Protein AF-A0A267DR86-F1 (afdb_monomer_lite)

pLDDT: mean 75.71, std 26.65, range [23.42, 98.31]

Radius of gyration: 29.77 Å; chains: 1; bounding box: 77×79×81 Å

Foldseek 3Di:
DQVVQQDPLVVVLVVLVVVVCCCQVPVQVVVCVVPVDDRQADEAEAECVVPDDVCVDVVNLVSVLVSLLCCCVPPPPRHPAYEYEPQDPCNVVSVVSNVVSHDPNRVVRHDYDDPCQLVVVCVVDPLCRDAVVSNGDHAPPVRHSVNCVPDPPDDRDDPVSGADWPVNVQWDKDKADALGKDKDKDFDAPPDAKWKKKKKKAWCFFKWKKWKWFAADPDPDDDPDDPRPVRTHTPGDIFIDGRNSYMDIDMDIDHDGGIMMIMIGNSPDPPDMIIMIMDIDIGHPPPPPPDPPDSPPPGDDPDDDDDDDDDDDDDDDDDDDDDDDDDDDDDDDDDDDDDDDDDDDDDDDDDDDDDDDDDDDPDPDPPPPPPDPDDDDDDDDD

Secondary structure (DSSP, 8-state):
--HHHHS-HHHHHHHHHHHHHHIIIIIHHHHHHHH-S----EEEEEE-TT--TTTTSHHHHHHHHHHHHHHHHHSTT-EEEEEEES--TTHHHHHHHHGGGS-HHHHHTEEE--TTHHHHHHHHS-TTTSBGGGTS-B--TT--TT-TTT-----PPPGGGS---TTGGGPEEEEE-TT-EEEEEEEEPTTPPPEEEEEEEEESSS-EEEEEEEEPP--TT--TTS-TTTTEEEEEEEEEE-TTTS-EEEEEEE-S-EEEEEEEE-TT-SS--EEEEEEEEEEE--S---------SSS----------PPP-PPP--PPPPPP-----------PPPPPPPPPPPP--------------S--SSSTTSSS--S-------

Structure (mmCIF, N/CA/C/O backbone):
data_AF-A0A267DR86-F1
#
_entry.id   AF-A0A267DR86-F1
#
loop_
_atom_site.group_PDB
_atom_site.id
_atom_site.type_symbol
_atom_site.label_atom_id
_atom_site.label_alt_id
_atom_site.label_comp_id
_atom_site.label_asym_id
_atom_site.label_entity_id
_atom_site.label_seq_id
_atom_site.pdbx_PDB_ins_code
_atom_site.Cartn_x
_atom_site.Cartn_y
_atom_site.Cartn_z
_atom_site.occupancy
_atom_site.B_iso_or_equiv
_atom_site.auth_seq_id
_atom_site.auth_comp_id
_atom_site.auth_asym_id
_atom_site.auth_atom_id
_atom_site.pdbx_PDB_model_num
ATOM 1 N N . PRO A 1 1 ? -1.259 -12.098 1.519 1.00 53.28 1 PRO A N 1
ATOM 2 C CA . PRO A 1 1 ? -0.911 -11.254 0.354 1.00 53.28 1 PRO A CA 1
ATOM 3 C C . PRO A 1 1 ? -1.653 -11.668 -0.931 1.00 53.28 1 PRO A C 1
ATOM 5 O O . PRO A 1 1 ? -1.087 -12.307 -1.807 1.00 53.28 1 PRO A O 1
ATOM 8 N N . LEU A 1 2 ? -2.937 -11.302 -1.022 1.00 67.62 2 LEU A N 1
ATOM 9 C CA . LEU A 1 2 ? -3.735 -11.450 -2.253 1.00 67.62 2 LEU A CA 1
ATOM 10 C C . LEU A 1 2 ? -4.110 -10.083 -2.848 1.00 67.62 2 LEU A C 1
ATOM 12 O O . LEU A 1 2 ? -4.143 -9.936 -4.064 1.00 67.62 2 LEU A O 1
ATOM 16 N N . ILE A 1 3 ? -4.287 -9.053 -2.010 1.00 80.50 3 ILE A N 1
ATOM 17 C CA . ILE A 1 3 ? -4.676 -7.714 -2.476 1.00 80.50 3 ILE A CA 1
ATOM 18 C C . ILE A 1 3 ? -3.627 -7.062 -3.384 1.00 80.50 3 ILE A C 1
ATOM 20 O O . ILE A 1 3 ? -3.984 -6.424 -4.363 1.00 80.50 3 ILE A O 1
ATOM 24 N N . THR A 1 4 ? -2.335 -7.300 -3.141 1.00 80.31 4 THR A N 1
ATOM 25 C CA . THR A 1 4 ? -1.239 -6.774 -3.976 1.00 80.31 4 THR A CA 1
ATOM 26 C C . THR A 1 4 ? -1.183 -7.397 -5.371 1.00 80.31 4 THR A C 1
ATOM 28 O O . THR A 1 4 ? -0.489 -6.863 -6.233 1.00 80.31 4 THR A O 1
ATOM 31 N N . ARG A 1 5 ? -1.904 -8.507 -5.598 1.00 84.12 5 ARG A N 1
ATOM 32 C CA . ARG A 1 5 ? -2.120 -9.090 -6.932 1.00 84.12 5 ARG A CA 1
ATOM 33 C C . ARG A 1 5 ? -3.244 -8.393 -7.687 1.00 84.12 5 ARG A C 1
ATOM 35 O O . ARG A 1 5 ? -3.305 -8.510 -8.898 1.00 84.12 5 ARG A O 1
ATOM 42 N N . SER A 1 6 ? -4.147 -7.720 -6.975 1.00 89.19 6 SER A N 1
ATOM 43 C CA . SER A 1 6 ? -5.399 -7.161 -7.516 1.00 89.19 6 SER A CA 1
ATOM 44 C C . SER A 1 6 ? -5.398 -5.637 -7.579 1.00 89.19 6 SER A C 1
ATOM 46 O O . SER A 1 6 ? -6.198 -5.044 -8.286 1.00 89.19 6 SER A O 1
ATOM 48 N N . ALA A 1 7 ? -4.504 -5.005 -6.825 1.00 88.06 7 ALA A N 1
ATOM 49 C CA . ALA A 1 7 ? -4.326 -3.569 -6.790 1.00 88.06 7 ALA A CA 1
ATOM 50 C C . ALA A 1 7 ? -2.837 -3.243 -6.730 1.00 88.06 7 ALA A C 1
ATOM 52 O O . ALA A 1 7 ? -2.034 -3.930 -6.080 1.00 88.06 7 ALA A O 1
ATOM 53 N N . THR A 1 8 ? -2.469 -2.161 -7.398 1.00 84.56 8 THR A N 1
ATOM 54 C CA . THR A 1 8 ? -1.131 -1.596 -7.305 1.00 84.56 8 THR A CA 1
ATOM 55 C C . THR A 1 8 ? -0.912 -0.988 -5.924 1.00 84.56 8 THR A C 1
ATOM 57 O O . THR A 1 8 ? -1.835 -0.584 -5.212 1.00 84.56 8 THR A O 1
ATOM 60 N N . ARG A 1 9 ? 0.358 -0.894 -5.533 1.00 83.75 9 ARG A N 1
ATOM 61 C CA . ARG A 1 9 ? 0.743 -0.250 -4.276 1.00 83.75 9 ARG A CA 1
ATOM 62 C C . ARG A 1 9 ? 0.257 1.201 -4.216 1.00 83.75 9 ARG A C 1
ATOM 64 O O . ARG A 1 9 ? -0.218 1.651 -3.179 1.00 83.75 9 ARG A O 1
ATOM 71 N N . GLU A 1 10 ? 0.325 1.899 -5.346 1.00 84.12 10 GLU A N 1
ATOM 72 C CA . GLU A 1 10 ? -0.145 3.271 -5.483 1.00 84.12 10 GLU A CA 1
ATOM 73 C C . GLU A 1 10 ? -1.657 3.400 -5.285 1.00 84.12 10 GLU A C 1
ATOM 75 O O . GLU A 1 10 ? -2.089 4.279 -4.544 1.00 84.12 10 GLU A O 1
ATOM 80 N N . GLU A 1 11 ? -2.465 2.528 -5.886 1.00 90.00 11 GLU A N 1
ATOM 81 C CA . GLU A 1 11 ? -3.920 2.546 -5.693 1.00 90.00 11 GLU A CA 1
ATOM 82 C C . GLU A 1 11 ? -4.294 2.326 -4.227 1.00 90.00 11 GLU A C 1
ATOM 84 O O . GLU A 1 11 ? -5.167 3.018 -3.705 1.00 90.00 11 GLU A O 1
ATOM 89 N N . LEU A 1 12 ? -3.590 1.429 -3.529 1.00 91.06 12 LEU A N 1
ATOM 90 C CA . LEU A 1 12 ? -3.796 1.199 -2.096 1.00 91.06 12 LEU A CA 1
ATOM 91 C C . LEU A 1 12 ? -3.442 2.443 -1.264 1.00 91.06 12 LEU A C 1
ATOM 93 O O . LEU A 1 12 ? -4.192 2.824 -0.361 1.00 91.06 12 LEU A O 1
ATOM 97 N N . ILE A 1 13 ? -2.338 3.118 -1.594 1.00 91.88 13 ILE A N 1
ATOM 98 C CA . ILE A 1 13 ? -1.933 4.376 -0.952 1.00 91.88 13 ILE A CA 1
ATOM 99 C C . ILE A 1 13 ? -2.943 5.490 -1.231 1.00 91.88 13 ILE A C 1
ATOM 101 O O . ILE A 1 13 ? -3.407 6.144 -0.295 1.00 91.88 13 ILE A O 1
ATOM 105 N N . ARG A 1 14 ? -3.326 5.695 -2.495 1.00 92.31 14 ARG A N 1
ATOM 106 C CA . ARG A 1 14 ? -4.321 6.701 -2.890 1.00 92.31 14 ARG A CA 1
ATOM 107 C C . ARG A 1 14 ? -5.670 6.431 -2.245 1.00 92.31 14 ARG A C 1
ATOM 109 O O . ARG A 1 14 ? -6.294 7.370 -1.764 1.00 92.31 14 ARG A O 1
ATOM 116 N N . GLY A 1 15 ? -6.095 5.172 -2.174 1.00 93.94 15 GLY A N 1
ATOM 117 C CA . GLY A 1 15 ? -7.309 4.769 -1.470 1.00 93.94 15 GLY A CA 1
ATOM 118 C C . GLY A 1 15 ? -7.262 5.174 0.002 1.00 93.94 15 GLY A C 1
ATOM 119 O O . GLY A 1 15 ? -8.217 5.756 0.518 1.00 93.94 15 GLY A O 1
ATOM 120 N N . ARG A 1 16 ? -6.122 4.971 0.676 1.00 93.88 16 ARG A N 1
ATOM 121 C CA . ARG A 1 16 ? -5.960 5.416 2.065 1.00 93.88 16 ARG A CA 1
ATOM 122 C C . ARG A 1 16 ? -5.989 6.939 2.201 1.00 93.88 16 ARG A C 1
ATOM 124 O O . ARG A 1 16 ? -6.669 7.442 3.094 1.00 93.88 16 ARG A O 1
ATOM 131 N N . ILE A 1 17 ? -5.294 7.660 1.322 1.00 95.81 17 ILE A N 1
ATOM 132 C CA . ILE A 1 17 ? -5.302 9.132 1.281 1.00 95.81 17 ILE A CA 1
ATOM 133 C C . ILE A 1 17 ? -6.727 9.648 1.065 1.00 95.81 17 ILE A C 1
ATOM 135 O O . ILE A 1 17 ? -7.170 10.535 1.788 1.00 95.81 17 ILE A O 1
ATOM 139 N N . TYR A 1 18 ? -7.476 9.054 0.136 1.00 96.44 18 TYR A N 1
ATOM 140 C CA . TYR A 1 18 ? -8.868 9.405 -0.124 1.00 96.44 18 TYR A CA 1
ATOM 141 C C . TYR A 1 18 ? -9.731 9.281 1.137 1.00 96.44 18 TYR A C 1
ATOM 143 O O . TYR A 1 18 ? -10.472 10.207 1.464 1.00 96.44 18 TYR A O 1
ATOM 151 N N . VAL A 1 19 ? -9.602 8.181 1.889 1.00 94.50 19 VAL A N 1
ATOM 152 C CA . VAL A 1 19 ? -10.333 7.991 3.153 1.00 94.50 19 VAL A CA 1
ATOM 153 C C . VAL A 1 19 ? -9.949 9.055 4.188 1.00 94.50 19 VAL A C 1
ATOM 155 O O . VAL A 1 19 ? -10.831 9.601 4.857 1.00 94.50 19 VAL A O 1
ATOM 158 N N . SER A 1 20 ? -8.662 9.390 4.308 1.00 95.25 20 SER A N 1
ATOM 159 C CA . SER A 1 20 ? -8.194 10.448 5.214 1.00 95.25 20 SER A CA 1
ATOM 160 C C . SER A 1 20 ? -8.742 11.825 4.820 1.00 95.25 20 SER A C 1
ATOM 162 O O . SER A 1 20 ? -9.318 12.519 5.658 1.00 95.25 20 SER A O 1
ATOM 164 N N . GLU A 1 21 ? -8.660 12.201 3.541 1.00 97.12 21 GLU A N 1
ATOM 165 C CA . GLU A 1 21 ? -9.204 13.466 3.030 1.00 97.12 21 GLU A CA 1
ATOM 166 C C . GLU A 1 21 ? -10.719 13.547 3.198 1.00 97.12 21 GLU A C 1
ATOM 168 O O . GLU A 1 21 ? -11.245 14.566 3.650 1.00 97.12 21 GLU A O 1
ATOM 173 N N . TRP A 1 22 ? -11.441 12.473 2.877 1.00 96.38 22 TRP A N 1
ATOM 174 C CA . TRP A 1 22 ? -12.883 12.410 3.087 1.00 96.38 22 TRP A CA 1
ATOM 175 C C . TRP A 1 22 ? -13.226 12.599 4.567 1.00 96.38 22 TRP A C 1
ATOM 177 O O . TRP A 1 22 ? -14.132 13.364 4.911 1.00 96.38 22 TRP A O 1
ATOM 187 N N . THR A 1 23 ? -12.457 11.979 5.461 1.00 94.88 23 THR A N 1
ATOM 188 C CA . THR A 1 23 ? -12.665 12.108 6.902 1.00 94.88 23 THR A CA 1
ATOM 189 C C . THR A 1 23 ? -12.452 13.550 7.372 1.00 94.88 23 THR A C 1
ATOM 191 O O . THR A 1 23 ? -13.348 14.140 7.984 1.00 94.88 23 THR A O 1
ATOM 194 N N . CYS A 1 24 ? -11.317 14.157 7.024 1.00 95.19 24 CYS A N 1
ATOM 195 C CA . CYS A 1 24 ? -10.954 15.502 7.472 1.00 95.19 24 CYS A CA 1
ATOM 196 C C . CYS A 1 24 ? -11.786 16.609 6.808 1.00 95.19 24 CYS A C 1
ATOM 198 O O . CYS A 1 24 ? -12.186 17.566 7.473 1.00 95.19 24 CYS A O 1
ATOM 200 N N . ARG A 1 25 ? -12.077 16.494 5.504 1.00 95.88 25 ARG A N 1
ATOM 201 C CA . ARG A 1 25 ? -12.759 17.544 4.725 1.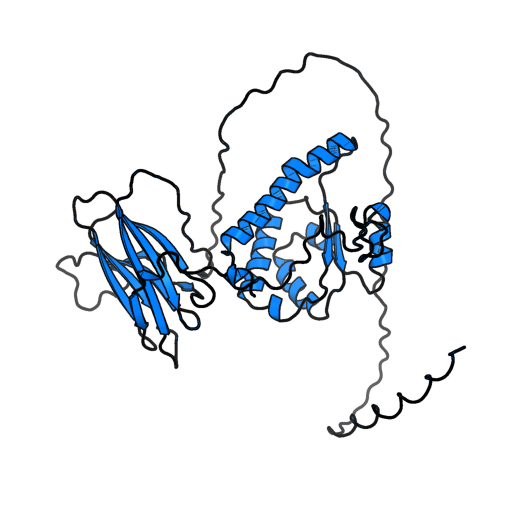00 95.88 25 ARG A CA 1
ATOM 202 C C . ARG A 1 25 ? -14.268 17.379 4.628 1.00 95.88 25 ARG A C 1
ATOM 204 O O . ARG A 1 25 ? -14.949 18.342 4.281 1.00 95.88 25 ARG A O 1
ATOM 211 N N . ARG A 1 26 ? -14.816 16.187 4.884 1.00 95.81 26 ARG A N 1
ATOM 212 C CA . ARG A 1 26 ? -16.265 15.936 4.775 1.00 95.81 26 ARG A CA 1
ATOM 213 C C . ARG A 1 26 ? -16.863 15.473 6.093 1.00 95.81 26 ARG A C 1
ATOM 215 O O . ARG A 1 26 ? -17.768 16.140 6.594 1.00 95.81 26 ARG A O 1
ATOM 222 N N . LEU A 1 27 ? -16.376 14.372 6.665 1.00 95.06 27 LEU A N 1
ATOM 223 C CA . LEU A 1 27 ? -16.992 13.783 7.857 1.00 95.06 27 LEU A CA 1
ATOM 224 C C . LEU A 1 27 ? -16.901 14.717 9.067 1.00 95.06 27 LEU A C 1
ATOM 226 O O . LEU A 1 27 ? -17.930 15.050 9.654 1.00 95.06 27 LEU A O 1
ATOM 230 N N . MET A 1 28 ? -15.697 15.165 9.427 1.00 96.06 28 MET A N 1
ATOM 231 C CA . MET A 1 28 ? -15.509 16.008 10.609 1.00 96.06 28 MET A CA 1
ATOM 232 C C . MET A 1 28 ? -16.283 17.336 10.514 1.00 96.06 28 MET A C 1
ATOM 234 O O . MET A 1 28 ? -17.031 17.622 11.447 1.00 96.06 28 MET A O 1
ATOM 238 N N . PRO A 1 29 ? -16.232 18.116 9.409 1.00 97.19 29 PRO A N 1
ATOM 239 C CA . PRO A 1 29 ? -17.052 19.322 9.270 1.00 97.19 29 PRO A CA 1
ATOM 240 C C . PRO A 1 29 ? -18.553 19.061 9.414 1.00 97.19 29 PRO A C 1
ATOM 242 O O . PRO A 1 29 ? -19.232 19.809 10.113 1.00 97.19 29 PRO A O 1
ATOM 245 N N . ARG A 1 30 ? -19.072 17.975 8.820 1.00 97.19 30 ARG A N 1
ATOM 246 C CA . ARG A 1 30 ? -20.485 17.591 8.971 1.00 97.19 30 ARG A CA 1
ATOM 247 C C . ARG A 1 30 ? -20.838 17.296 10.426 1.00 97.19 30 ARG A C 1
ATOM 249 O O . ARG A 1 30 ? -21.878 17.739 10.900 1.00 97.19 30 ARG A O 1
ATOM 256 N N . ARG A 1 31 ? -19.971 16.584 11.154 1.00 96.19 31 ARG A N 1
ATOM 257 C CA . ARG A 1 31 ? -20.178 16.296 12.582 1.00 96.19 31 ARG A CA 1
ATOM 258 C C . ARG A 1 31 ? -20.106 17.557 13.439 1.00 96.19 31 ARG A C 1
ATOM 260 O O . ARG A 1 31 ? -20.933 17.704 14.334 1.00 96.19 31 ARG A O 1
ATOM 267 N N . ARG A 1 32 ? -19.194 18.487 13.140 1.00 97.50 32 ARG A N 1
ATOM 268 C CA . ARG A 1 32 ? -19.137 19.796 13.811 1.00 97.50 32 ARG A CA 1
ATOM 269 C C . ARG A 1 32 ? -20.427 20.583 13.612 1.00 97.50 32 ARG A C 1
ATOM 271 O O . ARG A 1 32 ? -21.006 21.033 14.590 1.00 97.50 32 ARG A O 1
ATOM 278 N N . ALA A 1 33 ? -20.911 20.676 12.373 1.00 97.56 33 ALA A N 1
ATOM 279 C CA . ALA A 1 33 ? -22.158 21.371 12.062 1.00 97.56 33 ALA A CA 1
ATOM 280 C C . ALA A 1 33 ? -23.372 20.738 12.764 1.00 97.56 33 ALA A C 1
ATOM 282 O O . ALA A 1 33 ? -24.188 21.452 13.333 1.00 97.56 33 ALA A O 1
ATOM 283 N N . ALA A 1 34 ? -23.467 19.405 12.775 1.00 97.31 34 ALA A N 1
ATOM 284 C CA . ALA A 1 34 ? -24.594 18.698 13.384 1.00 97.31 34 ALA A CA 1
ATOM 285 C C . ALA A 1 34 ? -24.612 18.756 14.922 1.00 97.31 34 ALA A C 1
ATOM 287 O O . ALA A 1 34 ? -25.675 18.662 15.522 1.00 97.31 34 ALA A O 1
ATOM 288 N N . THR A 1 35 ? -23.446 18.866 15.566 1.00 96.00 35 THR A N 1
ATOM 289 C CA . THR A 1 35 ? -23.332 18.803 17.037 1.00 96.00 35 THR A CA 1
ATOM 290 C C . THR A 1 35 ? -23.047 20.149 17.696 1.00 96.00 35 THR A C 1
ATOM 292 O O . THR A 1 35 ? -23.155 20.257 18.912 1.00 96.00 35 THR A O 1
ATOM 295 N N . GLY A 1 36 ? -22.605 21.151 16.931 1.00 97.00 36 GLY A N 1
ATOM 296 C CA . GLY A 1 36 ? -22.082 22.413 17.458 1.00 97.00 36 GLY A CA 1
ATOM 297 C C . GLY A 1 36 ? -20.740 22.283 18.194 1.00 97.00 36 GLY A C 1
ATOM 298 O O . GLY A 1 36 ? -20.266 23.255 18.775 1.00 97.00 36 GLY A O 1
ATOM 299 N N . ARG A 1 37 ? -20.109 21.098 18.195 1.00 95.88 37 ARG A N 1
ATOM 300 C CA . ARG A 1 37 ? -18.872 20.824 18.944 1.00 95.88 37 ARG A CA 1
ATOM 301 C C . ARG A 1 37 ? -17.632 20.897 18.055 1.00 95.88 37 ARG A C 1
ATOM 303 O O . ARG A 1 37 ? -17.664 20.553 16.875 1.00 95.88 37 ARG A O 1
ATOM 310 N N . ALA A 1 38 ? -16.505 21.272 18.656 1.00 95.00 38 ALA A N 1
ATOM 311 C CA . ALA A 1 38 ? -15.182 21.305 18.031 1.00 95.00 38 ALA A CA 1
ATOM 312 C C . ALA A 1 38 ? -14.598 19.889 17.820 1.00 95.00 38 ALA A C 1
ATOM 314 O O . ALA A 1 38 ? -13.725 19.439 18.554 1.00 95.00 38 ALA A O 1
ATOM 315 N N . ILE A 1 39 ? -15.101 19.166 16.817 1.00 95.44 39 ILE A N 1
ATOM 316 C CA . ILE A 1 39 ? -14.666 17.803 16.465 1.00 95.44 39 ILE A CA 1
ATOM 317 C C . ILE A 1 39 ? -13.578 17.855 15.382 1.00 95.44 39 ILE A C 1
ATOM 319 O O . ILE A 1 39 ? -13.863 18.174 14.221 1.00 95.44 39 ILE A O 1
ATOM 323 N N . TYR A 1 40 ? -12.345 17.515 15.766 1.00 94.75 40 TYR A N 1
ATOM 324 C CA . TYR A 1 40 ? -11.158 17.489 14.892 1.00 94.75 40 TYR A CA 1
ATOM 325 C C . TYR A 1 40 ? -10.365 16.180 14.961 1.00 94.75 40 TYR A C 1
ATOM 327 O O . TYR A 1 40 ? -9.372 16.027 14.257 1.00 94.75 40 TYR A O 1
ATOM 335 N N . GLN A 1 41 ? -10.798 15.242 15.803 1.00 95.50 41 GLN A N 1
ATOM 336 C CA . GLN A 1 41 ? -10.067 14.017 16.095 1.00 95.50 41 GLN A CA 1
ATOM 337 C C . GLN A 1 41 ? -10.943 12.778 15.953 1.00 95.50 41 GLN A C 1
ATOM 339 O O . GLN A 1 41 ? -12.171 12.850 16.046 1.00 95.50 41 GLN A O 1
ATOM 344 N N . LEU A 1 42 ? -10.285 11.644 15.722 1.00 95.06 42 LEU A N 1
ATOM 345 C CA . LEU A 1 42 ? -10.898 10.325 15.620 1.00 95.06 42 LEU A CA 1
ATOM 346 C C . LEU A 1 42 ? -10.510 9.443 16.803 1.00 95.06 42 LEU A C 1
ATOM 348 O O . LEU A 1 42 ? -9.352 9.437 17.232 1.00 95.06 42 LEU A O 1
ATOM 352 N N . THR A 1 43 ? -11.467 8.624 17.228 1.00 96.00 43 THR A N 1
ATOM 353 C CA . THR A 1 43 ? -11.195 7.373 17.935 1.00 96.00 43 THR A CA 1
ATOM 354 C C . THR A 1 43 ? -11.084 6.263 16.897 1.00 96.00 43 THR A C 1
ATOM 356 O O . THR A 1 43 ? -11.998 6.082 16.093 1.00 96.00 43 THR A O 1
ATOM 359 N N . VAL A 1 44 ? -9.970 5.534 16.895 1.00 96.19 44 VAL A N 1
ATOM 360 C CA . VAL A 1 44 ? -9.709 4.428 15.967 1.00 96.19 44 VAL A CA 1
ATOM 361 C C . VAL A 1 44 ? -9.620 3.130 16.756 1.00 96.19 44 VAL A C 1
ATOM 363 O O . VAL A 1 44 ? -8.798 3.015 17.661 1.00 96.19 44 VAL A O 1
ATOM 366 N N . VAL A 1 45 ? -10.450 2.150 16.408 1.00 97.94 45 VAL A N 1
ATOM 367 C CA . VAL A 1 45 ? -10.341 0.786 16.938 1.00 97.94 45 VAL A CA 1
ATOM 368 C C . VAL A 1 45 ? -9.567 -0.047 15.922 1.00 97.94 45 VAL A C 1
ATOM 370 O O . VAL A 1 45 ? -9.988 -0.168 14.773 1.00 97.94 45 VAL A O 1
ATOM 373 N N . TYR A 1 46 ? -8.421 -0.582 16.332 1.00 97.00 46 TYR A N 1
ATOM 374 C CA . TYR A 1 46 ? -7.623 -1.505 15.536 1.00 97.00 46 TYR A CA 1
ATOM 375 C C . TYR A 1 46 ? -7.859 -2.927 16.031 1.00 97.00 46 TYR A C 1
ATOM 377 O O . TYR A 1 46 ? -7.349 -3.308 17.085 1.00 97.00 46 TYR A O 1
ATOM 385 N N . ASP A 1 47 ? -8.605 -3.705 15.255 1.00 97.19 47 ASP A N 1
ATOM 386 C CA . ASP A 1 47 ? -8.776 -5.129 15.511 1.00 97.19 47 ASP A CA 1
ATOM 387 C C . ASP A 1 47 ? -7.631 -5.930 14.881 1.00 97.19 47 ASP A C 1
ATOM 389 O O . ASP A 1 47 ? -7.420 -5.893 13.668 1.00 97.19 47 ASP A O 1
ATOM 393 N N . PHE A 1 48 ? -6.866 -6.620 15.727 1.00 95.88 48 PHE A N 1
ATOM 394 C CA . PHE A 1 48 ? -5.770 -7.501 15.329 1.00 95.88 48 PHE A CA 1
ATOM 395 C C . PHE A 1 48 ? -6.153 -8.987 15.363 1.00 95.88 48 PHE A C 1
ATOM 397 O O . PHE A 1 48 ? -5.270 -9.845 15.252 1.00 95.88 48 PHE A O 1
ATOM 404 N N . ALA A 1 49 ? -7.446 -9.311 15.460 1.00 93.00 49 ALA A N 1
ATOM 405 C CA . ALA A 1 49 ? -7.927 -10.664 15.227 1.00 93.00 49 ALA A CA 1
ATOM 406 C C . ALA A 1 49 ? -7.374 -11.197 13.893 1.00 93.00 49 ALA A C 1
ATOM 408 O O . ALA A 1 49 ? -7.297 -10.486 12.892 1.00 93.00 49 ALA A O 1
ATOM 409 N N . GLU A 1 50 ? -6.908 -12.448 13.906 1.00 89.75 50 GLU A N 1
ATOM 410 C CA . GLU A 1 50 ? -6.269 -13.119 12.760 1.00 89.75 50 GLU A CA 1
ATOM 411 C C . GLU A 1 50 ? -4.971 -12.474 12.232 1.00 89.75 50 GLU A C 1
ATOM 413 O O . GLU A 1 50 ? -4.406 -12.919 11.221 1.00 89.75 50 GLU A O 1
ATOM 418 N N . PHE A 1 51 ? -4.429 -11.463 12.918 1.00 90.06 51 PHE A N 1
ATOM 419 C CA . PHE A 1 51 ? -3.113 -10.941 12.586 1.00 90.06 51 PHE A CA 1
ATOM 420 C C . PHE A 1 51 ? -2.042 -12.004 12.838 1.00 90.06 51 PHE A C 1
ATOM 422 O O . PHE A 1 51 ? -1.918 -12.568 13.927 1.00 90.06 51 PHE A O 1
ATOM 429 N N . GLY A 1 52 ? -1.204 -12.257 11.833 1.00 86.19 52 GLY A N 1
ATOM 430 C CA . GLY A 1 52 ? -0.161 -13.262 11.944 1.00 86.19 52 GLY A CA 1
ATOM 431 C C . GLY A 1 52 ? 0.966 -13.094 10.937 1.00 86.19 52 GLY A C 1
ATOM 432 O O . GLY A 1 52 ? 1.255 -12.017 10.415 1.00 86.19 52 GLY A O 1
ATOM 433 N N . ARG A 1 53 ? 1.643 -14.211 10.655 1.00 83.56 53 ARG A N 1
ATOM 434 C CA . ARG A 1 53 ? 2.859 -14.228 9.824 1.00 83.56 53 ARG A CA 1
ATOM 435 C C . ARG A 1 53 ? 2.625 -13.741 8.390 1.00 83.56 53 ARG A C 1
ATOM 437 O O . ARG A 1 53 ? 3.552 -13.221 7.782 1.00 83.56 53 ARG A O 1
ATOM 444 N N . ARG A 1 54 ? 1.407 -13.888 7.849 1.00 82.12 54 ARG A N 1
ATOM 445 C CA . ARG A 1 54 ? 1.071 -13.471 6.473 1.00 82.12 54 ARG A CA 1
ATOM 446 C C . ARG A 1 54 ? 1.161 -11.955 6.292 1.00 82.12 54 ARG A C 1
ATOM 448 O O . ARG A 1 54 ? 1.595 -11.507 5.238 1.00 82.12 54 ARG A O 1
ATOM 455 N N . GLN A 1 55 ? 0.753 -11.187 7.299 1.00 83.56 55 GLN A N 1
ATOM 456 C CA . GLN A 1 55 ? 0.786 -9.723 7.301 1.00 83.56 55 GLN A CA 1
ATOM 457 C C . GLN A 1 55 ? 2.203 -9.185 7.548 1.00 83.56 55 GLN A C 1
ATOM 459 O O . GLN A 1 55 ? 2.539 -8.099 7.092 1.00 83.56 55 GLN A O 1
ATOM 464 N N . MET A 1 56 ? 3.050 -9.976 8.209 1.00 83.56 56 MET A N 1
ATOM 465 C CA . MET A 1 56 ? 4.462 -9.665 8.462 1.00 83.56 56 MET A CA 1
ATOM 466 C C . MET A 1 56 ? 5.390 -9.993 7.283 1.00 83.56 56 MET A C 1
ATOM 468 O O . MET A 1 56 ? 6.602 -9.815 7.387 1.00 83.56 56 MET A O 1
ATOM 472 N N . TRP A 1 57 ? 4.848 -10.487 6.167 1.00 82.50 57 TRP A N 1
ATOM 473 C CA . TRP A 1 57 ? 5.612 -10.692 4.938 1.00 82.50 57 TRP A CA 1
ATOM 474 C C . TRP A 1 57 ? 6.104 -9.335 4.390 1.00 82.50 57 TRP A C 1
ATOM 476 O O . TRP A 1 57 ? 5.297 -8.399 4.367 1.00 82.50 57 TRP A O 1
ATOM 486 N N . PRO A 1 58 ? 7.379 -9.196 3.956 1.00 82.06 58 PRO A N 1
ATOM 487 C CA . PRO A 1 58 ? 8.000 -7.883 3.761 1.00 82.06 58 PRO A CA 1
ATOM 488 C C . PRO A 1 58 ? 7.210 -6.917 2.871 1.00 82.06 58 PRO A C 1
ATOM 490 O O . PRO A 1 58 ? 6.936 -5.824 3.347 1.00 82.06 58 PRO A O 1
ATOM 493 N N . PRO A 1 59 ? 6.679 -7.299 1.694 1.00 78.88 59 PRO A N 1
ATOM 494 C CA . PRO A 1 59 ? 5.891 -6.371 0.878 1.00 78.88 59 PRO A CA 1
ATOM 495 C C . PRO A 1 59 ? 4.606 -5.865 1.552 1.00 78.88 59 PRO A C 1
ATOM 497 O O . PRO A 1 59 ? 4.205 -4.718 1.357 1.00 78.88 59 PRO A O 1
ATOM 500 N N . SER A 1 60 ? 3.951 -6.699 2.370 1.00 83.25 60 SER A N 1
ATOM 501 C CA . SER A 1 60 ? 2.775 -6.273 3.148 1.00 83.25 60 SER A CA 1
ATOM 502 C C . SER A 1 60 ? 3.171 -5.346 4.297 1.00 83.25 60 SER A C 1
ATOM 504 O O . SER A 1 60 ? 2.523 -4.322 4.516 1.00 83.25 60 SER A O 1
ATOM 506 N N . LEU A 1 61 ? 4.261 -5.674 4.992 1.00 87.06 61 LEU A N 1
ATOM 507 C CA . LEU A 1 61 ? 4.801 -4.862 6.075 1.00 87.06 61 LEU A CA 1
ATOM 508 C C . LEU A 1 61 ? 5.305 -3.503 5.565 1.00 87.06 61 LEU A C 1
ATOM 510 O O . LEU A 1 61 ? 4.994 -2.480 6.162 1.00 87.06 61 LEU A O 1
ATOM 514 N N . ASP A 1 62 ? 6.012 -3.468 4.439 1.00 87.44 62 ASP A N 1
ATOM 515 C CA . ASP A 1 62 ? 6.555 -2.249 3.836 1.00 87.44 62 ASP A CA 1
ATOM 516 C C . ASP A 1 62 ? 5.451 -1.297 3.373 1.00 87.44 62 ASP A C 1
ATOM 518 O O . ASP A 1 62 ? 5.547 -0.086 3.589 1.00 87.44 62 ASP A O 1
ATOM 522 N N . LEU A 1 63 ? 4.374 -1.825 2.777 1.00 88.31 63 LEU A N 1
ATOM 523 C CA . LEU A 1 63 ? 3.177 -1.035 2.484 1.00 88.31 63 LEU A CA 1
ATOM 524 C C . LEU A 1 63 ? 2.581 -0.451 3.770 1.00 88.31 63 LEU A C 1
ATOM 526 O O . LEU A 1 63 ? 2.333 0.749 3.836 1.00 88.31 63 LEU A O 1
ATOM 530 N N . PHE A 1 64 ? 2.389 -1.269 4.805 1.00 91.38 64 PHE A N 1
ATOM 531 C CA . PHE A 1 64 ? 1.820 -0.802 6.067 1.00 91.38 64 PHE A CA 1
ATOM 532 C C . PHE A 1 64 ? 2.676 0.292 6.728 1.00 91.38 64 PHE A C 1
ATOM 534 O O . PHE A 1 64 ? 2.153 1.348 7.080 1.00 91.38 64 PHE A O 1
ATOM 541 N N . LEU A 1 65 ? 3.996 0.092 6.823 1.00 93.50 65 LEU A N 1
ATOM 542 C CA . LEU A 1 65 ? 4.927 1.072 7.389 1.00 93.50 65 LEU A CA 1
ATOM 543 C C . LEU A 1 65 ? 4.931 2.389 6.605 1.00 93.50 65 LEU A C 1
ATOM 545 O O . LEU A 1 65 ? 5.064 3.462 7.194 1.00 93.50 65 LEU A O 1
ATOM 549 N N . GLU A 1 66 ? 4.804 2.341 5.281 1.00 93.19 66 GLU A N 1
ATOM 550 C CA . GLU A 1 66 ? 4.704 3.557 4.481 1.00 93.19 66 GLU A CA 1
ATOM 551 C C . GLU A 1 66 ? 3.355 4.260 4.658 1.00 93.19 66 GLU A C 1
ATOM 553 O O . GLU A 1 66 ? 3.346 5.473 4.856 1.00 93.19 66 GLU A O 1
ATOM 558 N N . LEU A 1 67 ? 2.235 3.532 4.675 1.00 93.94 67 LEU A N 1
ATOM 559 C CA . LEU A 1 67 ? 0.925 4.119 4.975 1.00 93.94 67 LEU A CA 1
ATOM 560 C C . LEU A 1 67 ? 0.934 4.822 6.336 1.00 93.94 67 LEU A C 1
ATOM 562 O O . LEU A 1 67 ? 0.414 5.934 6.450 1.00 93.94 67 LEU A O 1
ATOM 566 N N . THR A 1 68 ? 1.575 4.226 7.347 1.00 94.25 68 THR A N 1
ATOM 567 C CA . THR A 1 68 ? 1.793 4.868 8.648 1.00 94.25 68 THR A CA 1
ATOM 568 C C . THR A 1 68 ? 2.586 6.168 8.509 1.00 94.25 68 THR A C 1
ATOM 570 O O . THR A 1 68 ? 2.150 7.193 9.027 1.00 94.25 68 THR A O 1
ATOM 573 N N . ARG A 1 69 ? 3.709 6.169 7.774 1.00 94.94 69 ARG A N 1
ATOM 574 C CA . ARG A 1 69 ? 4.510 7.389 7.541 1.00 94.94 69 ARG A CA 1
ATOM 575 C C . ARG A 1 69 ? 3.710 8.480 6.841 1.00 94.94 69 ARG A C 1
ATOM 577 O O . ARG A 1 69 ? 3.813 9.641 7.223 1.00 94.94 69 ARG A O 1
ATOM 584 N N . ILE A 1 70 ? 2.928 8.119 5.824 1.00 94.19 70 ILE A N 1
ATOM 585 C CA . ILE A 1 70 ? 2.075 9.060 5.092 1.00 94.19 70 ILE A CA 1
ATOM 586 C C . ILE A 1 70 ? 1.038 9.662 6.039 1.00 94.19 70 ILE A C 1
ATOM 588 O O . ILE A 1 70 ? 0.850 10.878 6.025 1.00 94.19 70 ILE A O 1
ATOM 592 N N . CYS A 1 71 ? 0.400 8.839 6.877 1.00 92.81 71 CYS A N 1
ATOM 593 C CA . CYS A 1 71 ? -0.589 9.314 7.839 1.00 92.81 71 CYS A CA 1
ATOM 594 C C . CYS A 1 71 ? 0.028 10.285 8.856 1.00 92.81 71 CYS A C 1
ATOM 596 O O . CYS A 1 71 ? -0.465 11.401 8.990 1.00 92.81 71 CYS A O 1
ATOM 598 N N . GLU A 1 72 ? 1.136 9.906 9.496 1.00 93.25 72 GLU A N 1
ATOM 599 C CA . GLU A 1 72 ? 1.826 10.746 10.487 1.00 93.25 72 GLU A CA 1
ATOM 600 C C . GLU A 1 72 ? 2.333 12.069 9.902 1.00 93.25 72 GLU A C 1
ATOM 602 O O . GLU A 1 72 ? 2.234 13.112 10.543 1.00 93.25 72 GLU A O 1
ATOM 607 N N . ALA A 1 73 ? 2.866 12.054 8.677 1.00 94.25 73 ALA A N 1
ATOM 608 C CA . ALA A 1 73 ? 3.445 13.248 8.069 1.00 94.25 73 ALA A CA 1
ATOM 609 C C . ALA A 1 73 ? 2.398 14.243 7.539 1.00 94.25 73 ALA A C 1
ATOM 611 O O . ALA A 1 73 ? 2.674 15.441 7.501 1.00 94.25 73 ALA A O 1
ATOM 612 N N . ASN A 1 74 ? 1.230 13.762 7.092 1.00 95.56 74 ASN A N 1
ATOM 613 C CA . ASN A 1 74 ? 0.251 14.587 6.369 1.00 95.56 74 ASN A CA 1
ATOM 614 C C . ASN A 1 74 ? -1.048 14.841 7.143 1.00 95.56 74 ASN A C 1
ATOM 616 O O . ASN A 1 74 ? -1.743 15.808 6.841 1.00 95.56 74 ASN A O 1
ATOM 620 N N . TYR A 1 75 ? -1.365 14.019 8.146 1.00 94.38 75 TYR A N 1
ATOM 621 C CA . TYR A 1 75 ? -2.572 14.149 8.969 1.00 94.38 75 TYR A CA 1
ATOM 622 C C . TYR A 1 75 ? -2.223 14.224 10.465 1.00 94.38 75 TYR A C 1
ATOM 624 O O . TYR A 1 75 ? -2.747 13.437 11.263 1.00 94.38 75 TYR A O 1
ATOM 632 N N . PRO A 1 76 ? -1.333 15.154 10.870 1.00 91.06 76 PRO A N 1
ATOM 633 C CA . PRO A 1 76 ? -0.964 15.305 12.271 1.00 91.06 76 PRO A CA 1
ATOM 634 C C . PRO A 1 76 ? -2.189 15.681 13.110 1.00 91.06 76 PRO A C 1
ATOM 636 O O . PRO A 1 76 ? -3.158 16.250 12.603 1.00 91.06 76 PRO A O 1
ATOM 639 N N . GLU A 1 77 ? -2.154 15.339 14.398 1.00 90.06 77 GLU A N 1
ATOM 640 C CA . GLU A 1 77 ? -3.195 15.665 15.388 1.00 90.06 77 GLU A CA 1
ATOM 641 C C . GLU A 1 77 ? -4.625 15.213 15.044 1.00 90.06 77 GLU A C 1
ATOM 643 O O . GLU A 1 77 ? -5.573 15.589 15.729 1.00 90.06 77 GLU A O 1
ATOM 648 N N . THR A 1 78 ? -4.800 14.370 14.021 1.00 94.19 78 THR A N 1
ATOM 649 C CA . THR A 1 78 ? -6.115 13.864 13.589 1.00 94.19 78 THR A CA 1
ATOM 650 C C . THR A 1 78 ? -6.536 12.628 14.394 1.00 94.19 78 THR A C 1
ATOM 652 O O . THR A 1 78 ? -7.724 12.357 14.570 1.00 94.19 78 THR A O 1
ATOM 655 N N . MET A 1 79 ? -5.577 11.868 14.926 1.00 95.00 79 MET A N 1
ATOM 656 C CA . MET A 1 79 ? -5.851 10.766 15.847 1.00 95.00 79 MET A CA 1
ATOM 657 C C . MET A 1 79 ? -5.953 11.314 17.273 1.00 95.00 79 MET A C 1
ATOM 659 O O . MET A 1 79 ? -5.008 11.935 17.758 1.00 95.00 79 MET A O 1
ATOM 663 N N . GLY A 1 80 ? -7.098 11.100 17.924 1.00 95.12 80 GLY A N 1
ATOM 664 C CA . GLY A 1 80 ? -7.317 11.454 19.331 1.00 95.12 80 GLY A CA 1
ATOM 665 C C . GLY A 1 80 ? -7.107 10.267 20.267 1.00 95.12 80 GLY A C 1
ATOM 666 O O . GLY A 1 80 ? -6.501 10.419 21.320 1.00 95.12 80 GLY A O 1
ATOM 667 N N . LEU A 1 81 ? -7.561 9.079 19.855 1.00 96.25 81 LEU A N 1
ATOM 668 C CA . LEU A 1 81 ? -7.460 7.842 20.629 1.00 96.25 81 LEU A CA 1
ATOM 669 C C . LEU A 1 81 ? -7.315 6.643 19.685 1.00 96.25 81 LEU A C 1
ATOM 671 O O . LEU A 1 81 ? -8.035 6.553 18.691 1.00 96.25 81 LEU A O 1
ATOM 675 N N . ALA A 1 82 ? -6.417 5.711 19.997 1.00 97.44 82 ALA A N 1
ATOM 676 C CA . ALA A 1 82 ? -6.264 4.446 19.285 1.00 97.44 82 ALA A CA 1
ATOM 677 C C . ALA A 1 82 ? -6.377 3.268 20.258 1.00 97.44 82 ALA A C 1
ATOM 679 O O . ALA A 1 82 ? -5.575 3.136 21.178 1.00 97.44 82 ALA A O 1
ATOM 680 N N . LEU A 1 83 ? -7.364 2.404 20.037 1.00 98.25 83 LEU A N 1
ATOM 681 C CA . LEU A 1 83 ? -7.662 1.240 20.869 1.00 98.25 83 LEU A CA 1
ATOM 682 C C . LEU A 1 83 ? -7.323 -0.023 20.078 1.00 98.25 83 LEU A C 1
ATOM 684 O O . LEU A 1 83 ? -7.993 -0.341 19.099 1.00 98.25 83 LEU A O 1
ATOM 688 N N . VAL A 1 84 ? -6.260 -0.717 20.469 1.00 98.12 84 VAL A N 1
ATOM 689 C CA . VAL A 1 84 ? -5.821 -1.972 19.853 1.00 98.12 84 VAL A CA 1
ATOM 690 C C . VAL A 1 84 ? -6.457 -3.129 20.614 1.00 98.12 84 VAL A C 1
ATOM 692 O O . VAL A 1 84 ? -6.214 -3.278 21.810 1.00 98.12 84 VAL A O 1
ATOM 695 N N . ILE A 1 85 ? -7.250 -3.946 19.927 1.00 98.31 85 ILE A N 1
ATOM 696 C CA . ILE A 1 85 ? -7.933 -5.118 20.492 1.00 98.31 85 ILE A CA 1
ATOM 697 C C . ILE A 1 85 ? -7.425 -6.397 19.829 1.00 98.31 85 ILE A C 1
ATOM 699 O O . ILE A 1 85 ? -6.861 -6.349 18.734 1.00 98.31 85 ILE A O 1
ATOM 703 N N . ASN A 1 86 ? -7.614 -7.538 20.499 1.00 97.12 86 ASN A N 1
ATOM 704 C CA . ASN A 1 86 ? -7.200 -8.854 19.999 1.00 97.12 86 ASN A CA 1
ATOM 705 C C . ASN A 1 86 ? -5.716 -8.899 19.578 1.00 97.12 86 ASN A C 1
ATOM 707 O O . ASN A 1 86 ? -5.352 -9.549 18.600 1.00 97.12 86 ASN A O 1
ATOM 711 N N . ALA A 1 87 ? -4.845 -8.174 20.290 1.00 96.06 87 ALA A N 1
ATOM 712 C CA . ALA A 1 87 ? -3.430 -8.078 19.951 1.00 96.06 87 ALA A CA 1
ATOM 713 C C . ALA A 1 87 ? -2.722 -9.429 20.179 1.00 96.06 87 ALA A C 1
ATOM 715 O O . ALA A 1 87 ? -2.631 -9.882 21.322 1.00 96.06 87 ALA A O 1
ATOM 716 N N . PRO A 1 88 ? -2.170 -10.081 19.138 1.00 93.88 88 PRO A N 1
ATOM 717 C CA . PRO A 1 88 ? -1.473 -11.348 19.317 1.00 93.88 88 PRO A CA 1
ATOM 718 C C . PRO A 1 88 ? -0.091 -11.137 19.945 1.00 93.88 88 PRO A C 1
ATOM 720 O O . PRO A 1 88 ? 0.465 -10.038 19.933 1.00 93.88 88 PRO A O 1
ATOM 723 N N . SER A 1 89 ? 0.545 -12.226 20.382 1.00 91.25 89 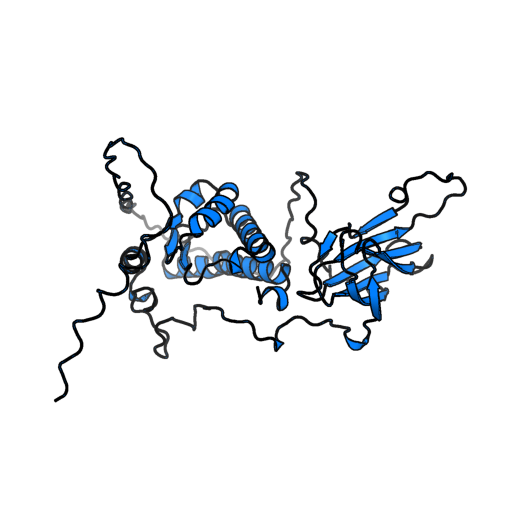SER A N 1
ATOM 724 C CA . SER A 1 89 ? 1.909 -12.212 20.944 1.00 91.25 89 SER A CA 1
ATOM 725 C C . SER A 1 89 ? 2.977 -11.622 20.010 1.00 91.25 89 SER A C 1
ATOM 727 O O . SER A 1 89 ? 4.046 -11.221 20.465 1.00 91.25 89 SER A O 1
ATOM 729 N N . LEU A 1 90 ? 2.694 -11.535 18.706 1.00 92.00 90 LEU A N 1
ATOM 730 C CA . LEU A 1 90 ? 3.563 -10.915 17.704 1.00 92.00 90 LEU A CA 1
ATOM 731 C C . LEU A 1 90 ? 3.418 -9.382 17.622 1.00 92.00 90 LEU A C 1
ATOM 733 O O . LEU A 1 90 ? 4.304 -8.717 17.083 1.00 92.00 90 LEU A O 1
ATOM 737 N N . PHE A 1 91 ? 2.343 -8.801 18.162 1.00 93.94 91 PHE A N 1
ATOM 738 C CA . PHE A 1 91 ? 2.081 -7.360 18.106 1.00 93.94 91 PHE A CA 1
ATOM 739 C C . PHE A 1 91 ? 3.231 -6.493 18.652 1.00 93.94 91 PHE A C 1
ATOM 741 O O . PHE A 1 91 ? 3.580 -5.515 17.990 1.00 93.94 91 PHE A O 1
ATOM 748 N N . PRO A 1 92 ? 3.902 -6.825 19.777 1.00 94.25 92 PRO A N 1
ATOM 749 C CA . PRO A 1 92 ? 5.025 -6.024 20.268 1.00 94.25 92 PRO A CA 1
ATOM 750 C C . PRO A 1 92 ? 6.157 -5.862 19.244 1.00 94.25 92 PRO A C 1
ATOM 752 O O . PRO A 1 92 ? 6.769 -4.796 19.166 1.00 94.25 92 PRO A O 1
ATOM 755 N N . ALA A 1 93 ? 6.416 -6.888 18.424 1.00 92.88 93 ALA A N 1
ATOM 756 C CA . ALA A 1 93 ? 7.404 -6.805 17.352 1.00 92.88 93 ALA A CA 1
ATOM 757 C C . ALA A 1 93 ? 6.967 -5.806 16.269 1.00 92.88 93 ALA A C 1
ATOM 759 O O . ALA A 1 93 ? 7.762 -4.948 15.882 1.00 92.88 93 ALA A O 1
ATOM 760 N N . LEU A 1 94 ? 5.698 -5.863 15.839 1.00 93.94 94 LEU A N 1
ATOM 761 C CA . LEU A 1 94 ? 5.112 -4.878 14.924 1.00 93.94 94 LEU A CA 1
ATOM 762 C C . LEU A 1 94 ? 5.213 -3.460 15.495 1.00 93.94 94 LEU A C 1
ATOM 764 O O . LEU A 1 94 ? 5.712 -2.551 14.832 1.00 93.94 94 LEU A O 1
ATOM 768 N N . PHE A 1 95 ? 4.786 -3.272 16.742 1.00 94.94 95 PHE A N 1
ATOM 769 C CA . PHE A 1 95 ? 4.760 -1.961 17.374 1.00 94.94 95 PHE A CA 1
ATOM 770 C C . PHE A 1 95 ? 6.162 -1.359 17.510 1.00 94.94 95 PHE A C 1
ATOM 772 O O . PHE A 1 95 ? 6.351 -0.173 17.250 1.00 94.94 95 PHE A O 1
ATOM 779 N N . ASN A 1 96 ? 7.179 -2.169 17.816 1.00 95.38 96 ASN A N 1
ATOM 780 C CA . ASN A 1 96 ? 8.568 -1.708 17.845 1.00 95.38 96 ASN A CA 1
ATOM 781 C C . ASN A 1 96 ? 9.080 -1.225 16.477 1.00 95.38 96 ASN A C 1
ATOM 783 O O . ASN A 1 96 ? 9.912 -0.319 16.442 1.00 95.38 96 ASN A O 1
ATOM 787 N N . MET A 1 97 ? 8.573 -1.766 15.365 1.00 94.88 97 MET A N 1
ATOM 788 C CA . MET A 1 97 ? 8.885 -1.262 14.020 1.00 94.88 97 MET A CA 1
ATOM 789 C C . MET A 1 97 ? 8.133 0.031 13.681 1.00 94.88 97 MET A C 1
ATOM 791 O O . MET A 1 97 ? 8.655 0.856 12.932 1.00 94.88 97 MET A O 1
ATOM 795 N N . LEU A 1 98 ? 6.939 0.234 14.248 1.00 94.50 98 LEU A N 1
ATOM 796 C CA . LEU A 1 98 ? 6.152 1.457 14.070 1.00 94.50 98 LEU A CA 1
ATOM 797 C C . LEU A 1 98 ? 6.686 2.627 14.897 1.00 94.50 98 LEU A C 1
ATOM 799 O O . LEU A 1 98 ? 6.726 3.741 14.389 1.00 94.50 98 LEU A O 1
ATOM 803 N N . LYS A 1 99 ? 7.124 2.397 16.142 1.00 94.69 99 LYS A N 1
ATOM 804 C CA . LYS A 1 99 ? 7.560 3.449 17.085 1.00 94.69 99 LYS A CA 1
ATOM 805 C C . LYS A 1 99 ? 8.460 4.536 16.474 1.00 94.69 99 LYS A C 1
ATOM 807 O O . LYS A 1 99 ? 8.178 5.705 16.713 1.00 94.69 99 LYS A O 1
ATOM 812 N N . PRO A 1 100 ? 9.504 4.227 15.676 1.00 95.56 100 PRO A N 1
ATOM 813 C CA . PRO A 1 100 ? 10.366 5.255 15.083 1.00 95.56 100 PRO A CA 1
ATOM 814 C C . PRO A 1 100 ? 9.667 6.151 14.051 1.00 95.56 100 PRO A C 1
ATOM 816 O O . PRO A 1 100 ? 10.227 7.169 13.653 1.00 95.56 100 PRO A O 1
ATOM 819 N N . LEU A 1 101 ? 8.494 5.740 13.567 1.00 93.44 101 LEU A N 1
ATOM 820 C CA . LEU A 1 101 ? 7.692 6.439 12.565 1.00 93.44 101 LEU A CA 1
ATOM 821 C C . LEU A 1 101 ? 6.611 7.318 13.197 1.00 93.44 101 LEU A C 1
ATOM 823 O O . LEU A 1 101 ? 6.106 8.205 12.520 1.00 93.44 101 LEU A O 1
ATOM 827 N N . LEU A 1 102 ? 6.260 7.061 14.460 1.00 94.19 102 LEU A N 1
ATOM 828 C CA . LEU A 1 102 ? 5.173 7.729 15.170 1.00 94.19 102 LEU A CA 1
ATOM 829 C C . LEU A 1 102 ? 5.711 8.857 16.047 1.00 94.19 102 LEU A C 1
ATOM 831 O O . LEU A 1 102 ? 6.670 8.660 16.805 1.00 94.19 102 LEU A O 1
ATOM 835 N N . HIS A 1 103 ? 5.049 10.013 16.025 1.00 94.56 103 HIS A N 1
ATOM 836 C CA . HIS A 1 103 ? 5.343 11.069 16.991 1.00 94.56 103 HIS A CA 1
ATOM 837 C C . HIS A 1 103 ? 5.071 10.594 18.434 1.00 94.56 103 HIS A C 1
ATOM 839 O O . HIS A 1 103 ? 4.245 9.710 18.666 1.00 94.56 103 HIS A O 1
ATOM 845 N N . LYS A 1 104 ? 5.761 11.168 19.434 1.00 94.38 104 LYS A N 1
ATOM 846 C CA . LYS A 1 104 ? 5.576 10.774 20.848 1.00 94.38 104 LYS A CA 1
ATOM 847 C C . LYS A 1 104 ? 4.130 10.946 21.314 1.00 94.38 104 LYS A C 1
ATOM 849 O O . LYS A 1 104 ? 3.633 10.114 22.064 1.00 94.38 104 LYS A O 1
ATOM 854 N N . ASP A 1 105 ? 3.479 12.002 20.841 1.00 93.00 105 ASP A N 1
ATOM 855 C CA . ASP A 1 105 ? 2.068 12.264 21.113 1.00 93.00 105 ASP A CA 1
ATOM 856 C C . ASP A 1 105 ? 1.174 11.138 20.560 1.00 93.00 105 ASP A C 1
ATOM 858 O O . ASP A 1 105 ? 0.451 10.497 21.320 1.00 93.00 105 ASP A O 1
ATOM 862 N N . THR A 1 106 ? 1.335 10.772 19.285 1.00 94.06 106 THR A N 1
ATOM 863 C CA . THR A 1 106 ? 0.665 9.615 18.674 1.00 94.06 106 THR A CA 1
ATOM 864 C C . THR A 1 106 ? 0.891 8.331 19.472 1.00 94.06 106 THR A C 1
ATOM 866 O O . THR A 1 106 ? -0.059 7.600 19.740 1.00 94.06 106 THR A O 1
ATOM 869 N N . GLN A 1 107 ? 2.134 8.048 19.883 1.00 95.38 107 GLN A N 1
ATOM 870 C CA . GLN A 1 107 ? 2.447 6.854 20.677 1.00 95.38 107 GLN A CA 1
ATOM 871 C C . GLN A 1 107 ? 1.689 6.832 22.009 1.00 95.38 107 GLN A C 1
ATOM 873 O O . GLN A 1 107 ? 1.261 5.764 22.437 1.00 95.38 107 GLN A O 1
ATOM 878 N N . SER A 1 108 ? 1.506 7.994 22.642 1.00 95.81 108 SER A N 1
ATOM 879 C CA . SER A 1 108 ? 0.797 8.112 23.921 1.00 95.81 108 SER A CA 1
ATOM 880 C C . SER A 1 108 ? -0.710 7.859 23.813 1.00 95.81 108 SER A C 1
ATOM 882 O O . SER A 1 108 ? -1.331 7.474 24.798 1.00 95.81 108 SER A O 1
ATOM 884 N N . LYS A 1 109 ? -1.278 8.018 22.611 1.00 96.31 109 LYS A N 1
ATOM 885 C CA . LYS A 1 109 ? -2.699 7.801 22.302 1.00 96.31 109 LYS A CA 1
ATOM 886 C C . LYS A 1 109 ? -3.034 6.339 21.973 1.00 96.31 109 LYS A C 1
ATOM 888 O O . LYS A 1 109 ? -4.203 6.028 21.747 1.00 96.31 109 LYS A O 1
ATOM 893 N N . ILE A 1 110 ? -2.033 5.457 21.873 1.00 97.06 110 ILE A N 1
ATOM 894 C CA . ILE A 1 110 ? -2.208 4.040 21.524 1.00 97.06 110 ILE A CA 1
ATOM 895 C C . ILE A 1 110 ? -2.325 3.208 22.800 1.00 97.06 110 ILE A C 1
ATOM 897 O O . ILE A 1 110 ? -1.369 3.078 23.563 1.00 97.06 110 ILE A O 1
ATOM 901 N N . HIS A 1 111 ? -3.480 2.575 22.982 1.00 96.88 111 HIS A N 1
ATOM 902 C CA . HIS A 1 111 ? -3.776 1.705 24.112 1.00 96.88 111 HIS A CA 1
ATOM 903 C C . HIS A 1 111 ? -4.031 0.286 23.619 1.00 96.88 111 HIS A C 1
ATOM 905 O O . HIS A 1 111 ? -4.944 0.049 22.831 1.00 96.88 111 HIS A O 1
ATOM 911 N N . VAL A 1 112 ? -3.222 -0.660 24.091 1.00 97.44 112 VAL A N 1
ATOM 912 C CA . VAL A 1 112 ? -3.428 -2.091 23.842 1.00 97.44 112 VAL A CA 1
ATOM 913 C C . VAL A 1 112 ? -4.323 -2.639 24.940 1.00 97.44 112 VAL A C 1
ATOM 915 O O . VAL A 1 112 ? -3.969 -2.563 26.116 1.00 97.44 112 VAL A O 1
ATOM 918 N N . LEU A 1 113 ? -5.490 -3.143 24.556 1.00 97.50 113 LEU A N 1
ATOM 919 C CA . LEU A 1 113 ? -6.502 -3.649 25.473 1.00 97.50 113 LEU A CA 1
ATOM 920 C C . LEU A 1 113 ? -6.344 -5.164 25.660 1.00 97.50 113 LEU A C 1
ATOM 922 O O . LEU A 1 113 ? -5.930 -5.870 24.739 1.00 97.50 113 LEU A O 1
ATOM 926 N N . GLY A 1 114 ? -6.663 -5.645 26.863 1.00 95.31 114 GLY A N 1
ATOM 927 C CA . GLY A 1 114 ? -6.717 -7.074 27.178 1.00 95.31 114 GLY A CA 1
ATOM 928 C C . GLY A 1 114 ? -8.069 -7.699 26.827 1.00 95.31 114 GLY A C 1
ATOM 929 O O . GLY A 1 114 ? -8.876 -7.113 26.106 1.00 95.31 114 GLY A O 1
ATOM 930 N N . ASP A 1 115 ? -8.346 -8.873 27.391 1.00 94.75 115 ASP A N 1
ATOM 931 C CA . ASP A 1 115 ? -9.557 -9.653 27.087 1.00 94.75 115 ASP A CA 1
ATOM 932 C C . ASP A 1 115 ? -10.865 -8.937 27.473 1.00 94.75 115 ASP A C 1
ATOM 934 O O . ASP A 1 115 ? -11.920 -9.196 26.901 1.00 94.75 115 ASP A O 1
ATOM 938 N N . ASN A 1 116 ? -10.802 -7.965 28.388 1.00 96.12 116 ASN A N 1
ATOM 939 C CA . ASN A 1 116 ? -11.928 -7.112 28.770 1.00 96.12 116 ASN A CA 1
ATOM 940 C C . ASN A 1 116 ? -12.172 -5.934 27.804 1.00 96.12 116 ASN A C 1
ATOM 942 O O . ASN A 1 116 ? -12.844 -4.964 28.168 1.00 96.12 116 ASN A O 1
ATOM 946 N N . TYR A 1 117 ? -11.639 -5.982 26.577 1.00 97.69 117 TYR A N 1
ATOM 947 C CA . TYR A 1 117 ? -11.713 -4.864 25.634 1.00 97.69 117 TYR A CA 1
ATOM 948 C C . TYR A 1 117 ? -13.147 -4.386 25.378 1.00 97.69 117 TYR A C 1
ATOM 950 O O . TYR A 1 117 ? -13.354 -3.187 25.249 1.00 97.69 117 TYR A O 1
ATOM 958 N N . GLN A 1 118 ? -14.145 -5.276 25.344 1.00 97.56 118 GLN A N 1
ATOM 959 C CA . GLN A 1 118 ? -15.541 -4.893 25.092 1.00 97.56 118 GLN A CA 1
ATOM 960 C C . GLN A 1 118 ? -16.088 -3.944 26.165 1.00 97.56 118 GLN A C 1
ATOM 962 O O . GLN A 1 118 ? -16.808 -2.995 25.859 1.00 97.56 118 GLN A O 1
ATOM 967 N N . GLU A 1 119 ? -15.732 -4.173 27.430 1.00 96.56 119 GLU A N 1
ATOM 968 C CA . GLU A 1 119 ? -16.100 -3.279 28.526 1.00 96.56 119 GLU A CA 1
ATOM 969 C C . GLU A 1 119 ? -15.423 -1.917 28.369 1.00 96.56 119 GLU A C 1
ATOM 971 O O . GLU A 1 119 ? -16.089 -0.888 28.463 1.00 96.56 119 GLU A O 1
ATOM 976 N N . LEU A 1 120 ? -14.127 -1.915 28.053 1.00 96.75 120 LEU A N 1
ATOM 977 C CA . LEU A 1 120 ? -13.352 -0.693 27.854 1.00 96.75 120 LEU A CA 1
ATOM 978 C C . LEU A 1 120 ? -13.835 0.105 26.635 1.00 96.75 120 LEU A C 1
ATOM 980 O O . LEU A 1 120 ? -13.972 1.320 26.726 1.00 96.75 120 LEU A O 1
ATOM 984 N N . LEU A 1 121 ? -14.176 -0.546 25.518 1.00 97.94 121 LEU A N 1
ATOM 985 C CA . LEU A 1 121 ? -14.737 0.123 24.338 1.00 97.94 121 LEU A CA 1
ATOM 986 C C . LEU A 1 121 ? -16.025 0.883 24.684 1.00 97.94 121 LEU A C 1
ATOM 988 O O . LEU A 1 121 ? -16.191 2.020 24.243 1.00 97.94 121 LEU A O 1
ATOM 992 N N . ARG A 1 122 ? -16.899 0.305 25.520 1.00 97.31 122 ARG A N 1
ATOM 993 C CA . ARG A 1 122 ? -18.146 0.949 25.973 1.00 97.31 122 ARG A CA 1
ATOM 994 C C . ARG A 1 122 ? -17.927 2.177 26.861 1.00 97.31 122 ARG A C 1
ATOM 996 O O . ARG A 1 122 ? -18.833 2.996 26.979 1.00 97.31 122 ARG A O 1
ATOM 1003 N N . GLN A 1 123 ? -16.747 2.336 27.462 1.00 96.25 123 GLN A N 1
ATOM 1004 C CA . GLN A 1 123 ? -16.403 3.552 28.211 1.00 96.25 123 GLN A CA 1
ATOM 1005 C C . GLN A 1 123 ? -16.114 4.738 27.279 1.00 96.25 123 GLN A C 1
ATOM 1007 O O . GLN A 1 123 ? -16.291 5.888 27.674 1.00 96.25 123 GLN A O 1
ATOM 1012 N N . TYR A 1 124 ? -15.697 4.470 26.036 1.00 95.00 124 TYR A N 1
ATOM 1013 C CA . TYR A 1 124 ? -15.350 5.499 25.049 1.00 95.00 124 TYR A CA 1
ATOM 1014 C C . TYR A 1 124 ? -16.405 5.679 23.953 1.00 95.00 124 TYR A C 1
ATOM 1016 O O . TYR A 1 124 ? -16.478 6.745 23.339 1.00 95.00 124 TYR A O 1
ATOM 1024 N N . ILE A 1 125 ? -17.197 4.643 23.669 1.00 96.75 125 ILE A N 1
ATOM 1025 C CA . ILE A 1 125 ? -18.158 4.602 22.565 1.00 96.75 125 ILE A CA 1
ATOM 1026 C C . ILE A 1 125 ? -19.525 4.215 23.124 1.00 96.75 125 ILE A C 1
ATOM 1028 O O . ILE A 1 125 ? -19.668 3.179 23.771 1.00 96.75 125 ILE A O 1
ATOM 1032 N N . ALA A 1 126 ? -20.538 5.039 22.842 1.00 97.00 126 ALA A N 1
ATOM 1033 C CA . ALA A 1 126 ? -21.905 4.765 23.268 1.00 97.00 126 ALA A CA 1
ATOM 1034 C C . ALA A 1 126 ? -22.377 3.390 22.740 1.00 97.00 126 ALA A C 1
ATOM 1036 O O . ALA A 1 126 ? -22.112 3.071 21.574 1.00 97.00 126 ALA A O 1
ATOM 1037 N N . PRO A 1 127 ? -23.072 2.568 23.553 1.00 97.31 127 PRO A N 1
ATOM 1038 C CA . PRO A 1 127 ? -23.451 1.214 23.153 1.00 97.31 127 PRO A CA 1
ATOM 1039 C C . PRO A 1 127 ? -24.266 1.143 21.857 1.00 97.31 127 PRO A C 1
ATOM 1041 O O . PRO A 1 127 ? -24.111 0.195 21.095 1.00 97.31 127 PRO A O 1
ATOM 1044 N N . ASP A 1 128 ? -25.113 2.127 21.571 1.00 97.38 128 ASP A N 1
ATOM 1045 C CA . ASP A 1 128 ? -25.929 2.218 20.350 1.00 97.38 128 ASP A CA 1
ATOM 1046 C C . ASP A 1 128 ? -25.120 2.621 19.102 1.00 97.38 128 ASP A C 1
ATOM 1048 O O . ASP A 1 128 ? -25.595 2.495 17.975 1.00 97.38 128 ASP A O 1
ATOM 1052 N N . GLN A 1 129 ? -23.878 3.073 19.287 1.00 96.50 129 GLN A N 1
ATOM 1053 C CA . GLN A 1 129 ? -22.951 3.429 18.211 1.00 96.50 129 GLN A CA 1
ATOM 1054 C C . GLN A 1 129 ? -21.906 2.338 17.935 1.00 96.50 129 GLN A C 1
ATOM 1056 O O . GLN A 1 129 ? -21.285 2.360 16.869 1.00 96.50 129 GLN A O 1
ATOM 1061 N N . LEU A 1 130 ? -21.729 1.386 18.857 1.00 97.88 130 LEU A N 1
ATOM 1062 C CA . LEU A 1 130 ? -20.763 0.289 18.777 1.00 97.88 130 LEU A CA 1
ATOM 1063 C C . LEU A 1 130 ? -21.437 -0.999 18.252 1.00 97.88 130 LEU A C 1
ATOM 1065 O O . LEU A 1 130 ? -22.475 -1.385 18.799 1.00 97.88 130 LEU A O 1
ATOM 1069 N N . PRO A 1 131 ? -20.881 -1.687 17.232 1.00 98.12 131 PRO A N 1
ATOM 1070 C CA . PRO A 1 131 ? -21.425 -2.957 16.748 1.00 98.12 131 PRO A CA 1
ATOM 1071 C C . PRO A 1 131 ? -21.520 -4.023 17.843 1.00 98.12 131 PRO A C 1
ATOM 1073 O O . PRO A 1 131 ? -20.679 -4.084 18.747 1.00 98.12 131 PRO A O 1
ATOM 1076 N N . VAL A 1 132 ? -22.519 -4.902 17.738 1.00 98.12 132 VAL A N 1
ATOM 1077 C CA . VAL A 1 132 ? -22.730 -6.010 18.687 1.00 98.12 132 VAL A CA 1
ATOM 1078 C C . VAL A 1 132 ? -21.503 -6.919 18.777 1.00 98.12 132 VAL A C 1
ATOM 1080 O O . VAL A 1 132 ? -21.126 -7.312 19.879 1.00 98.12 132 VAL A O 1
ATOM 1083 N N . CYS A 1 133 ? -20.822 -7.201 17.661 1.00 95.88 133 CYS A N 1
ATOM 1084 C CA . CYS A 1 133 ? -19.608 -8.030 17.666 1.00 95.88 133 CYS A CA 1
ATOM 1085 C C . CYS A 1 133 ? -18.449 -7.444 18.500 1.00 95.88 133 CYS A C 1
ATOM 1087 O O . CYS A 1 133 ? -17.568 -8.185 18.923 1.00 95.88 133 CYS A O 1
ATOM 1089 N N . TYR A 1 134 ? -18.467 -6.136 18.782 1.00 97.38 134 TYR A N 1
ATOM 1090 C CA . TYR A 1 134 ? -17.492 -5.452 19.638 1.00 97.38 134 TYR A CA 1
ATOM 1091 C C . TYR A 1 134 ? -18.039 -5.139 21.042 1.00 97.38 134 TYR A C 1
ATOM 1093 O O . TYR A 1 134 ? -17.426 -4.380 21.791 1.00 97.38 134 TYR A O 1
ATOM 1101 N N . GLY A 1 135 ? -19.179 -5.727 21.420 1.00 97.00 135 GLY A N 1
ATOM 1102 C CA . GLY A 1 135 ? -19.783 -5.588 22.747 1.00 97.00 135 GLY A CA 1
ATOM 1103 C C . GLY A 1 135 ? -20.783 -4.438 22.890 1.00 97.00 135 GLY A C 1
ATOM 1104 O O . GLY A 1 135 ? -21.164 -4.115 24.018 1.00 97.00 135 GLY A O 1
ATOM 1105 N N . GLY A 1 136 ? -21.199 -3.809 21.788 1.00 97.81 136 GLY A N 1
ATOM 1106 C CA . GLY A 1 136 ? -22.257 -2.799 21.777 1.00 97.81 136 GLY A CA 1
ATOM 1107 C C . GLY A 1 136 ? -23.649 -3.368 21.483 1.00 97.81 136 GLY A C 1
ATOM 1108 O O . GLY A 1 136 ? -23.938 -4.536 21.727 1.00 97.81 136 GLY A O 1
ATOM 1109 N N . THR A 1 137 ? -24.522 -2.516 20.954 1.00 98.25 137 THR A N 1
ATOM 1110 C CA . THR A 1 137 ? -25.927 -2.825 20.624 1.00 98.25 137 THR A CA 1
ATOM 1111 C C . THR A 1 137 ? -26.302 -2.445 19.192 1.00 98.25 137 THR A C 1
ATOM 1113 O O . THR A 1 137 ? -27.403 -2.765 18.744 1.00 98.25 137 THR A O 1
ATOM 1116 N N . ARG A 1 138 ? -25.394 -1.796 18.451 1.00 97.81 138 ARG A N 1
ATOM 1117 C CA . ARG A 1 138 ? -25.639 -1.383 17.071 1.00 97.81 138 ARG A CA 1
ATOM 1118 C C . ARG A 1 138 ? -25.706 -2.590 16.139 1.00 97.81 138 ARG A C 1
ATOM 1120 O O . ARG A 1 138 ? -24.848 -3.473 16.186 1.00 97.81 138 ARG A O 1
ATOM 1127 N N . ARG A 1 139 ? -26.704 -2.573 15.261 1.00 98.00 139 ARG A N 1
ATOM 1128 C CA . ARG A 1 139 ? -26.904 -3.514 14.156 1.00 98.00 139 ARG A CA 1
ATOM 1129 C C . ARG A 1 139 ? -27.192 -2.732 12.881 1.00 98.00 139 ARG A C 1
ATOM 1131 O O . ARG A 1 139 ? -27.604 -1.570 12.956 1.00 98.00 139 ARG A O 1
ATOM 1138 N N . ASP A 1 140 ? -26.999 -3.369 11.738 1.00 97.00 140 ASP A N 1
ATOM 1139 C CA . ASP A 1 140 ? -27.515 -2.841 10.476 1.00 97.00 140 ASP A CA 1
ATOM 1140 C C . ASP A 1 140 ? -29.049 -2.939 10.399 1.00 97.00 140 ASP A C 1
ATOM 1142 O O . ASP A 1 140 ? -29.666 -3.639 11.210 1.00 97.00 140 ASP A O 1
ATOM 1146 N N . PRO A 1 141 ? -29.693 -2.240 9.441 1.00 96.00 141 PRO A N 1
ATOM 1147 C CA . PRO A 1 141 ? -31.146 -2.290 9.267 1.00 96.00 141 PRO A CA 1
ATOM 1148 C C . PRO A 1 141 ? -31.718 -3.698 9.041 1.00 96.00 141 PRO A C 1
ATOM 1150 O O . PRO A 1 141 ? -32.883 -3.934 9.348 1.00 96.00 141 PRO A O 1
ATOM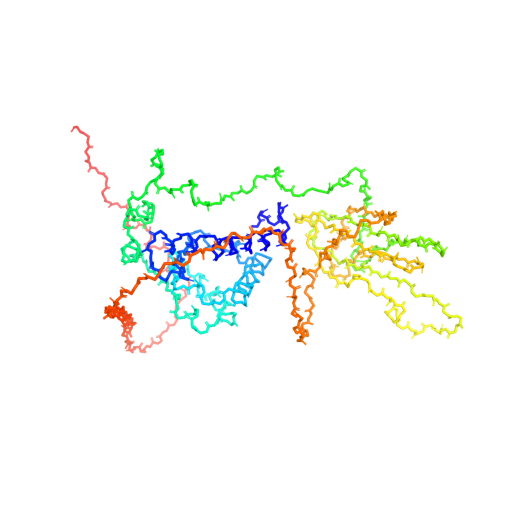 1153 N N . ASP A 1 142 ? -30.916 -4.624 8.517 1.00 96.19 142 ASP A N 1
ATOM 1154 C CA . ASP A 1 142 ? -31.264 -6.034 8.301 1.00 96.19 142 ASP A CA 1
ATOM 1155 C C . ASP A 1 142 ? -30.992 -6.933 9.526 1.00 96.19 142 ASP A C 1
ATOM 1157 O O . ASP A 1 142 ? -31.298 -8.124 9.507 1.00 96.19 142 ASP A O 1
ATOM 1161 N N . GLY A 1 143 ? -30.453 -6.367 10.610 1.00 96.50 143 GLY A N 1
ATOM 1162 C CA . GLY A 1 143 ? -30.148 -7.065 11.854 1.00 96.50 143 GLY A CA 1
ATOM 1163 C C . GLY A 1 143 ? -28.715 -7.592 11.978 1.00 96.50 143 GLY A C 1
ATOM 1164 O O . GLY A 1 143 ? -28.402 -8.151 13.040 1.00 96.50 143 GLY A O 1
ATOM 1165 N N . ASP A 1 144 ? -27.842 -7.396 10.978 1.00 97.12 144 ASP A N 1
ATOM 1166 C CA . ASP A 1 144 ? -26.445 -7.855 11.025 1.00 97.12 144 ASP A CA 1
ATOM 1167 C C . ASP A 1 144 ? -25.700 -7.268 12.251 1.00 97.12 144 ASP A C 1
ATOM 1169 O O . ASP A 1 144 ? -25.573 -6.042 12.379 1.00 97.12 144 ASP A O 1
ATOM 1173 N N . PRO A 1 145 ? -25.199 -8.115 13.182 1.00 97.00 145 PRO A N 1
ATOM 1174 C CA . PRO A 1 145 ? -24.489 -7.672 14.385 1.00 97.00 145 PRO A CA 1
ATOM 1175 C C . PRO A 1 145 ? -23.093 -7.095 14.121 1.00 97.00 145 PRO A C 1
ATOM 1177 O O . PRO A 1 145 ? -22.500 -6.512 15.033 1.00 97.00 145 PRO A O 1
ATOM 1180 N N . THR A 1 146 ? -22.554 -7.274 12.916 1.00 96.06 146 THR A N 1
ATOM 1181 C CA . THR A 1 146 ? -21.217 -6.803 12.531 1.00 96.06 146 THR A CA 1
ATOM 1182 C C . THR A 1 146 ? -21.243 -5.429 11.862 1.00 96.06 146 THR A C 1
ATOM 1184 O O . THR A 1 146 ? -20.218 -4.761 11.774 1.00 96.06 146 THR A O 1
ATOM 1187 N N . CYS A 1 147 ? -22.427 -4.934 11.489 1.00 97.00 147 CYS A N 1
ATOM 1188 C CA . CYS A 1 147 ? -22.590 -3.662 10.788 1.00 97.00 147 CYS A CA 1
ATOM 1189 C C . CYS A 1 147 ? -21.824 -3.610 9.445 1.00 97.00 147 CYS A C 1
ATOM 1191 O O . CYS A 1 147 ? -21.162 -2.606 9.138 1.00 97.00 147 CYS A O 1
ATOM 1193 N N . SER A 1 148 ? -21.895 -4.685 8.647 1.00 95.75 148 SER A N 1
ATOM 1194 C CA . SER A 1 148 ? -21.202 -4.825 7.354 1.00 95.75 148 SER A CA 1
ATOM 1195 C C . SER A 1 148 ? -21.544 -3.734 6.333 1.00 95.75 148 SER A C 1
ATOM 1197 O O . SER A 1 148 ? -20.758 -3.470 5.423 1.00 95.75 148 SER A O 1
ATOM 1199 N N . SER A 1 149 ? -22.676 -3.039 6.486 1.00 94.00 149 SER A N 1
ATOM 1200 C CA . SER A 1 149 ? -23.048 -1.886 5.656 1.00 94.00 149 SER A CA 1
ATOM 1201 C C . SER A 1 149 ? -22.078 -0.706 5.789 1.00 94.00 149 SER A C 1
ATOM 1203 O O . SER A 1 149 ? -21.995 0.142 4.897 1.00 94.00 149 SER A O 1
ATOM 1205 N N . CYS A 1 150 ? -21.341 -0.633 6.902 1.00 91.62 150 CYS A N 1
ATOM 1206 C CA . CYS A 1 150 ? -20.419 0.460 7.199 1.00 91.62 150 CYS A CA 1
ATOM 1207 C C . CYS A 1 150 ? -18.997 0.004 7.552 1.00 91.62 150 CYS A C 1
ATOM 1209 O O . CYS A 1 150 ? -18.079 0.827 7.508 1.00 91.62 150 CYS A O 1
ATOM 1211 N N . ILE A 1 151 ? -18.796 -1.282 7.860 1.00 94.50 151 ILE A N 1
ATOM 1212 C CA . ILE A 1 151 ? -17.491 -1.868 8.176 1.00 94.50 151 ILE A CA 1
ATOM 1213 C C . ILE A 1 151 ? -17.154 -2.948 7.149 1.00 94.50 151 ILE A C 1
ATOM 1215 O O . ILE A 1 151 ? -17.843 -3.953 7.022 1.00 94.50 151 ILE A O 1
ATOM 1219 N N . CYS A 1 152 ? -16.043 -2.760 6.436 1.00 93.62 152 CYS A N 1
ATOM 1220 C CA . CYS A 1 152 ? -15.498 -3.785 5.555 1.00 93.62 152 CYS A CA 1
ATOM 1221 C C . CYS A 1 152 ? -14.584 -4.720 6.356 1.00 93.62 152 CYS A C 1
ATOM 1223 O O . CYS A 1 152 ? -13.497 -4.318 6.771 1.00 93.62 152 CYS A O 1
ATOM 1225 N N . TYR A 1 153 ? -15.007 -5.973 6.524 1.00 91.88 153 TYR A N 1
ATOM 1226 C CA . TYR A 1 153 ? -14.230 -7.030 7.188 1.00 91.88 153 TYR A CA 1
ATOM 1227 C C . TYR A 1 153 ? -13.205 -7.711 6.263 1.00 91.88 153 TYR A C 1
ATOM 1229 O O . TYR A 1 153 ? -12.503 -8.638 6.663 1.00 91.88 153 TYR A O 1
ATOM 1237 N N . GLY A 1 154 ? -13.080 -7.237 5.020 1.00 90.81 154 GLY A N 1
ATOM 1238 C CA . GLY A 1 154 ? -12.162 -7.797 4.038 1.00 90.81 154 GLY A CA 1
ATOM 1239 C C . GLY A 1 154 ? -12.589 -9.191 3.578 1.00 90.81 154 GLY A C 1
ATOM 1240 O O . GLY A 1 154 ? -13.755 -9.427 3.279 1.00 90.81 154 GLY A O 1
ATOM 1241 N N . GLY A 1 155 ? -11.618 -10.095 3.456 1.00 89.50 155 GLY A N 1
ATOM 1242 C CA . GLY A 1 155 ? -11.811 -11.444 2.928 1.00 89.50 155 GLY A CA 1
ATOM 1243 C C . GLY A 1 155 ? -10.713 -11.845 1.946 1.00 89.50 155 GLY A C 1
ATOM 1244 O O . GLY A 1 155 ? -9.774 -11.089 1.673 1.00 89.50 155 GLY A O 1
ATOM 1245 N N . GLN A 1 156 ? -10.810 -13.063 1.413 1.00 88.62 156 GLN A N 1
ATOM 1246 C CA . GLN A 1 156 ? -9.946 -13.468 0.307 1.00 88.62 156 GLN A CA 1
ATOM 1247 C C . GLN A 1 156 ? -10.372 -12.732 -0.958 1.00 88.62 156 GLN A C 1
ATOM 1249 O O . GLN A 1 156 ? -11.548 -12.734 -1.303 1.00 88.62 156 GLN A O 1
ATOM 1254 N N . VAL A 1 157 ? -9.411 -12.122 -1.653 1.00 90.00 157 VAL A N 1
ATOM 1255 C CA . VAL A 1 157 ? -9.691 -11.458 -2.928 1.00 90.00 157 VAL A CA 1
ATOM 1256 C C . VAL A 1 157 ? -9.882 -12.530 -4.006 1.00 90.00 157 VAL A C 1
ATOM 1258 O O . VAL A 1 157 ? -8.934 -13.299 -4.232 1.00 90.00 157 VAL A O 1
ATOM 1261 N N . PRO A 1 158 ? -11.064 -12.597 -4.652 1.00 91.44 158 PRO A N 1
ATOM 1262 C CA . PRO A 1 158 ? -11.318 -13.559 -5.716 1.00 91.44 158 PRO A CA 1
ATOM 1263 C C . PRO A 1 158 ? -10.333 -13.394 -6.878 1.00 91.44 158 PRO A C 1
ATOM 1265 O O . PRO A 1 158 ? -9.900 -12.285 -7.198 1.00 91.44 158 PRO A O 1
ATOM 1268 N N . SER A 1 159 ? -9.943 -14.510 -7.495 1.00 89.69 159 SER A N 1
ATOM 1269 C C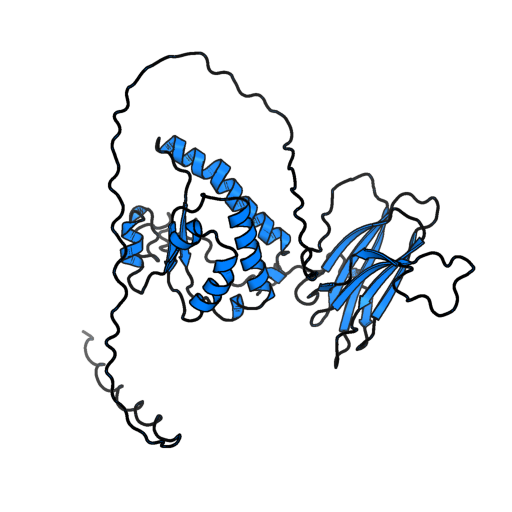A . SER A 1 159 ? -8.877 -14.529 -8.509 1.00 89.69 159 SER A CA 1
ATOM 1270 C C . SER A 1 159 ? -9.223 -13.765 -9.790 1.00 89.69 159 SER A C 1
ATOM 1272 O O . SER A 1 159 ? -8.326 -13.361 -10.529 1.00 89.69 159 SER A O 1
ATOM 1274 N N . GLU A 1 160 ? -10.510 -13.537 -10.055 1.00 91.19 160 GLU A N 1
ATOM 1275 C CA . GLU A 1 160 ? -10.980 -12.704 -11.159 1.00 91.19 160 GLU A CA 1
ATOM 1276 C C . GLU A 1 160 ? -10.557 -11.235 -11.032 1.00 91.19 160 GLU A C 1
ATOM 1278 O O . GLU A 1 160 ? -10.443 -10.563 -12.052 1.00 91.19 160 GLU A O 1
ATOM 1283 N N . TYR A 1 161 ? -10.253 -10.757 -9.821 1.00 91.31 161 TYR A N 1
ATOM 1284 C CA . TYR A 1 161 ? -9.756 -9.398 -9.593 1.00 91.31 161 TYR A CA 1
ATOM 1285 C C . TYR A 1 161 ? -8.236 -9.277 -9.730 1.00 91.31 161 TYR A C 1
ATOM 1287 O O . TYR A 1 161 ? -7.704 -8.175 -9.612 1.00 91.31 161 TYR A O 1
ATOM 1295 N N . TYR A 1 162 ? -7.506 -10.379 -9.942 1.00 90.19 162 TYR A N 1
ATOM 1296 C CA . TYR A 1 162 ? -6.049 -10.304 -10.057 1.00 90.19 162 TYR A CA 1
ATOM 1297 C C . TYR A 1 162 ? -5.688 -9.588 -11.353 1.00 90.19 162 TYR A C 1
ATOM 1299 O O . TYR A 1 162 ? -6.213 -9.915 -12.417 1.00 90.19 162 TYR A O 1
ATOM 1307 N N . LEU A 1 163 ? -4.774 -8.625 -11.250 1.00 88.06 163 LEU A N 1
ATOM 1308 C CA . LEU A 1 163 ? -4.267 -7.862 -12.376 1.00 88.06 163 LEU A CA 1
ATOM 1309 C C . LEU A 1 163 ? -3.646 -8.821 -13.388 1.00 88.06 163 LEU A C 1
ATOM 1311 O O . LEU A 1 163 ? -2.832 -9.684 -13.046 1.00 88.06 163 LEU A O 1
ATOM 1315 N N . ARG A 1 164 ? -4.043 -8.654 -14.645 1.00 88.06 164 ARG A N 1
ATOM 1316 C CA . ARG A 1 164 ? -3.532 -9.405 -15.790 1.00 88.06 164 ARG A CA 1
ATOM 1317 C C . ARG A 1 164 ? -2.863 -8.435 -16.754 1.00 88.06 164 ARG A C 1
ATOM 1319 O O . ARG A 1 164 ? -3.254 -7.267 -16.766 1.00 88.06 164 ARG A O 1
ATOM 1326 N N . PRO A 1 165 ? -1.872 -8.894 -17.536 1.00 87.00 165 PRO A N 1
ATOM 1327 C CA . PRO A 1 165 ? -1.266 -8.054 -18.554 1.00 87.00 165 PRO A CA 1
ATOM 1328 C C . PRO A 1 165 ? -2.347 -7.519 -19.497 1.00 87.00 165 PRO A C 1
ATOM 1330 O O . PRO A 1 165 ? -3.176 -8.293 -19.982 1.00 87.00 165 PRO A O 1
ATOM 1333 N N . LEU A 1 166 ? -2.355 -6.210 -19.732 1.00 86.94 166 LEU A N 1
ATOM 1334 C CA . LEU A 1 166 ? -3.306 -5.553 -20.627 1.00 86.94 166 LEU A CA 1
ATOM 1335 C C . LEU A 1 166 ? -3.085 -5.968 -22.086 1.00 86.94 166 LEU A C 1
ATOM 1337 O O . LEU A 1 166 ? -4.045 -6.073 -22.841 1.00 86.94 166 LEU A O 1
ATOM 1341 N N . ASN A 1 167 ? -1.836 -6.246 -22.463 1.00 87.38 167 ASN A N 1
ATOM 1342 C CA . ASN A 1 167 ? -1.429 -6.666 -23.804 1.00 87.38 167 ASN A CA 1
ATOM 1343 C C . ASN A 1 167 ? -1.079 -8.160 -23.837 1.00 87.38 167 ASN A C 1
ATOM 1345 O O . ASN A 1 167 ? -0.079 -8.556 -24.437 1.00 87.38 167 ASN A O 1
ATOM 1349 N N . ALA A 1 168 ? -1.861 -8.996 -23.142 1.00 88.44 168 ALA A N 1
ATOM 1350 C CA . ALA A 1 168 ? -1.570 -10.421 -22.961 1.00 88.44 168 ALA A CA 1
ATOM 1351 C C . ALA A 1 168 ? -1.350 -11.188 -24.280 1.00 88.44 168 ALA A C 1
ATOM 1353 O O . ALA A 1 168 ? -0.532 -12.104 -24.328 1.00 88.44 168 ALA A O 1
ATOM 1354 N N . ASP A 1 169 ? -2.047 -10.800 -25.346 1.00 92.12 169 ASP A N 1
ATOM 1355 C CA . ASP A 1 169 ? -1.952 -11.361 -26.698 1.00 92.12 169 ASP A CA 1
ATOM 1356 C C . ASP A 1 169 ? -0.667 -10.966 -27.444 1.00 92.12 169 ASP A C 1
ATOM 1358 O O . ASP A 1 169 ? -0.262 -11.652 -28.382 1.00 92.12 169 ASP A O 1
ATOM 1362 N N . LYS A 1 170 ? -0.001 -9.889 -27.016 1.00 92.88 170 LYS A N 1
ATOM 1363 C CA . LYS A 1 170 ? 1.209 -9.343 -27.650 1.00 92.88 170 LYS A CA 1
ATOM 1364 C C . LYS A 1 170 ? 2.492 -9.652 -26.879 1.00 92.88 170 LYS A C 1
ATOM 1366 O O . LYS A 1 170 ? 3.563 -9.183 -27.265 1.00 92.88 170 LYS A O 1
ATOM 1371 N N . LEU A 1 171 ? 2.403 -10.396 -25.775 1.00 94.88 171 LEU A N 1
ATOM 1372 C CA . LEU A 1 171 ? 3.567 -10.710 -24.955 1.00 94.88 171 LEU A CA 1
ATOM 1373 C C . LEU A 1 171 ? 4.541 -11.629 -25.702 1.00 94.88 171 LEU A C 1
ATOM 1375 O O . LEU A 1 171 ? 4.194 -12.714 -26.162 1.00 94.88 171 LEU A O 1
ATOM 1379 N N . ILE A 1 172 ? 5.801 -11.213 -25.738 1.00 96.81 172 ILE A N 1
ATOM 1380 C CA . ILE A 1 172 ? 6.938 -11.990 -26.216 1.00 96.81 172 ILE A CA 1
ATOM 1381 C C . ILE A 1 172 ? 7.479 -12.813 -25.049 1.00 96.81 172 ILE A C 1
ATOM 1383 O O . ILE A 1 172 ? 7.779 -12.278 -23.980 1.00 96.81 172 ILE A O 1
ATOM 1387 N N . GLN A 1 173 ? 7.633 -14.118 -25.260 1.00 97.00 173 GLN A N 1
ATOM 1388 C CA . GLN A 1 173 ? 8.202 -15.026 -24.268 1.00 97.00 173 GLN A CA 1
ATOM 1389 C C . GLN A 1 173 ? 9.710 -15.176 -24.454 1.00 97.00 173 GLN A C 1
ATOM 1391 O O . GLN A 1 173 ? 10.191 -15.469 -25.546 1.00 97.00 173 GLN A O 1
ATOM 1396 N N . SER A 1 174 ? 10.446 -15.042 -23.355 1.00 96.56 174 SER A N 1
ATOM 1397 C CA . SER A 1 174 ? 11.897 -15.190 -23.301 1.00 96.56 174 SER A CA 1
ATOM 1398 C C . SER A 1 174 ? 12.338 -15.893 -22.020 1.00 96.56 174 SER A C 1
ATOM 1400 O O . SER A 1 174 ? 11.636 -15.917 -21.010 1.00 96.56 174 SER A O 1
ATOM 1402 N N . SER A 1 175 ? 13.548 -16.448 -22.040 1.00 95.81 175 SER A N 1
ATOM 1403 C CA . SER A 1 175 ? 14.199 -16.995 -20.849 1.00 95.81 175 SER A CA 1
ATOM 1404 C C . SER A 1 175 ? 15.450 -16.188 -20.528 1.00 95.81 175 SER A C 1
ATOM 1406 O O . SER A 1 175 ? 16.402 -16.172 -21.306 1.00 95.81 175 SER A O 1
ATOM 1408 N N . VAL A 1 176 ? 15.484 -15.571 -19.350 1.00 96.06 176 VAL A N 1
ATOM 1409 C CA . VAL A 1 176 ? 16.672 -14.889 -18.834 1.00 96.06 176 VAL A CA 1
ATOM 1410 C C . VAL A 1 176 ? 17.476 -15.881 -18.003 1.00 96.06 176 VAL A C 1
ATOM 1412 O O . VAL A 1 176 ? 17.079 -16.278 -16.902 1.00 96.06 176 VAL A O 1
ATOM 1415 N N . GLY A 1 177 ? 18.613 -16.317 -18.547 1.00 93.88 177 GLY A N 1
ATOM 1416 C CA . GLY A 1 177 ? 19.501 -17.275 -17.889 1.00 93.88 177 GLY A CA 1
ATOM 1417 C C . GLY A 1 177 ? 19.959 -16.807 -16.504 1.00 93.88 177 GLY A C 1
ATOM 1418 O O . GLY A 1 177 ? 19.940 -15.616 -16.188 1.00 93.88 177 GLY A O 1
ATOM 1419 N N . ARG A 1 178 ? 20.384 -17.742 -15.648 1.00 90.62 178 ARG A N 1
ATOM 1420 C CA . ARG A 1 178 ? 21.001 -17.393 -14.355 1.00 90.62 178 ARG A CA 1
ATOM 1421 C C . ARG A 1 178 ? 22.206 -16.471 -14.562 1.00 90.62 178 ARG A C 1
ATOM 1423 O O . ARG A 1 178 ? 22.991 -16.697 -15.483 1.00 90.62 178 ARG A O 1
ATOM 1430 N N . ARG A 1 179 ? 22.383 -15.483 -13.681 1.00 90.50 179 ARG A N 1
ATOM 1431 C CA . ARG A 1 179 ? 23.488 -14.507 -13.749 1.00 90.50 179 ARG A CA 1
ATOM 1432 C C . ARG A 1 179 ? 23.627 -13.831 -15.122 1.00 90.50 179 ARG A C 1
ATOM 1434 O O . ARG A 1 179 ? 24.726 -13.478 -15.534 1.00 90.50 179 ARG A O 1
ATOM 1441 N N . SER A 1 180 ? 22.518 -13.702 -15.841 1.00 94.62 180 SER A N 1
ATOM 1442 C CA . SER A 1 180 ? 22.461 -13.149 -17.189 1.00 94.62 180 SER A CA 1
ATOM 1443 C C . SER A 1 180 ? 21.416 -12.042 -17.250 1.00 94.62 180 SER A C 1
ATOM 1445 O O . SER A 1 180 ? 20.692 -11.802 -16.283 1.00 94.62 180 SER A O 1
ATOM 1447 N N . ALA A 1 181 ? 21.343 -11.366 -18.388 1.00 96.00 181 ALA A N 1
ATOM 1448 C CA . ALA A 1 181 ? 20.348 -10.350 -18.656 1.00 96.00 181 ALA A CA 1
ATOM 1449 C C . ALA A 1 181 ? 19.874 -10.444 -20.106 1.00 96.00 181 ALA A C 1
ATOM 1451 O O . ALA A 1 181 ? 20.670 -10.708 -21.006 1.00 96.00 181 ALA A O 1
ATOM 1452 N N . LEU A 1 182 ? 18.587 -10.188 -20.318 1.00 97.56 182 LEU A N 1
ATOM 1453 C CA . LEU A 1 182 ? 18.028 -9.921 -21.637 1.00 97.56 182 LEU A CA 1
ATOM 1454 C C . LEU A 1 182 ? 18.052 -8.410 -21.861 1.00 97.56 182 LEU A C 1
ATOM 1456 O O . LEU A 1 182 ? 17.634 -7.657 -20.983 1.00 97.56 182 LEU A O 1
ATOM 1460 N N . LYS A 1 183 ? 18.538 -7.979 -23.024 1.00 97.25 183 LYS A N 1
ATOM 1461 C CA . LYS A 1 183 ? 18.514 -6.585 -23.475 1.00 97.25 183 LYS A CA 1
ATOM 1462 C C . LYS A 1 183 ? 17.686 -6.507 -24.749 1.00 97.25 183 LYS A C 1
ATOM 1464 O O . LYS A 1 183 ? 17.865 -7.346 -25.631 1.00 97.25 183 LYS A O 1
ATOM 1469 N N . VAL A 1 184 ? 16.785 -5.538 -24.809 1.00 97.56 184 VAL A N 1
ATOM 1470 C CA . VAL A 1 184 ? 15.992 -5.235 -25.999 1.00 97.56 184 VAL A CA 1
ATOM 1471 C C . VAL A 1 184 ? 16.281 -3.800 -26.408 1.00 97.56 184 VAL A C 1
ATOM 1473 O O . VAL A 1 184 ? 16.123 -2.879 -25.603 1.00 97.56 184 VAL A O 1
ATOM 1476 N N . ASP A 1 185 ? 16.704 -3.641 -27.656 1.00 96.69 185 ASP A N 1
ATOM 1477 C CA . ASP A 1 185 ? 17.160 -2.378 -28.218 1.00 96.69 185 ASP A CA 1
ATOM 1478 C C . ASP A 1 185 ? 16.009 -1.724 -28.989 1.00 96.69 185 ASP A C 1
ATOM 1480 O O . ASP A 1 185 ? 15.421 -2.328 -29.888 1.00 96.69 185 ASP A O 1
ATOM 1484 N N . LEU A 1 186 ? 15.683 -0.482 -28.637 1.00 95.25 186 LEU A N 1
ATOM 1485 C CA . LEU A 1 186 ? 14.604 0.302 -29.232 1.00 95.25 186 LEU A CA 1
ATOM 1486 C C . LEU A 1 186 ? 15.172 1.630 -29.734 1.00 95.25 186 LEU A C 1
ATOM 1488 O O . LEU A 1 186 ? 15.639 2.457 -28.953 1.00 95.25 186 LEU A O 1
ATOM 1492 N N . THR A 1 187 ? 15.164 1.832 -31.050 1.00 94.44 187 THR A N 1
ATOM 1493 C CA . THR A 1 187 ? 15.787 3.003 -31.681 1.00 94.44 187 THR A CA 1
ATOM 1494 C C . THR A 1 187 ? 14.756 4.083 -31.989 1.00 94.44 187 THR A C 1
ATOM 1496 O O . THR A 1 187 ? 13.833 3.850 -32.764 1.00 94.44 187 THR A O 1
ATOM 1499 N N . VAL A 1 188 ? 14.973 5.281 -31.441 1.00 92.38 188 VAL A N 1
ATOM 1500 C CA . VAL A 1 188 ? 14.254 6.515 -31.794 1.00 92.38 188 VAL A CA 1
ATOM 1501 C C . VAL A 1 188 ? 15.097 7.288 -32.800 1.00 92.38 188 VAL A C 1
ATOM 1503 O O . VAL A 1 188 ? 16.270 7.576 -32.532 1.00 92.38 188 VAL A O 1
ATOM 1506 N N . LYS A 1 189 ? 14.546 7.601 -33.976 1.00 90.19 189 LYS A N 1
ATOM 1507 C CA . LYS A 1 189 ? 15.336 8.223 -35.046 1.00 90.19 189 LYS A CA 1
ATOM 1508 C C . LYS A 1 189 ? 15.470 9.735 -34.834 1.00 90.19 189 LYS A C 1
ATOM 1510 O O . LYS A 1 189 ? 14.576 10.376 -34.283 1.00 90.19 189 LYS A O 1
ATOM 1515 N N . PRO A 1 190 ? 16.571 10.348 -35.306 1.00 87.50 190 PRO A N 1
ATOM 1516 C CA . PRO A 1 190 ? 16.695 11.801 -35.339 1.00 87.50 190 PRO A CA 1
ATOM 1517 C C . PRO A 1 190 ? 15.553 12.455 -36.123 1.00 87.50 190 PRO A C 1
ATOM 1519 O O . PRO A 1 190 ? 15.192 11.989 -37.202 1.00 87.50 190 PRO A O 1
ATOM 1522 N N . GLY A 1 191 ? 15.023 13.561 -35.598 1.00 80.81 191 GLY A N 1
ATOM 1523 C CA . GLY A 1 191 ? 13.944 14.322 -36.235 1.00 80.81 191 GLY A CA 1
ATOM 1524 C C . GLY A 1 191 ? 12.532 13.784 -35.979 1.00 80.81 191 GLY A C 1
ATOM 1525 O O . GLY A 1 191 ? 11.574 14.416 -36.415 1.00 80.81 191 GLY A O 1
ATOM 1526 N N . GLU A 1 192 ? 12.381 12.666 -35.262 1.00 78.12 192 GLU A N 1
ATOM 1527 C CA . GLU A 1 192 ? 11.079 12.216 -34.766 1.00 78.12 192 GLU A CA 1
ATOM 1528 C C . GLU A 1 192 ? 10.617 13.103 -33.597 1.00 78.12 192 GLU A C 1
ATOM 1530 O O . GLU A 1 192 ? 11.424 13.595 -32.803 1.00 78.12 192 GLU A O 1
ATOM 1535 N N . ALA A 1 193 ? 9.303 13.329 -33.498 1.00 83.50 193 ALA A N 1
ATOM 1536 C CA . ALA A 1 193 ? 8.712 13.915 -32.299 1.00 83.50 193 ALA A CA 1
ATOM 1537 C C . ALA A 1 193 ? 8.978 12.998 -31.088 1.00 83.50 193 ALA A C 1
ATOM 1539 O O . ALA A 1 193 ? 9.219 11.804 -31.284 1.00 83.50 193 ALA A O 1
ATOM 1540 N N . PRO A 1 194 ? 8.908 13.509 -29.844 1.00 86.31 194 PRO A N 1
ATOM 1541 C CA . PRO A 1 194 ? 8.996 12.656 -28.667 1.00 86.31 194 PRO A CA 1
ATOM 1542 C C . PRO A 1 194 ? 8.050 11.449 -28.770 1.00 86.31 194 PRO A C 1
ATOM 1544 O O . PRO A 1 194 ? 6.913 11.558 -29.236 1.00 86.31 194 PRO A O 1
ATOM 1547 N N . VAL A 1 195 ? 8.533 10.284 -28.346 1.00 90.94 195 VAL A N 1
ATOM 1548 C CA . VAL A 1 195 ? 7.760 9.035 -28.346 1.00 90.94 195 VAL A CA 1
ATOM 1549 C C . VAL A 1 195 ? 7.687 8.476 -26.934 1.00 90.94 195 VAL A C 1
ATOM 1551 O O . VAL A 1 195 ? 8.611 8.645 -26.145 1.00 90.94 195 VAL A O 1
ATOM 1554 N N . ASN A 1 196 ? 6.590 7.813 -26.603 1.00 92.69 196 ASN A N 1
ATOM 1555 C CA . ASN A 1 196 ? 6.450 7.039 -25.382 1.00 92.69 196 ASN A CA 1
ATOM 1556 C C . ASN A 1 196 ? 7.016 5.642 -25.603 1.00 92.69 196 ASN A C 1
ATOM 1558 O O . ASN A 1 196 ? 6.600 4.949 -26.525 1.00 92.69 196 ASN A O 1
ATOM 1562 N N . LEU A 1 197 ? 7.938 5.236 -24.740 1.00 94.56 197 LEU A N 1
ATOM 1563 C CA . LEU A 1 197 ? 8.323 3.849 -24.556 1.00 94.56 197 LEU A CA 1
ATOM 1564 C C . LEU A 1 197 ? 7.443 3.246 -23.470 1.00 94.56 197 LEU A C 1
ATOM 1566 O O . LEU A 1 197 ? 7.607 3.579 -22.296 1.00 94.56 197 LEU A O 1
ATOM 1570 N N . ASP A 1 198 ? 6.550 2.346 -23.862 1.00 94.25 198 ASP A N 1
ATOM 1571 C CA . ASP A 1 198 ? 5.725 1.578 -22.940 1.00 94.25 198 ASP A CA 1
ATOM 1572 C C . ASP A 1 198 ? 6.280 0.180 -22.747 1.00 94.25 198 ASP A C 1
ATOM 1574 O O . ASP A 1 198 ? 6.781 -0.451 -23.681 1.00 94.25 198 ASP A O 1
ATOM 1578 N N . TRP A 1 199 ? 6.143 -0.317 -21.526 1.00 95.19 199 TRP A N 1
ATOM 1579 C CA . TRP A 1 199 ? 6.454 -1.693 -21.198 1.00 95.19 199 TRP A CA 1
ATOM 1580 C C . TRP A 1 199 ? 5.353 -2.322 -20.367 1.00 95.19 199 TRP A C 1
ATOM 1582 O O . TRP A 1 199 ? 4.668 -1.664 -19.583 1.00 95.19 199 TRP A O 1
ATOM 1592 N N . GLU A 1 200 ? 5.249 -3.633 -20.506 1.00 95.00 200 GLU A N 1
ATOM 1593 C CA . GLU A 1 200 ? 4.503 -4.502 -19.615 1.00 95.00 200 GLU A CA 1
ATOM 1594 C C . GLU A 1 200 ? 5.224 -5.841 -19.534 1.00 95.00 200 GLU A C 1
ATOM 1596 O O . GLU A 1 200 ? 5.650 -6.371 -20.555 1.00 95.00 200 GLU A O 1
ATOM 1601 N N . PHE A 1 201 ? 5.406 -6.400 -18.342 1.00 95.75 201 PHE A N 1
ATOM 1602 C CA . PHE A 1 201 ? 6.043 -7.704 -18.209 1.00 95.75 201 PHE A CA 1
ATOM 1603 C C . PHE A 1 201 ? 5.634 -8.457 -16.951 1.00 95.75 201 PHE A C 1
ATOM 1605 O O . PHE A 1 201 ? 5.209 -7.884 -15.949 1.00 95.75 201 PHE A O 1
ATOM 1612 N N . VAL A 1 202 ? 5.792 -9.773 -17.018 1.00 95.00 202 VAL A N 1
ATOM 1613 C CA . VAL A 1 202 ? 5.474 -10.727 -15.957 1.00 95.00 202 VAL A CA 1
ATOM 1614 C C . VAL A 1 202 ? 6.505 -11.855 -15.979 1.00 95.00 202 VAL A C 1
ATOM 1616 O O . VAL A 1 202 ? 6.976 -12.270 -17.043 1.00 95.00 202 VAL A O 1
ATOM 1619 N N . THR A 1 203 ? 6.870 -12.363 -14.808 1.00 94.06 203 THR A N 1
ATOM 1620 C CA . THR A 1 203 ? 7.674 -13.586 -14.667 1.00 94.06 203 THR A CA 1
ATOM 1621 C C . THR A 1 203 ? 6.784 -14.740 -14.228 1.00 94.06 203 THR A C 1
ATOM 1623 O O . THR A 1 203 ? 5.824 -14.533 -13.494 1.00 94.06 203 THR A O 1
ATOM 1626 N N . GLU A 1 204 ? 7.095 -15.973 -14.644 1.00 90.88 204 GLU A N 1
ATOM 1627 C CA . GLU A 1 204 ? 6.374 -17.142 -14.104 1.00 90.88 204 GLU A CA 1
ATOM 1628 C C . GLU A 1 204 ? 6.602 -17.285 -12.589 1.00 90.88 204 GLU A C 1
ATOM 1630 O O . GLU A 1 204 ? 5.673 -17.611 -11.856 1.00 90.88 204 GLU A O 1
ATOM 1635 N N . GLU A 1 205 ? 7.832 -17.029 -12.118 1.00 86.31 205 GLU A N 1
ATOM 1636 C CA . GLU A 1 205 ? 8.191 -17.140 -10.702 1.00 86.31 205 GLU A CA 1
ATOM 1637 C C . GLU A 1 205 ? 9.264 -16.135 -10.253 1.00 86.31 205 GLU A C 1
ATOM 1639 O O . GLU A 1 205 ? 10.360 -16.024 -10.828 1.00 86.31 205 GLU A O 1
ATOM 1644 N N . GLY A 1 206 ? 8.991 -15.506 -9.111 1.00 84.31 206 GLY A N 1
ATOM 1645 C CA . GLY A 1 206 ? 9.874 -14.607 -8.385 1.00 84.31 206 GLY A CA 1
ATOM 1646 C C . GLY A 1 206 ? 10.231 -13.321 -9.124 1.00 84.31 206 GLY A C 1
ATOM 1647 O O . GLY A 1 206 ? 9.786 -13.041 -10.235 1.00 84.31 206 GLY A O 1
ATOM 1648 N N . ASP A 1 207 ? 11.143 -12.579 -8.509 1.00 88.94 207 ASP A N 1
ATOM 1649 C CA . ASP A 1 207 ? 11.565 -11.260 -8.962 1.00 88.94 207 ASP A CA 1
ATOM 1650 C C . ASP A 1 207 ? 12.447 -11.267 -10.221 1.00 88.94 207 ASP A C 1
ATOM 1652 O O . ASP A 1 207 ? 13.032 -12.288 -10.609 1.00 88.94 207 ASP A O 1
ATOM 1656 N N . ILE A 1 208 ? 12.572 -10.091 -10.833 1.00 93.75 208 ILE A N 1
ATOM 1657 C CA . ILE A 1 208 ? 13.564 -9.784 -11.865 1.00 93.75 208 ILE A CA 1
ATOM 1658 C C . ILE A 1 208 ? 14.059 -8.345 -11.693 1.00 93.75 208 ILE A C 1
ATOM 1660 O O . ILE A 1 208 ? 13.333 -7.477 -11.206 1.00 93.75 208 ILE A O 1
ATOM 1664 N N . GLY A 1 209 ? 15.316 -8.088 -12.049 1.00 94.94 209 GLY A N 1
ATOM 1665 C CA . GLY A 1 209 ? 15.824 -6.727 -12.165 1.00 94.94 209 GLY A CA 1
ATOM 1666 C C . GLY A 1 209 ? 15.298 -6.072 -13.438 1.00 94.94 209 GLY A C 1
ATOM 1667 O O . GLY A 1 209 ? 15.267 -6.710 -14.488 1.00 94.94 209 GLY A O 1
ATOM 1668 N N . PHE A 1 210 ? 14.906 -4.809 -13.360 1.00 96.25 210 PHE A N 1
ATOM 1669 C CA . PHE A 1 210 ? 14.433 -4.032 -14.499 1.00 96.25 210 PHE A CA 1
ATOM 1670 C C . PHE A 1 210 ? 15.134 -2.675 -14.532 1.00 96.25 210 PHE A C 1
ATOM 1672 O O . PHE A 1 210 ? 15.196 -1.988 -13.512 1.00 96.25 210 PHE A O 1
ATOM 1679 N N . GLU A 1 211 ? 15.675 -2.303 -15.691 1.00 95.38 211 GLU A N 1
ATOM 1680 C CA . GLU A 1 211 ? 16.240 -0.976 -15.944 1.00 95.38 211 GLU A CA 1
ATOM 1681 C C . GLU A 1 211 ? 16.002 -0.534 -17.391 1.00 95.38 211 GLU A C 1
ATOM 1683 O O . GLU A 1 211 ? 15.901 -1.358 -18.303 1.00 95.38 211 GLU A O 1
ATOM 1688 N N . VAL A 1 212 ? 15.952 0.784 -17.594 1.00 95.81 212 VAL A N 1
ATOM 1689 C CA . VAL A 1 212 ? 15.850 1.413 -18.916 1.00 95.81 212 VAL A CA 1
ATOM 1690 C C . VAL A 1 212 ? 16.887 2.521 -19.003 1.00 95.81 212 VAL A C 1
ATOM 1692 O O . VAL A 1 212 ? 16.941 3.399 -18.136 1.00 95.81 212 VAL A O 1
ATOM 1695 N N . TYR A 1 213 ? 17.707 2.514 -20.047 1.00 94.31 213 TYR A N 1
ATOM 1696 C CA . TYR A 1 213 ? 18.722 3.544 -20.257 1.00 94.31 213 TYR A CA 1
ATOM 1697 C C . TYR A 1 213 ? 18.932 3.842 -21.740 1.00 94.31 213 TYR A C 1
ATOM 1699 O O . TYR A 1 213 ? 18.775 2.972 -22.589 1.00 94.31 213 TYR A O 1
ATOM 1707 N N . LEU A 1 214 ? 19.322 5.075 -22.051 1.00 93.50 214 LEU A N 1
ATOM 1708 C CA . LEU A 1 214 ? 19.789 5.461 -23.378 1.00 93.50 214 LEU A CA 1
ATOM 1709 C C . LEU A 1 214 ? 21.279 5.117 -23.502 1.00 93.50 214 LEU A C 1
ATOM 1711 O O . LEU A 1 214 ? 22.090 5.503 -22.650 1.00 93.50 214 LEU A O 1
ATOM 1715 N N . GLN A 1 215 ? 21.631 4.369 -24.547 1.00 89.56 215 GLN A N 1
ATOM 1716 C CA . GLN A 1 215 ? 23.014 4.053 -24.897 1.00 89.56 215 GLN A CA 1
ATOM 1717 C C . GLN A 1 215 ? 23.711 5.332 -25.390 1.00 89.56 215 GLN A C 1
ATOM 1719 O O . GLN A 1 215 ? 23.258 5.964 -26.344 1.00 89.56 215 GLN A O 1
ATOM 1724 N N . GLY A 1 216 ? 24.813 5.723 -24.750 1.00 77.62 216 GLY A N 1
ATOM 1725 C CA . GLY A 1 216 ? 25.624 6.855 -25.189 1.00 77.62 216 GLY A CA 1
ATOM 1726 C C . GLY A 1 216 ? 26.259 6.599 -26.554 1.00 77.62 216 GLY A C 1
ATOM 1727 O O . GLY A 1 216 ? 26.683 5.486 -26.863 1.00 77.62 216 GLY A O 1
ATOM 1728 N N . SER A 1 217 ? 26.335 7.646 -27.376 1.00 61.84 217 SER A N 1
ATOM 1729 C CA . SER A 1 217 ? 27.083 7.619 -28.633 1.00 61.84 217 SER A CA 1
ATOM 1730 C C . SER A 1 217 ? 28.562 7.381 -28.335 1.00 61.84 217 SER A C 1
ATOM 1732 O O . SER A 1 217 ? 29.175 8.178 -27.623 1.00 61.84 217 SER A O 1
ATOM 1734 N N . ASN A 1 218 ? 29.153 6.335 -28.917 1.00 51.81 218 ASN A N 1
ATOM 1735 C CA . ASN A 1 218 ? 30.604 6.176 -28.960 1.00 51.81 218 ASN A CA 1
ATOM 1736 C C . ASN A 1 218 ? 31.194 7.383 -29.701 1.00 51.81 218 ASN A C 1
ATOM 1738 O O . ASN A 1 218 ? 31.210 7.425 -30.928 1.00 51.81 218 ASN A O 1
ATOM 1742 N N . GLY A 1 219 ? 31.658 8.395 -28.968 1.00 47.03 219 GLY A N 1
ATOM 1743 C CA . GLY A 1 219 ? 32.584 9.364 -29.533 1.00 47.03 219 GLY A CA 1
ATOM 1744 C C . GLY A 1 219 ? 33.825 8.601 -29.987 1.00 47.03 219 GLY A C 1
ATOM 1745 O O . GLY A 1 219 ? 34.370 7.805 -29.222 1.00 47.03 219 GLY A O 1
ATOM 1746 N N . ASN A 1 220 ? 34.246 8.805 -31.235 1.00 43.41 220 ASN A N 1
ATOM 1747 C CA . ASN A 1 220 ? 35.501 8.278 -31.763 1.00 43.41 220 ASN A CA 1
ATOM 1748 C C . ASN A 1 220 ? 36.660 8.722 -30.849 1.00 43.41 220 ASN A C 1
ATOM 1750 O O . ASN A 1 220 ? 37.140 9.844 -30.977 1.00 43.41 220 ASN A O 1
ATOM 1754 N N . GLY A 1 221 ? 37.075 7.872 -29.902 1.00 48.75 221 GLY A N 1
ATOM 1755 C CA . GLY A 1 221 ? 38.182 8.184 -28.992 1.00 48.75 221 GLY A CA 1
ATOM 1756 C C . GLY A 1 221 ? 38.154 7.584 -27.581 1.00 48.75 221 GLY A C 1
ATOM 1757 O O . GLY A 1 221 ? 38.829 8.132 -26.716 1.00 48.75 221 GLY A O 1
ATOM 1758 N N . ALA A 1 222 ? 37.428 6.496 -27.301 1.00 40.72 222 ALA A N 1
ATOM 1759 C CA . ALA A 1 222 ? 37.508 5.818 -26.000 1.00 40.72 222 ALA A CA 1
ATOM 1760 C C . ALA A 1 222 ? 38.156 4.431 -26.144 1.00 40.72 222 ALA A C 1
ATOM 1762 O O . ALA A 1 222 ? 37.658 3.578 -26.875 1.00 40.72 222 ALA A O 1
ATOM 1763 N N . GLY A 1 223 ? 39.291 4.227 -25.467 1.00 42.59 223 GLY A N 1
ATOM 1764 C CA . GLY A 1 223 ? 39.980 2.937 -25.382 1.00 42.59 223 GLY A CA 1
ATOM 1765 C C . GLY A 1 223 ? 39.180 1.867 -24.613 1.00 42.59 223 GLY A C 1
ATOM 1766 O O . GLY A 1 223 ? 38.128 2.172 -24.049 1.00 42.59 223 GLY A O 1
ATOM 1767 N N . PRO A 1 224 ? 39.680 0.618 -24.545 1.00 41.16 224 PRO A N 1
ATOM 1768 C CA . PRO A 1 224 ? 38.915 -0.569 -24.130 1.00 41.16 224 PRO A CA 1
ATOM 1769 C C . PRO A 1 224 ? 38.486 -0.620 -22.652 1.00 41.16 224 PRO A C 1
ATOM 1771 O O . PRO A 1 224 ? 37.917 -1.619 -22.223 1.00 41.16 224 PRO A O 1
ATOM 1774 N N . GLU A 1 225 ? 38.754 0.420 -21.860 1.00 44.91 225 GLU A N 1
ATOM 1775 C CA . GLU A 1 225 ? 38.629 0.401 -20.395 1.00 44.91 225 GLU A CA 1
ATOM 1776 C C . GLU A 1 225 ? 37.813 1.579 -19.833 1.00 44.91 225 GLU A C 1
ATOM 1778 O O . GLU A 1 225 ? 38.070 2.063 -18.733 1.00 44.91 225 GLU A O 1
ATOM 1783 N N . SER A 1 226 ? 36.798 2.059 -20.558 1.00 44.44 226 SER A N 1
ATOM 1784 C CA . SER A 1 226 ? 35.768 2.900 -19.929 1.00 44.44 226 SER A CA 1
ATOM 1785 C C . SER A 1 226 ? 34.652 2.009 -19.387 1.00 44.44 226 SER A C 1
ATOM 1787 O O . SER A 1 226 ? 34.016 1.267 -20.133 1.00 44.44 226 SER A O 1
ATOM 1789 N N . THR A 1 227 ? 34.454 2.033 -18.069 1.00 47.00 227 THR A N 1
ATOM 1790 C CA . THR A 1 227 ? 33.439 1.236 -17.375 1.00 47.00 227 THR A CA 1
ATOM 1791 C C . THR A 1 227 ? 32.073 1.429 -18.032 1.00 47.00 227 THR A C 1
ATOM 1793 O O . THR A 1 227 ? 31.570 2.546 -18.119 1.00 47.00 227 THR A O 1
ATOM 1796 N N . ASP A 1 228 ? 31.455 0.322 -18.433 1.00 55.69 228 ASP A N 1
ATOM 1797 C CA . ASP A 1 228 ? 30.189 0.170 -19.172 1.00 55.69 228 ASP A CA 1
ATOM 1798 C C . ASP A 1 228 ? 29.002 1.022 -18.629 1.00 55.69 228 ASP A C 1
ATOM 1800 O O . ASP A 1 228 ? 28.009 1.254 -19.314 1.00 55.69 228 ASP A O 1
ATOM 1804 N N . GLN A 1 229 ? 29.094 1.527 -17.391 1.00 53.84 229 GLN A N 1
ATOM 1805 C CA . GLN A 1 229 ? 28.102 2.392 -16.738 1.00 53.84 229 GLN A CA 1
ATOM 1806 C C . GLN A 1 229 ? 28.247 3.893 -17.048 1.00 53.84 229 GLN A C 1
ATOM 1808 O O . GLN A 1 229 ? 27.265 4.620 -16.920 1.00 53.84 229 GLN A O 1
ATOM 1813 N N . GLN A 1 230 ? 29.431 4.374 -17.440 1.00 57.31 230 GLN A N 1
ATOM 1814 C CA . GLN A 1 230 ? 29.709 5.810 -17.619 1.00 57.31 230 GLN A CA 1
ATOM 1815 C C . GLN A 1 230 ? 29.153 6.381 -18.929 1.00 57.31 230 GLN A C 1
ATOM 1817 O O . GLN A 1 230 ? 29.022 7.592 -19.069 1.00 57.31 230 GLN A O 1
ATOM 1822 N N . GLN A 1 231 ? 28.787 5.506 -19.865 1.00 72.88 231 GLN A N 1
ATOM 1823 C CA . GLN A 1 231 ? 28.214 5.867 -21.162 1.00 72.88 231 GLN A CA 1
ATOM 1824 C C . GLN A 1 231 ? 26.682 5.745 -21.191 1.00 72.88 231 GLN A C 1
ATOM 1826 O O . GLN A 1 231 ? 26.086 5.847 -22.257 1.00 72.88 231 GLN A O 1
ATOM 1831 N N . ARG A 1 232 ? 26.017 5.496 -20.055 1.00 86.00 232 ARG A N 1
ATOM 1832 C CA . ARG A 1 232 ? 24.564 5.260 -20.005 1.00 86.00 232 ARG A CA 1
ATOM 1833 C C . ARG A 1 232 ? 23.842 6.431 -19.361 1.00 86.00 232 ARG A C 1
ATOM 1835 O O . ARG A 1 232 ? 24.157 6.814 -18.235 1.00 86.00 232 ARG A O 1
ATOM 1842 N N . GLN A 1 233 ? 22.817 6.943 -20.035 1.00 90.19 233 GLN A N 1
ATOM 1843 C CA . GLN A 1 233 ? 21.858 7.854 -19.419 1.00 90.19 233 GLN A CA 1
ATOM 1844 C C . GLN A 1 233 ? 20.665 7.037 -18.914 1.00 90.19 233 GLN A C 1
ATOM 1846 O O . GLN A 1 233 ? 19.790 6.645 -19.685 1.00 90.19 233 GLN A O 1
ATOM 1851 N N . TYR A 1 234 ? 20.651 6.750 -17.612 1.00 89.69 234 TYR A N 1
ATOM 1852 C CA . TYR A 1 234 ? 19.581 5.981 -16.978 1.00 89.69 234 TYR A CA 1
ATOM 1853 C C . TYR A 1 234 ? 18.282 6.777 -16.916 1.00 89.69 234 TYR A C 1
ATOM 1855 O O . TYR A 1 234 ? 18.249 7.901 -16.416 1.00 89.69 234 TYR A O 1
ATOM 1863 N N . ILE A 1 235 ? 17.213 6.148 -17.387 1.00 91.00 235 ILE A N 1
ATOM 1864 C CA . ILE A 1 235 ? 15.855 6.690 -17.401 1.00 91.00 235 ILE A CA 1
ATOM 1865 C C . ILE A 1 235 ? 15.042 6.016 -16.300 1.00 91.00 235 ILE A C 1
ATOM 1867 O O . ILE A 1 235 ? 14.422 6.684 -15.478 1.00 91.00 235 ILE A O 1
ATOM 1871 N N . VAL A 1 236 ? 15.134 4.688 -16.236 1.00 89.19 236 VAL A N 1
ATOM 1872 C CA . VAL A 1 236 ? 14.653 3.873 -15.123 1.00 89.19 236 VAL A CA 1
ATOM 1873 C C . VAL A 1 236 ? 15.869 3.230 -14.471 1.00 89.19 236 VAL A C 1
ATOM 1875 O O . VAL A 1 236 ? 16.596 2.465 -15.106 1.00 89.19 236 VAL A O 1
ATOM 1878 N N . GLN A 1 237 ? 16.102 3.575 -13.205 1.00 88.88 237 GLN A N 1
ATOM 1879 C CA . GLN A 1 237 ? 17.172 2.988 -12.401 1.00 88.88 237 GLN A CA 1
ATOM 1880 C C . GLN A 1 237 ? 16.910 1.502 -12.174 1.00 88.88 237 GLN A C 1
ATOM 1882 O O . GLN A 1 237 ? 15.761 1.105 -11.983 1.00 88.88 237 GLN A O 1
ATOM 1887 N N . LEU A 1 238 ? 17.981 0.707 -12.122 1.00 87.44 238 LEU A N 1
ATOM 1888 C CA . LEU A 1 238 ? 17.866 -0.707 -11.801 1.00 87.44 238 LEU A CA 1
ATOM 1889 C C . LEU A 1 238 ? 17.178 -0.905 -10.458 1.00 87.44 238 LEU A C 1
ATOM 1891 O O . LEU A 1 238 ? 17.680 -0.493 -9.408 1.00 87.44 238 LEU A O 1
ATOM 1895 N N . GLY A 1 239 ? 16.079 -1.640 -10.491 1.00 86.81 239 GLY A N 1
ATOM 1896 C CA . GLY A 1 239 ? 15.492 -2.179 -9.286 1.00 86.81 239 GLY A CA 1
ATOM 1897 C C . GLY A 1 239 ? 14.839 -3.523 -9.514 1.00 86.81 239 GLY A C 1
ATOM 1898 O O . GLY A 1 239 ? 14.631 -3.969 -10.640 1.00 86.81 239 GLY A O 1
ATOM 1899 N N . ARG A 1 240 ? 14.603 -4.208 -8.400 1.00 89.38 240 ARG A N 1
ATOM 1900 C CA . ARG A 1 240 ? 14.003 -5.535 -8.386 1.00 89.38 240 ARG A CA 1
ATOM 1901 C C . ARG A 1 240 ? 12.513 -5.408 -8.202 1.00 89.38 240 ARG A C 1
ATOM 1903 O O . ARG A 1 240 ? 12.069 -4.716 -7.291 1.00 89.38 240 ARG A O 1
ATOM 1910 N N . VAL A 1 241 ? 11.778 -6.111 -9.044 1.00 87.19 241 VAL A N 1
ATOM 1911 C CA . VAL A 1 241 ? 10.322 -6.114 -9.016 1.00 87.19 241 VAL A CA 1
ATOM 1912 C C . VAL A 1 241 ? 9.810 -7.546 -8.955 1.00 87.19 241 VAL A C 1
ATOM 1914 O O . VAL A 1 241 ? 10.308 -8.424 -9.658 1.00 87.19 241 VAL A O 1
ATOM 1917 N N . GLU A 1 242 ? 8.819 -7.781 -8.097 1.00 86.75 242 GLU A N 1
ATOM 1918 C CA . GLU A 1 242 ? 8.112 -9.061 -7.957 1.00 86.75 242 GLU A CA 1
ATOM 1919 C C . GLU A 1 242 ? 7.050 -9.189 -9.064 1.00 86.75 242 GLU A C 1
ATOM 1921 O O . GLU A 1 242 ? 5.845 -9.077 -8.828 1.00 86.75 242 GLU A O 1
ATOM 1926 N N . SER A 1 243 ? 7.514 -9.352 -10.307 1.00 87.38 243 SER A N 1
ATOM 1927 C CA . SER A 1 243 ? 6.660 -9.419 -11.500 1.00 87.38 243 SER A CA 1
ATOM 1928 C C . SER A 1 243 ? 5.879 -10.731 -11.647 1.00 87.38 243 SER A C 1
ATOM 1930 O O . SER A 1 243 ? 5.159 -10.890 -12.622 1.00 87.38 243 SER A O 1
ATOM 1932 N N . ASP A 1 244 ? 6.007 -11.676 -10.714 1.00 85.25 244 ASP A N 1
ATOM 1933 C CA . ASP A 1 244 ? 5.208 -12.908 -10.617 1.00 85.25 244 ASP A CA 1
ATOM 1934 C C . ASP A 1 244 ? 3.920 -12.717 -9.800 1.00 85.25 244 ASP A C 1
ATOM 1936 O O . ASP A 1 244 ? 2.941 -13.465 -9.910 1.00 85.25 244 ASP A O 1
ATOM 1940 N N . ILE A 1 245 ? 3.903 -11.682 -8.962 1.00 83.19 245 ILE A N 1
ATOM 1941 C CA . ILE A 1 245 ? 2.763 -11.352 -8.110 1.00 83.19 245 ILE A CA 1
ATOM 1942 C C . ILE A 1 245 ? 1.725 -10.559 -8.897 1.00 83.19 245 ILE A C 1
ATOM 1944 O O . ILE A 1 245 ? 0.527 -10.811 -8.735 1.00 83.19 245 ILE A O 1
ATOM 1948 N N . ARG A 1 246 ? 2.190 -9.635 -9.745 1.00 86.19 246 ARG A N 1
ATOM 1949 C CA . ARG A 1 246 ? 1.385 -8.830 -10.667 1.00 86.19 246 ARG A CA 1
ATOM 1950 C C . ARG A 1 246 ? 2.209 -8.420 -11.898 1.00 86.19 246 ARG A C 1
ATOM 1952 O O . ARG A 1 246 ? 3.432 -8.315 -11.779 1.00 86.19 2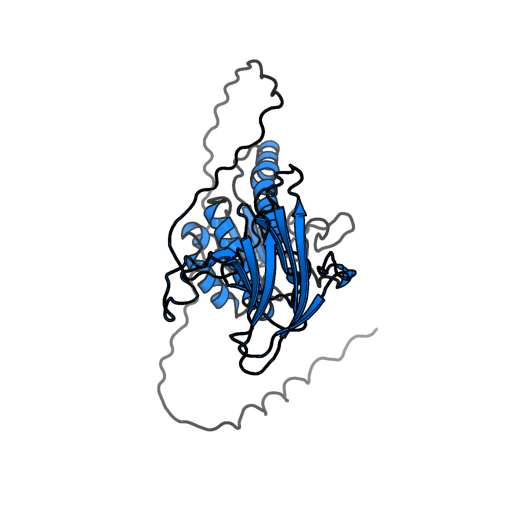46 ARG A O 1
ATOM 1959 N N . PRO A 1 247 ? 1.561 -8.105 -13.031 1.00 90.19 247 PRO A N 1
ATOM 1960 C CA . PRO A 1 247 ? 2.225 -7.468 -14.162 1.00 90.19 247 PRO A CA 1
ATOM 1961 C C . PRO A 1 247 ? 2.864 -6.139 -13.751 1.00 90.19 247 PRO A C 1
ATOM 1963 O O . PRO A 1 247 ? 2.299 -5.377 -12.961 1.00 90.19 247 PRO A O 1
ATOM 1966 N N . ILE A 1 248 ? 4.046 -5.867 -14.293 1.00 91.06 248 ILE A N 1
ATOM 1967 C CA . ILE A 1 248 ? 4.744 -4.596 -14.135 1.00 91.06 248 ILE A CA 1
ATOM 1968 C C . ILE A 1 248 ? 4.617 -3.832 -15.439 1.00 91.06 248 ILE A C 1
ATOM 1970 O O . ILE A 1 248 ? 5.162 -4.261 -16.454 1.00 91.06 248 ILE A O 1
ATOM 1974 N N . SER A 1 249 ? 3.938 -2.691 -15.386 1.00 90.88 249 SER A N 1
ATOM 1975 C CA . SER A 1 249 ? 3.687 -1.845 -16.551 1.00 90.88 249 SER A CA 1
ATOM 1976 C C . SER A 1 249 ? 4.139 -0.417 -16.274 1.00 90.88 249 SER A C 1
ATOM 1978 O O . SER A 1 249 ? 4.151 0.031 -15.125 1.00 90.88 249 SER A O 1
ATOM 1980 N N . GLY A 1 250 ? 4.531 0.305 -17.315 1.00 89.50 250 GLY A N 1
ATOM 1981 C CA . GLY A 1 250 ? 4.927 1.701 -17.201 1.00 89.50 250 GLY A CA 1
ATOM 1982 C C . GLY A 1 250 ? 5.223 2.328 -18.553 1.00 89.50 250 GLY A C 1
ATOM 1983 O O . GLY A 1 250 ? 5.180 1.660 -19.584 1.00 89.50 250 GLY A O 1
ATOM 1984 N N . SER A 1 251 ? 5.480 3.631 -18.528 1.00 91.19 251 SER A N 1
ATOM 1985 C CA . SER A 1 251 ? 5.719 4.433 -19.721 1.00 91.19 251 SER A CA 1
ATOM 1986 C C . SER A 1 251 ? 6.757 5.504 -19.434 1.00 91.19 251 SER A C 1
ATOM 1988 O O . SER A 1 251 ? 6.801 6.051 -18.326 1.00 91.19 251 SER A O 1
ATOM 1990 N N . VAL A 1 252 ? 7.587 5.827 -20.422 1.00 91.38 252 VAL A N 1
ATOM 1991 C CA . VAL A 1 252 ? 8.469 6.990 -20.354 1.00 91.38 252 VAL A CA 1
ATOM 1992 C C . VAL A 1 252 ? 8.564 7.709 -21.687 1.00 91.38 252 VAL A C 1
ATOM 1994 O O . VAL A 1 252 ? 8.630 7.087 -22.741 1.00 91.38 252 VAL A O 1
ATOM 1997 N N . VAL A 1 253 ? 8.624 9.038 -21.631 1.00 91.38 253 VAL A N 1
ATOM 1998 C CA . VAL A 1 253 ? 8.829 9.869 -22.817 1.00 91.38 253 VAL A CA 1
ATOM 1999 C C . VAL A 1 253 ? 10.308 9.845 -23.208 1.00 91.38 253 VAL A C 1
ATOM 2001 O O . VAL A 1 253 ? 11.171 10.369 -22.496 1.00 91.38 253 VAL A O 1
ATOM 2004 N N . CYS A 1 254 ? 10.601 9.283 -24.371 1.00 90.69 254 CYS A N 1
ATOM 2005 C CA . CYS A 1 254 ? 11.894 9.335 -25.032 1.00 90.69 254 CYS A CA 1
ATOM 2006 C C . CYS A 1 254 ? 12.058 10.683 -25.747 1.00 90.69 254 CYS A C 1
ATOM 2008 O O . CYS A 1 254 ? 11.539 10.895 -26.841 1.00 90.69 254 CYS A O 1
ATOM 2010 N N . GLN A 1 255 ? 12.764 11.616 -25.102 1.00 88.56 255 GLN A N 1
ATOM 2011 C CA . GLN A 1 255 ? 12.977 12.975 -25.623 1.00 88.56 255 GLN A CA 1
ATOM 2012 C C . GLN A 1 255 ? 14.149 13.092 -26.603 1.00 88.56 255 GLN A C 1
ATOM 2014 O O . GLN A 1 255 ? 14.232 14.072 -27.340 1.00 88.56 255 GLN A O 1
ATOM 2019 N N . LEU A 1 256 ? 15.087 12.145 -26.568 1.00 90.38 256 LEU A N 1
ATOM 2020 C CA . LEU A 1 256 ? 16.320 12.204 -27.343 1.00 90.38 256 LEU A CA 1
ATOM 2021 C C . LEU A 1 256 ? 16.325 11.085 -28.386 1.00 90.38 256 LEU A C 1
ATOM 2023 O O . LEU A 1 256 ? 15.913 9.969 -28.074 1.00 90.38 256 LEU A O 1
ATOM 2027 N N . PRO A 1 257 ? 16.820 11.337 -29.606 1.00 91.19 257 PRO A N 1
ATOM 2028 C CA . PRO A 1 257 ? 17.074 10.259 -30.544 1.00 91.19 257 PRO A CA 1
ATOM 2029 C C . PRO A 1 257 ? 18.217 9.371 -30.039 1.00 91.19 257 PRO A C 1
ATOM 2031 O O . PRO A 1 257 ? 19.149 9.838 -29.380 1.00 91.19 257 PRO A O 1
ATOM 2034 N N . GLY A 1 258 ? 18.166 8.089 -30.388 1.00 91.94 258 GLY A N 1
ATOM 2035 C CA . GLY A 1 258 ? 19.178 7.102 -30.028 1.00 91.94 258 GLY A CA 1
ATOM 2036 C C . GLY A 1 258 ? 18.579 5.748 -29.667 1.00 91.94 258 GLY A C 1
ATOM 2037 O O . GLY A 1 258 ? 17.384 5.507 -29.845 1.00 91.94 258 GLY A O 1
ATOM 2038 N N . THR A 1 259 ? 19.431 4.847 -29.183 1.00 94.31 259 THR A N 1
ATOM 2039 C CA . THR A 1 259 ? 19.031 3.482 -28.824 1.00 94.31 259 THR A CA 1
ATOM 2040 C C . THR A 1 259 ? 18.766 3.382 -27.330 1.00 94.31 259 THR A C 1
ATOM 2042 O O . THR A 1 259 ? 19.682 3.439 -26.507 1.00 94.31 259 THR A O 1
ATOM 2045 N N . TYR A 1 260 ? 17.497 3.212 -26.991 1.00 95.06 260 TYR A N 1
ATOM 2046 C CA . TYR A 1 260 ? 17.027 2.907 -25.653 1.00 95.06 260 TYR A CA 1
ATOM 2047 C C . TYR A 1 260 ? 17.146 1.404 -25.421 1.00 95.06 260 TYR A C 1
ATOM 2049 O O . TYR A 1 260 ? 16.682 0.606 -26.231 1.00 95.06 260 TYR A O 1
ATOM 2057 N N . ILE A 1 261 ? 17.765 1.019 -24.312 1.00 96.50 261 ILE A N 1
ATOM 2058 C CA . ILE A 1 261 ? 17.916 -0.373 -23.907 1.00 96.50 261 ILE A CA 1
ATOM 2059 C C . ILE A 1 261 ? 16.965 -0.637 -22.753 1.00 96.50 261 ILE A C 1
ATOM 2061 O O . ILE A 1 261 ? 17.096 -0.034 -21.684 1.00 96.50 261 ILE A O 1
ATOM 2065 N N . VAL A 1 262 ? 16.046 -1.575 -22.956 1.00 97.56 262 VAL A N 1
ATOM 2066 C CA . VAL A 1 262 ? 15.254 -2.169 -21.879 1.00 97.56 262 VAL A CA 1
ATOM 2067 C C . VAL A 1 262 ? 15.946 -3.450 -21.451 1.00 97.56 262 VAL A C 1
ATOM 2069 O O . VAL A 1 262 ? 16.144 -4.358 -22.262 1.00 97.56 262 VAL A O 1
ATOM 2072 N N . LYS A 1 263 ? 16.344 -3.527 -20.181 1.00 96.88 263 LYS A N 1
ATOM 2073 C CA . LYS A 1 263 ? 17.097 -4.666 -19.663 1.00 96.88 263 LYS A CA 1
ATOM 2074 C C . LYS A 1 263 ? 16.352 -5.360 -18.533 1.00 96.88 263 LYS A C 1
ATOM 2076 O O . LYS A 1 263 ? 16.017 -4.755 -17.516 1.00 96.88 263 LYS A O 1
ATOM 2081 N N . PHE A 1 264 ? 16.212 -6.669 -18.698 1.00 97.44 264 PHE A N 1
ATOM 2082 C CA . PHE A 1 264 ? 15.726 -7.599 -17.691 1.00 97.44 264 PHE A CA 1
ATOM 2083 C C . PHE A 1 264 ? 16.910 -8.372 -17.109 1.00 97.44 264 PHE A C 1
ATOM 2085 O O . PHE A 1 264 ? 17.537 -9.179 -17.797 1.00 97.44 264 PHE A O 1
ATOM 2092 N N . ASP A 1 265 ? 17.246 -8.105 -15.852 1.00 95.00 265 ASP A N 1
ATOM 2093 C CA . ASP A 1 265 ? 18.445 -8.596 -15.180 1.00 95.00 265 ASP A CA 1
ATOM 2094 C C . ASP A 1 265 ? 18.122 -9.748 -14.218 1.00 95.00 265 ASP A C 1
ATOM 2096 O O . ASP A 1 265 ? 17.384 -9.601 -13.245 1.00 95.00 265 ASP A O 1
ATOM 2100 N N . ASN A 1 266 ? 18.715 -10.911 -14.477 1.00 93.94 266 ASN A N 1
ATOM 2101 C CA . ASN A 1 266 ? 18.694 -12.072 -13.591 1.00 93.94 266 ASN A CA 1
ATOM 2102 C C . ASN A 1 266 ? 20.089 -12.330 -12.983 1.00 93.94 266 ASN A C 1
ATOM 2104 O O . ASN A 1 266 ? 20.450 -13.462 -12.638 1.00 93.94 266 ASN A O 1
ATOM 2108 N N . GLY A 1 267 ? 20.892 -11.269 -12.846 1.00 86.94 267 GLY A N 1
ATOM 2109 C CA . GLY A 1 267 ? 22.263 -11.271 -12.335 1.00 86.94 267 GLY A CA 1
ATOM 2110 C C . GLY A 1 267 ? 22.388 -11.904 -10.950 1.00 86.94 267 GLY A C 1
ATOM 2111 O O . GLY A 1 267 ? 23.419 -12.469 -10.586 1.00 86.94 267 GLY A O 1
ATOM 2112 N N . HIS A 1 268 ? 21.303 -11.860 -10.185 1.00 79.56 268 HIS A N 1
ATOM 2113 C CA . HIS A 1 268 ? 21.281 -12.278 -8.798 1.00 79.56 268 HIS A CA 1
ATOM 2114 C C . HIS A 1 268 ? 20.725 -13.678 -8.538 1.00 79.56 268 HIS A C 1
ATOM 2116 O O . HIS A 1 268 ? 20.816 -14.144 -7.402 1.00 79.56 268 HIS A O 1
ATOM 2122 N N . SER A 1 269 ? 20.162 -14.361 -9.538 1.00 81.06 269 SER A N 1
ATOM 2123 C CA . SER A 1 269 ? 19.723 -15.746 -9.351 1.00 81.06 269 SER A CA 1
ATOM 2124 C C . SER A 1 269 ? 20.911 -16.690 -9.413 1.00 81.06 269 SER A C 1
ATOM 2126 O O . SER A 1 269 ? 21.656 -16.730 -10.393 1.00 81.06 269 SER A O 1
ATOM 2128 N N . TRP A 1 270 ? 21.088 -17.479 -8.355 1.00 67.62 270 TRP A N 1
ATOM 2129 C CA . TRP A 1 270 ? 22.212 -18.412 -8.253 1.00 67.62 270 TRP A CA 1
ATOM 2130 C C . TRP A 1 270 ? 21.926 -19.744 -8.949 1.00 67.62 270 TRP A C 1
ATOM 2132 O O . TRP A 1 270 ? 22.838 -20.354 -9.502 1.00 67.62 270 TRP A O 1
ATOM 2142 N N . THR A 1 271 ? 20.666 -20.186 -8.957 1.00 71.31 271 THR A N 1
ATOM 2143 C CA . THR A 1 271 ? 20.295 -21.538 -9.403 1.00 71.31 271 THR A CA 1
ATOM 2144 C C . THR A 1 271 ? 19.265 -21.575 -10.527 1.00 71.31 271 THR A C 1
ATOM 2146 O O . THR A 1 271 ? 19.185 -22.592 -11.209 1.00 71.31 271 THR A O 1
ATOM 2149 N N . ARG A 1 272 ? 18.501 -20.499 -10.758 1.00 85.12 272 ARG A N 1
ATOM 2150 C CA . ARG A 1 272 ? 17.325 -20.522 -11.644 1.00 85.12 272 ARG A CA 1
ATOM 2151 C C . ARG A 1 272 ? 17.415 -19.508 -12.785 1.00 85.12 272 ARG A C 1
ATOM 2153 O O . ARG A 1 272 ? 17.803 -18.356 -12.579 1.00 85.12 272 ARG A O 1
ATOM 2160 N N . SER A 1 273 ? 17.021 -19.943 -13.978 1.00 90.88 273 SER A N 1
ATOM 2161 C CA . SER A 1 273 ? 16.628 -19.048 -15.072 1.00 90.88 273 SER A CA 1
ATOM 2162 C C . SER A 1 273 ? 15.226 -18.497 -14.803 1.00 90.88 273 SER A C 1
ATOM 2164 O O . SER A 1 273 ? 14.439 -19.130 -14.099 1.00 90.88 273 SER A O 1
ATOM 2166 N N . LYS A 1 274 ? 14.914 -17.329 -15.362 1.00 93.75 274 LYS A N 1
ATOM 2167 C CA . LYS A 1 274 ? 13.601 -16.688 -15.251 1.00 93.75 274 LYS A CA 1
ATOM 2168 C C . LYS A 1 274 ? 12.890 -16.766 -16.589 1.00 93.7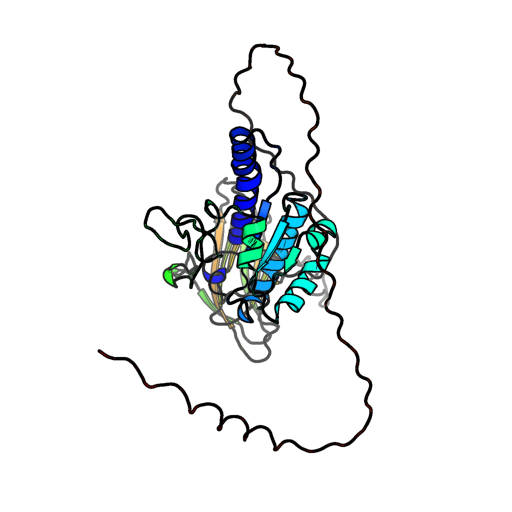5 274 LYS A C 1
ATOM 2170 O O . LYS A 1 274 ? 13.426 -16.295 -17.589 1.00 93.75 274 LYS A O 1
ATOM 2175 N N . LYS A 1 275 ? 11.692 -17.341 -16.606 1.00 96.19 275 LYS A N 1
ATOM 2176 C CA . LYS A 1 275 ? 10.802 -17.244 -17.760 1.00 96.19 275 LYS A CA 1
ATOM 2177 C C . LYS A 1 275 ? 10.037 -15.933 -17.667 1.00 96.19 275 LYS A C 1
ATOM 2179 O O . LYS A 1 275 ? 9.366 -15.677 -16.667 1.00 96.19 275 LYS A O 1
ATOM 2184 N N . LEU A 1 276 ? 10.208 -15.109 -18.686 1.00 96.81 276 LEU A N 1
ATOM 2185 C CA . LEU A 1 276 ? 9.732 -13.741 -18.781 1.00 96.81 276 LEU A CA 1
ATOM 2186 C C . LEU A 1 276 ? 8.769 -13.653 -19.961 1.00 96.81 276 LEU A C 1
ATOM 2188 O O . LEU A 1 276 ? 9.099 -14.107 -21.053 1.00 96.81 276 LEU A O 1
ATOM 2192 N N . SER A 1 277 ? 7.613 -13.037 -19.751 1.00 97.62 277 SER A N 1
ATOM 2193 C CA . SER A 1 277 ? 6.727 -12.599 -20.830 1.00 97.62 277 SER A CA 1
ATOM 2194 C C . SER A 1 277 ? 6.672 -11.078 -20.800 1.00 97.62 277 SER A C 1
ATOM 2196 O O . SER A 1 277 ? 6.408 -10.515 -19.738 1.00 97.62 277 SER A O 1
ATOM 2198 N N . TYR A 1 278 ? 6.962 -10.410 -21.915 1.00 97.69 278 TYR A N 1
ATOM 2199 C CA . TYR A 1 278 ? 7.061 -8.951 -21.959 1.00 97.69 278 TYR A CA 1
ATOM 2200 C C . TYR A 1 278 ? 6.490 -8.352 -23.246 1.00 97.69 278 TYR A C 1
ATOM 2202 O O . TYR A 1 278 ? 6.499 -8.972 -24.301 1.00 97.69 278 TYR A O 1
ATOM 2210 N N . TYR A 1 279 ? 6.038 -7.112 -23.157 1.00 96.62 279 TYR A N 1
ATOM 2211 C CA . TYR A 1 279 ? 5.577 -6.264 -24.242 1.00 96.62 279 TYR A CA 1
ATOM 2212 C C . TYR A 1 279 ? 6.351 -4.952 -24.178 1.00 96.62 279 TYR A C 1
ATOM 2214 O O . TYR A 1 279 ? 6.512 -4.395 -23.091 1.00 96.62 279 TYR A O 1
ATOM 2222 N N . LEU A 1 280 ? 6.843 -4.484 -25.325 1.00 96.88 280 LEU A N 1
ATOM 2223 C CA . LEU A 1 280 ? 7.525 -3.200 -25.471 1.00 96.88 280 LEU A CA 1
ATOM 2224 C C . LEU A 1 280 ? 7.024 -2.518 -26.736 1.00 96.88 280 LEU A C 1
ATOM 2226 O O . LEU A 1 280 ? 6.993 -3.143 -27.796 1.00 96.88 280 LEU A O 1
ATOM 2230 N N . GLU A 1 281 ? 6.677 -1.241 -26.636 1.00 94.62 281 GLU A N 1
ATOM 2231 C CA . GLU A 1 281 ? 6.187 -0.468 -27.773 1.00 94.62 281 GLU A CA 1
ATOM 2232 C C . GLU A 1 281 ? 6.693 0.975 -27.709 1.00 94.62 281 GLU A C 1
ATOM 2234 O O . GLU A 1 281 ? 6.696 1.595 -26.647 1.00 94.62 281 GLU A O 1
ATOM 2239 N N . LEU A 1 282 ? 7.113 1.509 -28.859 1.00 93.56 282 LEU A N 1
ATOM 2240 C CA . LEU A 1 282 ? 7.326 2.941 -29.049 1.00 93.56 282 LEU A CA 1
ATOM 2241 C C . LEU A 1 282 ? 6.075 3.534 -29.706 1.00 93.56 282 LEU A C 1
ATOM 2243 O O . LEU A 1 282 ? 5.764 3.200 -30.850 1.00 93.56 282 LEU A O 1
ATOM 2247 N N . ARG A 1 283 ? 5.367 4.421 -29.003 1.00 90.56 283 ARG A N 1
ATOM 2248 C CA . ARG A 1 283 ? 4.163 5.105 -29.500 1.00 90.56 283 ARG A CA 1
ATOM 2249 C C . ARG A 1 283 ? 4.383 6.614 -29.620 1.00 90.56 283 ARG A C 1
ATOM 2251 O O . ARG A 1 283 ? 5.047 7.193 -28.767 1.00 90.56 283 ARG A O 1
ATOM 2258 N N . PRO A 1 284 ? 3.790 7.304 -30.606 1.00 87.31 284 PRO A N 1
ATOM 2259 C CA . PRO A 1 284 ? 3.811 8.768 -30.646 1.00 87.31 284 PRO A CA 1
ATOM 2260 C C . PRO A 1 284 ? 3.212 9.395 -29.374 1.00 87.31 284 PRO A C 1
ATOM 2262 O O . PRO A 1 284 ? 2.188 8.922 -28.871 1.00 87.31 284 PRO A O 1
ATOM 2265 N N . THR A 1 285 ? 3.799 10.484 -28.859 1.00 77.69 285 THR A N 1
ATOM 2266 C CA . THR A 1 285 ? 3.155 11.281 -27.800 1.00 77.69 285 THR A CA 1
ATOM 2267 C C . THR A 1 285 ? 2.019 12.100 -28.414 1.00 77.69 285 THR A C 1
ATOM 2269 O O . THR A 1 285 ? 2.245 13.196 -28.926 1.00 77.69 285 THR A O 1
ATOM 2272 N N . ASN A 1 286 ? 0.792 11.581 -28.402 1.00 60.34 286 ASN A N 1
ATOM 2273 C CA . ASN A 1 286 ? -0.383 12.261 -28.960 1.00 60.34 286 ASN A CA 1
ATOM 2274 C C . ASN A 1 286 ? -0.843 13.453 -28.098 1.00 60.34 286 ASN A C 1
ATOM 2276 O O . ASN A 1 286 ? -1.971 13.435 -27.637 1.00 60.34 286 ASN A O 1
ATOM 2280 N N . GLY A 1 287 ? -0.000 14.459 -27.829 1.00 51.03 287 GLY A N 1
ATOM 2281 C CA . GLY A 1 287 ? -0.364 15.732 -27.171 1.00 51.03 287 GLY A CA 1
ATOM 2282 C C . GLY A 1 287 ? -0.979 15.659 -25.761 1.00 51.03 287 GLY A C 1
ATOM 2283 O O . GLY A 1 287 ? -1.085 16.684 -25.093 1.00 51.03 287 GLY A O 1
ATOM 2284 N N . ASP A 1 288 ? -1.356 14.473 -25.293 1.00 41.91 288 ASP A N 1
ATOM 2285 C CA . ASP A 1 288 ? -2.006 14.227 -24.024 1.00 41.91 288 ASP A CA 1
ATOM 2286 C C . ASP A 1 288 ? -0.908 14.155 -22.968 1.00 41.91 288 ASP A C 1
ATOM 2288 O O . ASP A 1 288 ? -0.270 13.127 -22.738 1.00 41.91 288 ASP A O 1
ATOM 2292 N N . GLN A 1 289 ? -0.631 15.306 -22.356 1.00 40.56 289 GLN A N 1
ATOM 2293 C CA . GLN A 1 289 ? 0.214 15.418 -21.169 1.00 40.56 289 GLN A CA 1
ATOM 2294 C C . GLN A 1 289 ? -0.504 14.856 -19.931 1.00 40.56 289 GLN A C 1
ATOM 2296 O O . GLN A 1 289 ? -0.402 15.413 -18.836 1.00 40.56 289 GLN A O 1
ATOM 2301 N N . SER A 1 290 ? -1.240 13.751 -20.068 1.00 36.91 290 SER A N 1
ATOM 2302 C CA . SER A 1 290 ? -1.677 12.974 -18.922 1.00 36.91 290 SER A CA 1
ATOM 2303 C C . SER A 1 290 ? -0.420 12.375 -18.296 1.00 36.91 290 SER A C 1
ATOM 2305 O O . SER A 1 290 ? 0.107 11.365 -18.761 1.00 36.91 290 SER A O 1
ATOM 2307 N N . LEU A 1 291 ? 0.107 13.070 -17.287 1.00 35.94 291 LEU A N 1
ATOM 2308 C CA . LEU A 1 291 ? 1.190 12.634 -16.416 1.00 35.94 291 LEU A CA 1
ATOM 2309 C C . LEU A 1 291 ? 0.915 11.206 -15.930 1.00 35.94 291 LEU A C 1
ATOM 2311 O O . LEU A 1 291 ? 0.242 11.009 -14.920 1.00 35.94 291 LEU A O 1
ATOM 2315 N N . LEU A 1 292 ? 1.454 10.205 -16.621 1.00 36.69 292 LEU A N 1
ATOM 2316 C CA . LEU A 1 292 ? 1.607 8.885 -16.036 1.00 36.69 292 LEU A CA 1
ATOM 2317 C C . LEU A 1 292 ? 2.820 8.961 -15.118 1.00 36.69 292 LEU A C 1
ATOM 2319 O O . LEU A 1 292 ? 3.973 9.022 -15.544 1.00 36.69 292 LEU A O 1
ATOM 2323 N N . GLN A 1 293 ? 2.502 9.063 -13.830 1.00 37.84 293 GLN A N 1
ATOM 2324 C CA . GLN A 1 293 ? 3.430 8.932 -12.723 1.00 37.84 293 GLN A CA 1
ATOM 2325 C C . GLN A 1 293 ? 4.325 7.716 -12.943 1.00 37.84 293 GLN A C 1
ATOM 2327 O O . GLN A 1 293 ? 3.847 6.610 -13.186 1.00 37.84 293 GLN A O 1
ATOM 2332 N N . LEU A 1 294 ? 5.633 7.946 -12.844 1.00 33.75 294 LEU A N 1
ATOM 2333 C CA . LEU A 1 294 ? 6.645 6.897 -12.825 1.00 33.75 294 LEU A CA 1
ATOM 2334 C C . LEU A 1 294 ? 6.248 5.835 -11.783 1.00 33.75 294 LEU A C 1
ATOM 2336 O O . LEU A 1 294 ? 6.220 6.158 -10.590 1.00 33.75 294 LEU A O 1
ATOM 2340 N N . PRO A 1 295 ? 5.993 4.572 -12.166 1.00 35.66 295 PRO A N 1
ATOM 2341 C CA . PRO A 1 295 ? 5.667 3.527 -11.212 1.00 35.66 295 PRO A CA 1
ATOM 2342 C C . PRO A 1 295 ? 6.966 2.930 -10.665 1.00 35.66 295 PRO A C 1
ATOM 2344 O O . PRO A 1 295 ? 7.267 1.766 -10.886 1.00 35.66 295 PRO A O 1
ATOM 2347 N N . PHE A 1 296 ? 7.771 3.725 -9.955 1.00 38.72 296 PHE A N 1
ATOM 2348 C CA . PHE A 1 296 ? 8.972 3.223 -9.275 1.00 38.72 296 PHE A CA 1
ATOM 2349 C C . PHE A 1 296 ? 9.169 3.885 -7.911 1.00 38.72 296 PHE A C 1
ATOM 2351 O O . PHE A 1 296 ? 10.159 4.566 -7.661 1.00 38.72 296 PHE A O 1
ATOM 2358 N N . ALA A 1 297 ? 8.230 3.638 -6.996 1.00 38.72 297 ALA A N 1
ATOM 2359 C CA . ALA A 1 297 ? 8.516 3.688 -5.560 1.00 38.72 297 ALA A CA 1
ATOM 2360 C C . ALA A 1 297 ? 8.940 2.312 -4.995 1.00 38.72 297 ALA A C 1
ATOM 2362 O O . ALA A 1 297 ? 9.444 2.248 -3.877 1.00 38.72 297 ALA A O 1
ATOM 2363 N N . ASP A 1 298 ? 8.808 1.225 -5.771 1.00 36.81 298 ASP A N 1
ATOM 2364 C CA . ASP A 1 298 ? 9.077 -0.150 -5.301 1.00 36.81 298 ASP A CA 1
ATOM 2365 C C . ASP A 1 298 ? 10.540 -0.594 -5.470 1.00 36.81 298 ASP A C 1
ATOM 2367 O O . ASP A 1 298 ? 10.944 -1.653 -4.998 1.00 36.81 298 ASP A O 1
ATOM 2371 N N . CYS A 1 299 ? 11.385 0.230 -6.085 1.00 32.66 299 CYS A N 1
ATOM 2372 C CA . CYS A 1 299 ? 12.814 -0.042 -6.187 1.00 32.66 299 CYS A CA 1
ATOM 2373 C C . CYS A 1 299 ? 13.524 0.617 -5.009 1.00 32.66 299 CYS A C 1
ATOM 2375 O O . CYS A 1 299 ? 13.877 1.783 -5.123 1.00 32.66 299 CYS A O 1
ATOM 2377 N N . HIS A 1 300 ? 13.721 -0.091 -3.888 1.00 28.55 300 HIS A N 1
ATOM 2378 C CA . HIS A 1 300 ? 14.470 0.414 -2.729 1.00 28.55 300 HIS A CA 1
ATOM 2379 C C . HIS A 1 300 ? 15.817 1.037 -3.144 1.00 28.55 300 HIS A C 1
ATOM 2381 O O . HIS A 1 300 ? 16.787 0.304 -3.371 1.00 28.55 300 HIS A O 1
ATOM 2387 N N . PRO A 1 301 ? 15.960 2.375 -3.145 1.00 28.28 301 PRO A N 1
ATOM 2388 C CA . PRO A 1 301 ? 17.260 2.995 -3.263 1.00 28.28 301 PRO A CA 1
ATOM 2389 C C . PRO A 1 301 ? 17.836 3.039 -1.848 1.00 28.28 301 PRO A C 1
ATOM 2391 O O . PRO A 1 301 ? 17.188 3.497 -0.899 1.00 28.28 301 PRO A O 1
ATOM 2394 N N . LYS A 1 302 ? 19.076 2.580 -1.664 1.00 30.55 302 LYS A N 1
ATOM 2395 C CA . LYS A 1 302 ? 19.802 2.867 -0.422 1.00 30.55 302 LYS A CA 1
ATOM 2396 C C . LYS A 1 302 ? 19.803 4.386 -0.203 1.00 30.55 302 LYS A C 1
ATOM 2398 O O . LYS A 1 302 ? 20.359 5.127 -1.005 1.00 30.55 302 LYS A O 1
ATOM 2403 N N . ARG A 1 303 ? 19.153 4.800 0.894 1.00 29.97 303 ARG A N 1
ATOM 2404 C CA . ARG A 1 303 ? 19.160 6.117 1.557 1.00 29.97 303 ARG A CA 1
ATOM 2405 C C . ARG A 1 303 ? 20.002 7.202 0.870 1.00 29.97 303 ARG A C 1
ATOM 2407 O O . ARG A 1 303 ? 21.226 7.185 0.982 1.00 29.97 303 ARG A O 1
ATOM 2414 N N . ARG A 1 304 ? 19.345 8.275 0.421 1.00 26.81 304 ARG A N 1
ATOM 2415 C CA . ARG A 1 304 ? 19.868 9.641 0.589 1.00 26.81 304 ARG A CA 1
ATOM 2416 C C . ARG A 1 304 ? 18.760 10.572 1.079 1.00 26.81 304 ARG A C 1
ATOM 2418 O O . ARG A 1 304 ? 17.634 10.519 0.602 1.00 26.81 304 ARG A O 1
ATOM 2425 N N . ARG A 1 305 ? 19.089 11.364 2.104 1.00 27.55 305 ARG A N 1
ATOM 2426 C CA . ARG A 1 305 ? 18.231 12.396 2.700 1.00 27.55 305 ARG A CA 1
ATOM 2427 C C . ARG A 1 305 ? 18.079 13.544 1.701 1.00 27.55 305 ARG A C 1
ATOM 2429 O O . ARG A 1 305 ? 19.083 14.094 1.267 1.00 27.55 305 ARG A O 1
ATOM 2436 N N . GLY A 1 306 ? 16.843 13.919 1.400 1.00 27.03 306 GLY A N 1
ATOM 2437 C CA . GLY A 1 306 ? 16.512 15.115 0.631 1.00 27.03 306 GLY A CA 1
ATOM 2438 C C . GLY A 1 306 ? 15.006 15.181 0.432 1.00 27.03 306 GLY A C 1
ATOM 2439 O O . GLY A 1 306 ? 14.469 14.471 -0.408 1.00 27.03 306 GLY A O 1
ATOM 2440 N N . GLY A 1 307 ? 14.313 15.951 1.271 1.00 26.19 307 GLY A N 1
ATOM 2441 C CA . GLY A 1 307 ? 12.866 16.124 1.176 1.00 26.19 307 GLY A CA 1
ATOM 2442 C C . GLY A 1 307 ? 12.509 17.041 0.011 1.00 26.19 307 GLY A C 1
ATOM 2443 O O . GLY A 1 307 ? 13.005 18.162 -0.058 1.00 26.19 307 GLY A O 1
ATOM 2444 N N . VAL A 1 308 ? 11.629 16.580 -0.876 1.00 26.44 308 VAL A N 1
ATOM 2445 C CA . VAL A 1 308 ? 10.952 17.427 -1.863 1.00 26.44 308 VAL A CA 1
ATOM 2446 C C . VAL A 1 308 ? 9.498 17.559 -1.431 1.00 26.44 308 VAL A C 1
ATOM 2448 O O . VAL A 1 308 ? 8.807 16.570 -1.195 1.00 26.44 308 VAL A O 1
ATOM 2451 N N . ARG A 1 309 ? 9.052 18.804 -1.272 1.00 25.27 309 ARG A N 1
ATOM 2452 C CA . ARG A 1 309 ? 7.701 19.170 -0.849 1.00 25.27 309 ARG A CA 1
ATOM 2453 C C . ARG A 1 309 ? 6.838 19.308 -2.103 1.00 25.27 309 ARG A C 1
ATOM 2455 O O . ARG A 1 309 ? 7.045 20.237 -2.878 1.00 25.27 309 ARG A O 1
ATOM 2462 N N . LEU A 1 310 ? 5.894 18.394 -2.314 1.00 25.38 310 LEU A N 1
ATOM 2463 C CA . LEU A 1 310 ? 4.924 18.496 -3.406 1.00 25.38 310 LEU A CA 1
ATOM 2464 C C . LEU A 1 310 ? 3.882 19.569 -3.052 1.00 25.38 310 LEU A C 1
ATOM 2466 O O . LEU A 1 310 ? 3.212 19.471 -2.025 1.00 25.38 310 LEU A O 1
ATOM 2470 N N . ARG A 1 311 ? 3.766 20.615 -3.880 1.00 23.42 311 ARG A N 1
ATOM 2471 C CA . ARG A 1 311 ? 2.642 21.561 -3.832 1.00 23.42 311 ARG A CA 1
ATOM 2472 C C . ARG A 1 311 ? 1.550 21.057 -4.765 1.00 23.42 311 ARG A C 1
ATOM 2474 O O . ARG A 1 311 ? 1.783 20.926 -5.961 1.00 23.42 311 ARG A O 1
ATOM 2481 N N . PHE A 1 312 ? 0.370 20.817 -4.213 1.00 27.31 312 PHE A N 1
ATOM 2482 C CA . PHE A 1 312 ? -0.849 20.606 -4.982 1.00 27.31 312 PHE A CA 1
ATOM 2483 C C . PHE A 1 312 ? -1.520 21.964 -5.219 1.00 27.31 312 PHE A C 1
ATOM 2485 O O . PHE A 1 312 ? -1.766 22.696 -4.259 1.00 27.31 312 PHE A O 1
ATOM 2492 N N . VAL A 1 313 ? -1.784 22.302 -6.481 1.00 27.62 313 VAL A N 1
ATOM 2493 C CA . VAL A 1 313 ? -2.567 23.481 -6.875 1.00 27.62 313 VAL A CA 1
ATOM 2494 C C . VAL A 1 313 ? -3.980 22.989 -7.206 1.00 27.62 313 VAL A C 1
ATOM 2496 O O . VAL A 1 313 ? -4.124 22.200 -8.139 1.00 27.62 313 VAL A O 1
ATOM 2499 N N . PRO A 1 314 ? -5.011 23.361 -6.430 1.00 31.19 314 PRO A N 1
ATOM 2500 C CA . PRO A 1 314 ? -6.390 23.020 -6.760 1.00 31.19 314 PRO A CA 1
ATOM 2501 C C . PRO A 1 314 ? -6.885 23.847 -7.966 1.00 31.19 314 PRO A C 1
ATOM 2503 O O . PRO A 1 314 ? -6.423 24.973 -8.146 1.00 31.19 314 PRO A O 1
ATOM 2506 N N . PRO A 1 315 ? -7.819 23.323 -8.779 1.00 30.91 315 PRO A N 1
ATOM 2507 C CA . PRO A 1 315 ? -8.455 24.094 -9.848 1.00 30.91 315 PRO A CA 1
ATOM 2508 C C . PRO A 1 315 ? -9.366 25.193 -9.270 1.00 30.91 315 PRO A C 1
ATOM 2510 O O . PRO A 1 315 ? -10.084 24.948 -8.297 1.00 30.91 315 PRO A O 1
ATOM 2513 N N . GLU A 1 316 ? -9.310 26.391 -9.862 1.00 32.72 316 GLU A N 1
ATOM 2514 C CA . GLU A 1 316 ? -10.083 27.574 -9.456 1.00 32.72 316 GLU A CA 1
ATOM 2515 C C . GLU A 1 316 ? -11.580 27.491 -9.820 1.00 32.72 316 GLU A C 1
ATOM 2517 O O . GLU A 1 316 ? -11.963 27.090 -10.917 1.00 32.72 316 GLU A O 1
ATOM 2522 N N . ASP A 1 317 ? -12.363 27.932 -8.830 1.00 31.44 317 ASP A N 1
ATOM 2523 C CA . ASP A 1 317 ? -13.661 28.614 -8.805 1.00 31.44 317 ASP A CA 1
ATOM 2524 C C . ASP A 1 317 ? -14.969 28.006 -9.350 1.00 31.44 317 ASP A C 1
ATOM 2526 O O . ASP A 1 317 ? -15.219 27.853 -10.543 1.00 31.44 317 ASP A O 1
ATOM 2530 N N . ALA A 1 318 ? -15.915 27.878 -8.408 1.00 29.36 318 ALA A N 1
ATOM 2531 C CA . ALA A 1 318 ? -17.329 28.200 -8.593 1.00 29.36 318 ALA A CA 1
ATOM 2532 C C . ALA A 1 318 ? -17.800 29.075 -7.400 1.00 29.36 318 ALA A C 1
ATOM 2534 O O . ALA A 1 318 ? -17.314 28.881 -6.281 1.00 29.36 318 ALA A O 1
ATOM 2535 N N . PRO A 1 319 ? -18.713 30.045 -7.601 1.00 31.88 319 PRO A N 1
ATOM 2536 C CA . PRO A 1 319 ? -18.890 31.180 -6.695 1.00 31.88 319 PRO A CA 1
ATOM 2537 C C . PRO A 1 319 ? -19.679 30.842 -5.421 1.00 31.88 319 PRO A C 1
ATOM 2539 O O . PRO A 1 319 ? -20.751 30.239 -5.461 1.00 31.88 319 PRO A O 1
ATOM 2542 N N . THR A 1 320 ? -19.170 31.309 -4.281 1.00 32.44 320 THR A N 1
ATOM 2543 C CA . THR A 1 320 ? -19.863 31.316 -2.982 1.00 32.44 320 THR A CA 1
ATOM 2544 C C . THR A 1 320 ? -20.794 32.533 -2.873 1.00 32.44 320 THR A C 1
ATOM 2546 O O . THR A 1 320 ? -20.344 33.644 -3.156 1.00 32.44 320 THR A O 1
ATOM 2549 N N . PRO A 1 321 ? -22.054 32.391 -2.416 1.00 30.56 321 PRO A N 1
ATOM 2550 C CA . PRO A 1 321 ? -22.904 33.536 -2.106 1.00 30.56 321 PRO A CA 1
ATOM 2551 C C . PRO A 1 321 ? -22.472 34.198 -0.786 1.00 30.56 321 PRO A C 1
ATOM 2553 O O . PRO A 1 321 ? -22.134 33.527 0.190 1.00 30.56 321 PRO A O 1
ATOM 2556 N N . THR A 1 322 ? -22.489 35.529 -0.760 1.00 31.70 322 THR A N 1
ATOM 2557 C CA . THR A 1 322 ? -22.195 36.375 0.404 1.00 31.70 322 THR A CA 1
ATOM 2558 C C . THR A 1 322 ? -23.315 36.313 1.452 1.00 31.70 322 THR A C 1
ATOM 2560 O O . THR A 1 322 ? -24.485 36.451 1.093 1.00 31.70 322 THR A O 1
ATOM 2563 N N . PRO A 1 323 ? -23.007 36.178 2.757 1.00 33.91 323 PRO A N 1
ATOM 2564 C CA . PRO A 1 323 ? -24.001 36.355 3.804 1.00 33.91 323 PRO A CA 1
ATOM 2565 C C . PRO A 1 323 ? -24.074 37.825 4.234 1.00 33.91 323 PRO A C 1
ATOM 2567 O O . PRO A 1 323 ? -23.096 38.423 4.685 1.00 33.91 323 PRO A O 1
ATOM 2570 N N . SER A 1 324 ? -25.268 38.396 4.106 1.00 30.84 324 SER A N 1
ATOM 2571 C CA . SER A 1 324 ? -25.667 39.653 4.728 1.00 30.84 324 SER A CA 1
ATOM 2572 C C . SER A 1 324 ? -25.684 39.536 6.256 1.00 30.84 324 SER A C 1
ATOM 2574 O O . SER A 1 324 ? -26.118 38.536 6.826 1.00 30.84 324 SER A O 1
ATOM 2576 N N . SER A 1 325 ? -25.218 40.610 6.885 1.00 31.02 325 SER A N 1
ATOM 2577 C CA . SER A 1 325 ? -25.164 40.904 8.315 1.00 31.02 325 SER A CA 1
ATOM 2578 C C . SER A 1 325 ? -26.398 40.486 9.117 1.00 31.02 325 SER A C 1
ATOM 2580 O O . SER A 1 325 ? -27.489 40.962 8.824 1.00 31.02 325 SER A O 1
ATOM 2582 N N . LEU A 1 326 ? -26.192 39.752 10.214 1.00 29.78 326 LEU A N 1
ATOM 2583 C CA . LEU A 1 326 ? -27.011 39.857 11.424 1.00 29.78 326 LEU A CA 1
ATOM 2584 C C . LEU A 1 326 ? -26.135 39.565 12.649 1.00 29.78 326 LEU A C 1
ATOM 2586 O O . LEU A 1 326 ? -25.635 38.462 12.855 1.00 29.78 326 LEU A O 1
ATOM 2590 N N . SER A 1 327 ? -25.930 40.615 13.436 1.00 29.81 327 SER A N 1
ATOM 2591 C CA . SER A 1 327 ? -25.330 40.610 14.762 1.00 29.81 327 SER A CA 1
ATOM 2592 C C . SER A 1 327 ? -26.260 39.941 15.773 1.00 29.81 327 SER A C 1
ATOM 2594 O O . SER A 1 327 ? -27.408 40.362 15.906 1.00 29.81 327 SER A O 1
ATOM 2596 N N . ALA A 1 328 ? -25.754 38.992 16.558 1.00 30.64 328 ALA A N 1
ATOM 2597 C CA . ALA A 1 328 ? -26.321 38.685 17.867 1.00 30.64 328 ALA A CA 1
ATOM 2598 C C . ALA A 1 328 ? -25.231 38.134 18.792 1.00 30.64 328 ALA A C 1
ATOM 2600 O O . ALA A 1 328 ? -24.659 37.069 18.571 1.00 30.64 328 ALA A O 1
ATOM 2601 N N . SER A 1 329 ? -24.941 38.915 19.824 1.00 31.78 329 SER A N 1
ATOM 2602 C CA . SER A 1 329 ? -24.143 38.564 20.990 1.00 31.78 329 SER A CA 1
ATOM 2603 C C . SER A 1 329 ? -24.807 37.449 21.799 1.00 31.78 329 SER A C 1
ATOM 2605 O O . SER A 1 329 ? -25.959 37.595 22.203 1.00 31.78 329 SER A O 1
ATOM 2607 N N . ALA A 1 330 ? -24.060 36.400 22.135 1.00 29.91 330 ALA A N 1
ATOM 2608 C CA . ALA A 1 330 ? -24.384 35.523 23.253 1.00 29.91 330 ALA A CA 1
ATOM 2609 C C . ALA A 1 330 ? -23.089 35.083 23.946 1.00 29.91 330 ALA A C 1
ATOM 2611 O O . ALA A 1 330 ? -22.233 34.426 23.359 1.00 29.91 330 ALA A O 1
ATOM 2612 N N . SER A 1 331 ? -22.954 35.519 25.198 1.00 34.28 331 SER A N 1
ATOM 2613 C CA . SER A 1 331 ? -21.928 35.114 26.157 1.00 34.28 331 SER A CA 1
ATOM 2614 C C . SER A 1 331 ? -22.009 33.604 26.400 1.00 34.28 331 SER A C 1
ATOM 2616 O O . SER A 1 331 ? -23.067 33.105 26.781 1.00 34.28 331 SER A O 1
ATOM 2618 N N . ALA A 1 332 ? -20.908 32.883 26.185 1.00 30.00 332 ALA A N 1
ATOM 2619 C CA . ALA A 1 332 ? -20.774 31.482 26.566 1.00 30.00 332 ALA A CA 1
ATOM 2620 C C . ALA A 1 332 ? -19.817 31.392 27.758 1.00 30.00 332 ALA A C 1
ATOM 2622 O O . ALA A 1 332 ? -18.616 31.625 27.628 1.00 30.00 332 ALA A O 1
ATOM 2623 N N . ALA A 1 333 ? -20.375 31.082 28.928 1.00 29.58 333 ALA A N 1
ATOM 2624 C CA . ALA A 1 333 ? -19.616 30.718 30.112 1.00 29.58 333 ALA A CA 1
ATOM 2625 C C . ALA A 1 333 ? -18.829 29.423 29.846 1.00 29.58 333 ALA A C 1
ATOM 2627 O O . ALA A 1 333 ? -19.384 28.437 29.357 1.00 29.58 333 ALA A O 1
ATOM 2628 N N . SER A 1 334 ? -17.538 29.440 30.170 1.00 27.52 334 SER A N 1
ATOM 2629 C CA . SER A 1 334 ? -16.645 28.286 30.096 1.00 27.52 334 SER A CA 1
ATOM 2630 C C . SER A 1 334 ? -17.116 27.191 31.055 1.00 27.52 334 SER A C 1
ATOM 2632 O O . SER A 1 334 ? -17.015 27.344 32.269 1.00 27.52 334 SER A O 1
ATOM 2634 N N . VAL A 1 335 ? -17.620 26.083 30.513 1.00 30.50 335 VAL A N 1
ATOM 2635 C CA . VAL A 1 335 ? -17.791 24.832 31.260 1.00 30.50 335 VAL A CA 1
ATOM 2636 C C . VAL A 1 335 ? -16.568 23.970 30.976 1.00 30.50 335 VAL A C 1
ATOM 2638 O O . VAL A 1 335 ? -16.367 23.494 29.859 1.00 30.50 335 VAL A O 1
ATOM 2641 N N . GLU A 1 336 ? -15.725 23.829 31.990 1.00 28.73 336 GLU A N 1
ATOM 2642 C CA . GLU A 1 336 ? -14.539 22.981 31.994 1.00 28.73 336 GLU A CA 1
ATOM 2643 C C . GLU A 1 336 ? -14.977 21.504 32.014 1.00 28.73 336 GLU A C 1
ATOM 2645 O O . GLU A 1 336 ? -15.770 21.089 32.861 1.00 28.73 336 GLU A O 1
ATOM 2650 N N . LEU A 1 337 ? -14.524 20.711 31.037 1.00 36.88 337 LEU A N 1
ATOM 2651 C CA . LEU A 1 337 ? -14.778 19.267 30.998 1.00 36.88 337 LEU A CA 1
ATOM 2652 C C . LEU A 1 337 ? -13.849 18.550 31.994 1.00 36.88 337 LEU A C 1
ATOM 2654 O O . LEU A 1 337 ? -12.672 18.906 32.069 1.00 36.88 337 LEU A O 1
ATOM 2658 N N . PRO A 1 338 ? -14.324 17.520 32.721 1.00 36.47 338 PRO A N 1
ATOM 2659 C CA . PRO A 1 338 ? -13.484 16.775 33.651 1.00 36.47 338 PRO A CA 1
ATOM 2660 C C . PRO A 1 338 ? -12.395 15.990 32.908 1.00 36.47 338 PRO A C 1
ATOM 2662 O O . PRO A 1 338 ? -12.637 15.394 31.855 1.00 36.47 338 PRO A O 1
ATOM 2665 N N . ALA A 1 339 ? -11.189 15.991 33.478 1.00 41.00 339 ALA A N 1
ATOM 2666 C CA . ALA A 1 339 ? -10.041 15.267 32.949 1.00 41.00 339 ALA A CA 1
ATOM 2667 C C . ALA A 1 339 ? -10.275 13.740 32.954 1.00 41.00 339 ALA A C 1
ATOM 2669 O O . ALA A 1 339 ? -10.923 13.222 33.869 1.00 41.00 339 ALA A O 1
ATOM 2670 N N . PRO A 1 340 ? -9.741 13.004 31.962 1.00 45.59 340 PRO A N 1
ATOM 2671 C CA . PRO A 1 340 ? -9.839 11.548 31.925 1.00 45.59 340 PRO A CA 1
ATOM 2672 C C . PRO A 1 340 ? -9.083 10.899 33.102 1.00 45.59 340 PRO A C 1
ATOM 2674 O O . PRO A 1 340 ? -8.075 11.448 33.561 1.00 45.59 340 PRO A O 1
ATOM 2677 N N . PRO A 1 341 ? -9.539 9.729 33.592 1.00 51.00 341 PRO A N 1
ATOM 2678 C CA . PRO A 1 341 ? -8.893 9.036 34.701 1.00 51.00 341 PRO A CA 1
ATOM 2679 C C . PRO A 1 341 ? -7.483 8.543 34.323 1.00 51.00 341 PRO A C 1
ATOM 2681 O O . PRO A 1 341 ? -7.232 8.216 33.159 1.00 51.00 341 PRO A O 1
ATOM 2684 N N . PRO A 1 342 ? -6.553 8.473 35.294 1.00 52.19 342 PRO A N 1
ATOM 2685 C CA . PRO A 1 342 ? -5.194 8.004 35.050 1.00 52.19 342 PRO A CA 1
ATOM 2686 C C . PRO A 1 342 ? -5.162 6.505 34.694 1.00 52.19 342 PRO A C 1
ATOM 2688 O O . PRO A 1 342 ? -6.024 5.744 35.142 1.00 52.19 342 PRO A O 1
ATOM 2691 N N . PRO A 1 343 ? -4.158 6.056 33.916 1.00 47.72 343 PRO A N 1
ATOM 2692 C CA . PRO A 1 343 ? -4.014 4.651 33.550 1.00 47.72 343 PRO A CA 1
ATOM 2693 C C . PRO A 1 343 ? -3.716 3.768 34.779 1.00 47.72 343 PRO A C 1
ATOM 2695 O O . PRO A 1 343 ? -3.063 4.228 35.721 1.00 47.72 343 PRO A O 1
ATOM 2698 N N . PRO A 1 344 ? -4.155 2.493 34.776 1.00 48.88 344 PRO A N 1
ATOM 2699 C CA . PRO A 1 344 ? -3.893 1.567 35.873 1.00 48.88 344 PRO A CA 1
ATOM 2700 C C . PRO A 1 344 ? -2.389 1.263 36.012 1.00 48.88 344 PRO A C 1
ATOM 2702 O O . PRO A 1 344 ? -1.664 1.251 35.011 1.00 48.88 344 PRO A O 1
ATOM 2705 N N . PRO A 1 345 ? -1.898 1.005 37.241 1.00 45.41 345 PRO A N 1
ATOM 2706 C CA . PRO A 1 345 ? -0.493 0.698 37.474 1.00 45.41 345 PRO A CA 1
ATOM 2707 C C . PRO A 1 345 ? -0.093 -0.641 36.827 1.00 45.41 345 PRO A C 1
ATOM 2709 O O . PRO A 1 345 ? -0.915 -1.558 36.743 1.00 45.41 345 PRO A O 1
ATOM 2712 N N . PRO A 1 346 ? 1.172 -0.787 36.387 1.00 41.94 346 PRO A N 1
ATOM 2713 C CA . PRO A 1 346 ? 1.661 -2.041 35.832 1.00 41.94 346 PRO A CA 1
ATOM 2714 C C . PRO A 1 346 ? 1.638 -3.158 36.893 1.00 41.94 346 PRO A C 1
ATOM 2716 O O . PRO A 1 346 ? 1.875 -2.885 38.075 1.00 41.94 346 PRO A O 1
ATOM 2719 N N . PRO A 1 347 ? 1.385 -4.419 36.494 1.00 40.66 347 PRO A N 1
ATOM 2720 C CA . PRO A 1 347 ? 1.352 -5.541 37.423 1.00 40.66 347 PRO A CA 1
ATOM 2721 C C . PRO A 1 347 ? 2.720 -5.724 38.092 1.00 40.66 347 PRO A C 1
ATOM 2723 O O . PRO A 1 347 ? 3.746 -5.861 37.425 1.00 40.66 347 PRO A O 1
ATOM 2726 N N . GLN A 1 348 ? 2.730 -5.729 39.427 1.00 33.78 348 GLN A N 1
ATOM 2727 C CA . GLN A 1 348 ? 3.918 -6.033 40.219 1.00 33.78 348 GLN A CA 1
ATOM 2728 C C . GLN A 1 348 ? 4.200 -7.537 40.135 1.00 33.78 348 GLN A C 1
ATOM 2730 O O . GLN A 1 348 ? 3.592 -8.340 40.838 1.00 33.78 348 GLN A O 1
ATOM 2735 N N . THR A 1 349 ? 5.132 -7.940 39.275 1.00 35.25 349 THR A N 1
ATOM 2736 C CA . THR A 1 349 ? 5.732 -9.276 39.349 1.00 35.25 349 THR A CA 1
ATOM 2737 C C . THR A 1 349 ? 6.616 -9.355 40.589 1.00 35.25 349 THR A C 1
ATOM 2739 O O . THR A 1 349 ? 7.701 -8.774 40.625 1.00 35.25 349 THR A O 1
ATOM 2742 N N . ALA A 1 350 ? 6.144 -10.074 41.607 1.00 31.88 350 ALA A N 1
ATOM 2743 C CA . ALA A 1 350 ? 6.944 -10.464 42.757 1.00 31.88 350 ALA A CA 1
ATOM 2744 C C . ALA A 1 350 ? 8.110 -11.354 42.293 1.00 31.88 350 ALA A C 1
ATOM 2746 O O . ALA A 1 350 ? 7.912 -12.450 41.769 1.00 31.88 350 ALA A O 1
ATOM 2747 N N . ILE A 1 351 ? 9.337 -10.864 42.472 1.00 31.09 351 ILE A N 1
ATOM 2748 C CA . ILE A 1 351 ? 10.566 -11.628 42.260 1.00 31.09 351 ILE A CA 1
ATOM 2749 C C . ILE A 1 351 ? 10.784 -12.479 43.512 1.00 31.09 351 ILE A C 1
ATOM 2751 O O . ILE A 1 351 ? 11.229 -11.969 44.538 1.00 31.09 351 ILE A O 1
ATOM 2755 N N . HIS A 1 352 ? 10.485 -13.775 43.432 1.00 31.25 352 HIS A N 1
ATOM 2756 C CA . HIS A 1 352 ? 11.003 -14.747 44.390 1.00 31.25 352 HIS A CA 1
ATOM 2757 C C . HIS A 1 352 ? 12.403 -15.182 43.948 1.00 31.25 352 HIS A C 1
ATOM 2759 O O . HIS A 1 352 ? 12.591 -15.805 42.904 1.00 31.25 352 HIS A O 1
ATOM 2765 N N . THR A 1 353 ? 13.396 -14.822 44.754 1.00 32.34 353 THR A N 1
ATOM 2766 C CA . THR A 1 353 ? 14.768 -15.312 44.672 1.00 32.34 353 THR A CA 1
ATOM 2767 C C . THR A 1 353 ? 14.836 -16.754 45.179 1.00 32.34 353 THR A C 1
ATOM 2769 O O . THR A 1 353 ? 14.391 -17.064 46.281 1.00 32.34 353 THR A O 1
ATOM 2772 N N . GLY A 1 354 ? 15.413 -17.645 44.374 1.00 27.56 354 GLY A N 1
ATOM 2773 C CA . GLY A 1 354 ? 15.651 -19.037 44.746 1.00 27.56 354 GLY A CA 1
ATOM 2774 C C . GLY A 1 354 ? 16.636 -19.701 43.791 1.00 27.56 354 GLY A C 1
ATOM 2775 O O . GLY A 1 354 ? 16.263 -20.183 42.727 1.00 27.56 354 GLY A O 1
ATOM 2776 N N . SER A 1 355 ? 17.912 -19.698 44.166 1.00 29.39 355 SER A N 1
ATOM 2777 C CA . SER A 1 355 ? 18.993 -20.440 43.520 1.00 29.39 355 SER A CA 1
ATOM 2778 C C . SER A 1 355 ? 18.949 -21.924 43.904 1.00 29.39 355 SER A C 1
ATOM 2780 O O . SER A 1 355 ? 19.007 -22.224 45.093 1.00 29.39 355 SER A O 1
ATOM 2782 N N . ASN A 1 356 ? 18.951 -22.851 42.940 1.00 29.91 356 ASN A N 1
ATOM 2783 C CA . ASN A 1 356 ? 20.072 -23.783 42.732 1.00 29.91 356 ASN A CA 1
ATOM 2784 C C . ASN A 1 356 ? 19.823 -24.820 41.620 1.00 29.91 356 ASN A C 1
ATOM 2786 O O . ASN A 1 356 ? 18.746 -25.374 41.448 1.00 29.91 356 ASN A O 1
ATOM 2790 N N . SER A 1 357 ? 20.923 -25.066 40.914 1.00 31.58 357 SER A N 1
ATOM 2791 C CA . SER A 1 357 ? 21.294 -26.109 39.951 1.00 31.58 357 SER A CA 1
ATOM 2792 C C . SER A 1 357 ? 20.603 -27.485 40.009 1.00 31.58 357 SER A C 1
ATOM 2794 O O . SER A 1 357 ? 20.593 -28.117 41.061 1.00 31.58 357 SER A O 1
ATOM 2796 N N . ARG A 1 358 ? 20.270 -28.050 38.837 1.00 30.64 358 ARG A N 1
ATOM 2797 C CA . ARG A 1 358 ? 20.975 -29.163 38.145 1.00 30.64 358 ARG A CA 1
ATOM 2798 C C . ARG A 1 358 ? 20.156 -29.623 36.931 1.00 30.64 358 ARG A C 1
ATOM 2800 O O . ARG A 1 358 ? 18.935 -29.661 36.980 1.00 30.64 358 ARG A O 1
ATOM 2807 N N . GLY A 1 359 ? 20.850 -29.922 35.834 1.00 31.17 359 GLY A N 1
ATOM 2808 C CA . GLY A 1 359 ? 20.242 -30.349 34.576 1.00 31.17 359 GLY A CA 1
ATOM 2809 C C . GLY A 1 359 ? 19.631 -31.745 34.647 1.00 31.17 359 GLY A C 1
ATOM 2810 O O . GLY A 1 359 ? 20.168 -32.612 35.328 1.00 31.17 359 GLY A O 1
ATOM 2811 N N . LEU A 1 360 ? 18.555 -31.940 33.888 1.00 29.52 360 LEU A N 1
ATOM 2812 C CA . LEU A 1 360 ? 18.022 -33.233 33.476 1.00 29.52 360 LEU A CA 1
ATOM 2813 C C . LEU A 1 360 ? 17.352 -33.077 32.104 1.00 29.52 360 LEU A C 1
ATOM 2815 O O . LEU A 1 360 ? 16.878 -32.011 31.715 1.00 29.52 360 LEU A O 1
ATOM 2819 N N . THR A 1 361 ? 17.464 -34.147 31.336 1.00 33.31 361 THR A N 1
ATOM 2820 C CA . THR A 1 361 ? 17.296 -34.260 29.893 1.00 33.31 361 THR A CA 1
ATOM 2821 C C . THR A 1 361 ? 15.844 -34.373 29.431 1.00 33.31 361 THR A C 1
ATOM 2823 O O . THR A 1 361 ? 14.944 -34.774 30.155 1.00 33.31 361 THR A O 1
ATOM 2826 N N . ARG A 1 362 ? 15.671 -34.048 28.149 1.00 35.66 362 ARG A N 1
ATOM 2827 C CA . ARG A 1 362 ? 14.491 -34.141 27.282 1.00 35.66 362 ARG A CA 1
ATOM 2828 C C . ARG A 1 362 ? 13.815 -35.529 27.306 1.00 35.66 362 ARG A C 1
ATOM 2830 O O . ARG A 1 362 ? 14.037 -36.291 26.372 1.00 35.66 362 ARG A O 1
ATOM 2837 N N . GLN A 1 363 ? 12.999 -35.849 28.319 1.00 34.59 363 GLN A N 1
ATOM 2838 C CA . GLN A 1 363 ? 12.062 -36.989 28.253 1.00 34.59 363 GLN A CA 1
ATOM 2839 C C . GLN A 1 363 ? 10.930 -37.020 29.311 1.00 34.59 363 GLN A C 1
ATOM 2841 O O . GLN A 1 363 ? 10.515 -38.102 29.693 1.00 34.59 363 GLN A O 1
ATOM 2846 N N . GLU A 1 364 ? 10.381 -35.882 29.762 1.00 32.91 364 GLU A N 1
ATOM 2847 C CA . GLU A 1 364 ? 9.249 -35.872 30.727 1.00 32.91 364 GLU A CA 1
ATOM 2848 C C . GLU A 1 364 ? 8.217 -34.755 30.456 1.00 32.91 364 GLU A C 1
ATOM 2850 O O . GLU A 1 364 ? 7.895 -33.942 31.317 1.00 32.91 364 GLU A O 1
ATOM 2855 N N . SER A 1 365 ? 7.675 -34.673 29.237 1.00 34.41 365 SER A N 1
ATOM 2856 C CA . SER A 1 365 ? 6.553 -33.753 28.953 1.00 34.41 365 SER A CA 1
ATOM 2857 C C . SER A 1 365 ? 5.455 -34.334 28.058 1.00 34.41 365 SER A C 1
ATOM 2859 O O . SER A 1 365 ? 4.676 -33.584 27.473 1.00 34.41 365 SER A O 1
ATOM 2861 N N . GLN A 1 366 ? 5.355 -35.665 27.975 1.00 33.38 366 GLN A N 1
ATOM 2862 C CA . GLN A 1 366 ? 4.297 -36.350 27.218 1.00 33.38 366 GLN A CA 1
ATOM 2863 C C . GLN A 1 366 ? 3.291 -37.153 28.060 1.00 33.38 366 GLN A C 1
ATOM 2865 O O . GLN A 1 366 ? 2.346 -37.676 27.483 1.00 33.38 366 GLN A O 1
ATOM 2870 N N . GLU A 1 367 ? 3.386 -37.175 29.395 1.00 33.78 367 GLU A N 1
ATOM 2871 C CA . GLU A 1 367 ? 2.432 -37.932 30.235 1.00 33.78 367 GLU A CA 1
ATOM 2872 C C . GLU A 1 367 ? 1.428 -37.094 31.048 1.00 33.78 367 GLU A C 1
ATOM 2874 O O . GLU A 1 367 ? 0.514 -37.658 31.639 1.00 33.78 367 GLU A O 1
ATOM 2879 N N . SER A 1 368 ? 1.461 -35.758 30.991 1.00 33.38 368 SER A N 1
ATOM 2880 C CA . SER A 1 368 ? 0.444 -34.920 31.670 1.00 33.38 368 SER A CA 1
ATOM 2881 C C . SER A 1 368 ? -0.734 -34.492 30.784 1.00 33.38 368 SER A C 1
ATOM 2883 O O . SER A 1 368 ? -1.519 -33.639 31.187 1.00 33.38 368 SER A O 1
ATOM 2885 N N . PHE A 1 369 ? -0.887 -35.067 29.584 1.00 31.98 369 PHE A N 1
ATOM 2886 C CA . PHE A 1 369 ? -1.959 -34.698 28.643 1.00 31.98 369 PHE A CA 1
ATOM 2887 C C . PHE A 1 369 ? -3.087 -35.739 28.516 1.00 31.98 369 PHE A C 1
ATOM 2889 O O . PHE A 1 369 ? -3.994 -35.546 27.713 1.00 31.98 369 PHE A O 1
ATOM 2896 N N . HIS A 1 370 ? -3.073 -36.817 29.315 1.00 33.41 370 HIS A N 1
ATOM 2897 C CA . HIS A 1 370 ? -4.061 -37.902 29.206 1.00 33.41 370 HIS A CA 1
ATOM 2898 C C . HIS A 1 370 ? -4.995 -38.107 30.416 1.00 33.41 370 HIS A C 1
ATOM 2900 O O . HIS A 1 370 ? -5.816 -39.019 30.381 1.00 33.41 370 HIS A O 1
ATOM 2906 N N . THR A 1 371 ? -4.974 -37.228 31.428 1.00 32.72 371 THR A N 1
ATOM 2907 C CA . THR A 1 371 ? -5.809 -37.382 32.649 1.00 32.72 371 THR A CA 1
ATOM 2908 C C . THR A 1 371 ? -6.638 -36.133 32.989 1.00 32.72 371 THR A C 1
ATOM 2910 O O . THR A 1 371 ? -6.864 -35.820 34.152 1.00 32.72 371 THR A O 1
ATOM 2913 N N . ALA A 1 372 ? -7.104 -35.389 31.981 1.00 30.69 372 ALA A N 1
ATOM 2914 C CA . ALA A 1 372 ? -7.989 -34.231 32.186 1.00 30.69 372 ALA A CA 1
ATOM 2915 C C . ALA A 1 372 ? -9.124 -34.140 31.146 1.00 30.69 372 ALA A C 1
ATOM 2917 O O . ALA A 1 372 ? -9.541 -33.054 30.759 1.00 30.69 372 ALA A O 1
ATOM 2918 N N . CYS A 1 373 ? -9.620 -35.288 30.678 1.00 31.50 373 CYS A N 1
ATOM 2919 C CA . CYS A 1 373 ? -10.822 -35.397 29.844 1.00 31.50 373 CYS A CA 1
ATOM 2920 C C . CYS A 1 373 ? -11.611 -36.647 30.244 1.00 31.50 373 CYS A C 1
ATOM 2922 O O . CYS A 1 373 ? -11.705 -37.617 29.502 1.00 31.50 373 CYS A O 1
ATOM 2924 N N . SER A 1 374 ? -12.149 -36.632 31.457 1.00 35.41 374 SER A N 1
ATOM 2925 C CA . SER A 1 374 ? -13.194 -37.560 31.883 1.00 35.41 374 SER A CA 1
ATOM 2926 C C . SER A 1 374 ? -13.879 -36.960 33.100 1.00 35.41 374 SER A C 1
ATOM 2928 O O . SER A 1 374 ? -13.470 -37.234 34.218 1.00 35.41 374 SER A O 1
ATOM 2930 N N . HIS A 1 375 ? -14.823 -36.052 32.872 1.00 30.89 375 HIS A N 1
ATOM 2931 C CA . HIS A 1 375 ? -16.027 -35.832 33.677 1.00 30.89 375 HIS A CA 1
ATOM 2932 C C . HIS A 1 375 ? -16.793 -34.656 33.062 1.00 30.89 375 HIS A C 1
ATOM 2934 O O . HIS A 1 375 ? -16.188 -33.636 32.745 1.00 30.89 375 HIS A O 1
ATOM 2940 N N . LEU A 1 376 ? -18.117 -34.818 32.962 1.00 28.56 376 LEU A N 1
ATOM 2941 C CA . LEU A 1 376 ? -19.135 -33.877 32.466 1.00 28.56 376 LEU A CA 1
ATOM 2942 C C . LEU A 1 376 ? -19.546 -34.049 30.997 1.00 28.56 376 LEU A C 1
ATOM 2944 O O . LEU A 1 376 ? -19.376 -33.168 30.161 1.00 28.56 376 LEU A O 1
ATOM 2948 N N . SER A 1 377 ? -20.203 -35.172 30.725 1.00 28.61 377 SER A N 1
ATOM 2949 C CA . SER A 1 377 ? -21.295 -35.227 29.754 1.00 28.61 377 SER A CA 1
ATOM 2950 C C . SER A 1 377 ? -22.288 -36.275 30.244 1.00 28.61 377 SER A C 1
ATOM 2952 O O . SER A 1 377 ? -22.033 -37.454 30.053 1.00 28.61 377 SER A O 1
ATOM 2954 N N . ASP A 1 378 ? -23.329 -35.847 30.957 1.00 29.05 378 ASP A N 1
ATOM 2955 C CA . ASP A 1 378 ? -24.618 -36.539 31.074 1.00 29.05 378 ASP A CA 1
ATOM 2956 C C . ASP A 1 378 ? -25.619 -35.618 31.791 1.00 29.05 378 ASP A C 1
ATOM 2958 O O . ASP A 1 378 ? -25.242 -34.914 32.728 1.00 29.05 378 ASP A O 1
ATOM 2962 N N . THR A 1 379 ? -26.886 -35.677 31.357 1.00 29.22 379 THR A N 1
ATOM 2963 C CA . THR A 1 379 ? -28.063 -34.826 31.678 1.00 29.22 379 THR A CA 1
ATOM 2964 C C . THR A 1 379 ? -28.117 -33.527 30.847 1.00 29.22 379 THR A C 1
ATOM 2966 O O . THR A 1 379 ? -27.162 -32.767 30.827 1.00 29.22 379 THR A O 1
ATOM 2969 N N . GLU A 1 380 ? -29.137 -33.221 30.038 1.00 26.36 380 GLU A N 1
ATOM 2970 C CA . GLU A 1 380 ? -30.565 -33.548 30.103 1.00 26.36 380 GLU A CA 1
ATOM 2971 C C . GLU A 1 380 ? -31.190 -33.727 28.703 1.00 26.36 380 GLU A C 1
ATOM 2973 O O . GLU A 1 380 ? -30.932 -32.962 27.773 1.00 26.36 380 GLU A O 1
ATOM 2978 N N . SER A 1 381 ? -32.085 -34.710 28.589 1.00 30.70 381 SER A N 1
ATOM 2979 C CA . SER A 1 381 ? -33.151 -34.758 27.588 1.00 30.70 381 SER A CA 1
ATOM 2980 C C . SER A 1 381 ? -34.425 -35.255 28.271 1.00 30.70 381 SER A C 1
ATOM 2982 O O . SER A 1 381 ? -34.514 -36.448 28.577 1.00 30.70 381 SER A O 1
ATOM 2984 N N . SER A 1 382 ? -35.374 -34.355 28.534 1.00 33.62 382 SER A N 1
ATOM 2985 C CA . SER A 1 382 ? -36.838 -34.553 28.566 1.00 33.62 382 SER A CA 1
ATOM 2986 C C . SER A 1 382 ? -37.516 -33.228 28.882 1.00 33.62 382 SER A C 1
ATOM 2988 O O . SER A 1 382 ? -37.134 -32.624 29.906 1.00 33.62 382 SER A O 1
#

Organism: NCBI:txid282301

Sequence (382 aa):
PLITRSATREELIRGRIYVSEWTCRRLMPRRRAATGRAIYQLTVVYDFAEFGRRQMWPPSLDLFLELTRICEANYPETMGLALVINAPSLFPALFNMLKPLLHKDTQSKIHVLGDNYQELLRQYIAPDQLPVCYGGTRRDPDGDPTCSSCICYGGQVPSEYYLRPLNADKLIQSSVGRRSALKVDLTVKPGEAPVNLDWEFVTEEGDIGFEVYLQGSNGNGAGPESTDQQQRQYIVQLGRVESDIRPISGSVVCQLPGTYIVKFDNGHSWTRSKKLSYYLELRPTNGDQSLLQLPFADCHPKRRRGGVRLRFVPPEDAPTPTPSSLSASASAASVELPAPPPPPPPPQTAIHTGSNSRGLTRQESQESFHTACSHLSDTESS

InterPro domains:
  IPR001251 CRAL-TRIO lipid binding domain [PF00650] (6-136)
  IPR001251 CRAL-TRIO lipid binding domain [PS50191] (1-142)
  IPR001251 CRAL-TRIO lipid binding domain [SM00516] (2-139)
  IPR001251 CRAL-TRIO lipid binding domain [cd00170] (10-137)
  IPR009038 GOLD domain [PS50866] (169-282)
  IPR036598 GOLD domain superfamily [SSF101576] (170-286)
  IPR036865 CRAL-TRIO lipid binding domain superfamily [G3DSA:3.40.525.10] (2-166)
  IPR036865 CRAL-TRIO lipid binding domain superfamily [SSF52087] (6-163)